Protein AF-0000000069424492 (afdb_homodimer)

pLDDT: mean 93.79, std 6.78, range [37.78, 98.81]

Secondary structure (DSSP, 8-state):
-HHHHHHHHHHHHHHHH-TTS-EEEEESS--HHHHHHHHTBTTEEEEE--GGGS-HHHHH-TT-THHHHHHHHHHHHHSEEEEE-TTEEE-----HHHHHHHHHHSEEEEEEEEEEETGGGS-THHHHHS---HHHHHHSEEEEEEEEEEE--HHHIIIIIHHHHHHHH-HHHHS-TT--SPPPSSP-TTS--S---HHHHHHHHHHHHHTTT-GGGTEEE--SEEEGGG--S-----B--/-HHHHHHHHHHHHHHHH-TTS-EEEEESS--HHHHHHHHTBTTEEEEE--GGGS-HHHHH-TT-THHHHHHHHHHHHHSEEEEE-TTEEE-----HHHHHHHHHHSEEEEEEEEEEETGGGS-THHHHHS---HHHHHHSEEEEEEEEEEE--HHHIIIIIHHHHHHHH-HHHHS-TT--SPPPSSP-TTS--S---HHHHHHHHHHHHHTTT-GGGTEEE--SEEEGGG--S-----B--

Nearest PDB structures (foldseek):
  4frl-assembly1_A  TM=5.513E-01  e=4.206E-03  Homo sapiens
  3sxg-assembly1_A  TM=5.557E-01  e=1.176E-02  Homo sapiens
  3sx3-assembly1_A  TM=5.767E-01  e=2.544E-02  Homo sapiens
  3sx7-assembly1_A  TM=5.854E-01  e=6.673E-02  Homo sapiens
  2rj1-assembly1_A  TM=5.595E-01  e=5.160E-02  Homo sapiens

Organism: NCBI:txid2607531

Sequence (482 aa):
MKNFRDVEKLIDSVQYFLPDKKIVVFHIDLDDKEVNELQSACNVETRIFWKWMFPSHVYNASDMSWKPVVIQMALAEFGLVMWIDPTARLVSSHFEPLLTDAEQSGFVVLSTRKQYSTFSVTHPNMYSYIPTDMTKLMESSHLNMRVLIIHNTHEIQENLFKWLILCSLEKECLAPTGSRQQCEFPMKKDTYANCHYYEESAFNILLKNYFSFRLESFNHEDSFTMNSADWKGQINIRRCQMKNFRDVEKLIDSVQYFLPDKKIVVFHIDLDDKEVNELQSACNVETRIFWKWMFPSHVYNASDMSWKPVVIQMALAEFGLVMWIDPTARLVSSHFEPLLTDAEQSGFVVLSTRKQYSTFSVTHPNMYSYIPTDMTKLMESSHLNMRVLIIHNTHEIQENLFKWLILCSLEKECLAPTGSRQQCEFPMKKDTYANCHYYEESAFNILLKNYFSFRLESFNHEDSFTMNSADWKGQINIRRCQ

Radius of gyration: 24.94 Å; Cα contacts (8 Å, |Δi|>4): 877; chains: 2; bounding box: 50×68×57 Å

Solvent-accessible surface area (backbone atoms only — not comparable to full-atom values): 25827 Å² total; per-residue (Å²): 115,82,65,56,56,34,40,49,46,26,51,25,28,40,50,67,46,43,64,86,52,77,42,75,45,74,36,77,77,73,49,70,67,56,48,49,57,50,44,36,25,56,57,30,45,73,37,65,47,67,56,72,74,45,61,68,66,25,74,70,40,93,54,47,32,37,51,55,53,52,50,48,55,48,28,56,76,60,36,61,43,73,49,65,45,52,61,32,24,54,73,51,59,82,48,63,67,54,53,53,46,8,66,72,67,32,40,29,33,30,22,48,76,41,90,34,11,42,42,12,32,36,50,70,62,28,43,81,72,54,75,74,62,65,72,60,35,27,72,33,57,24,58,5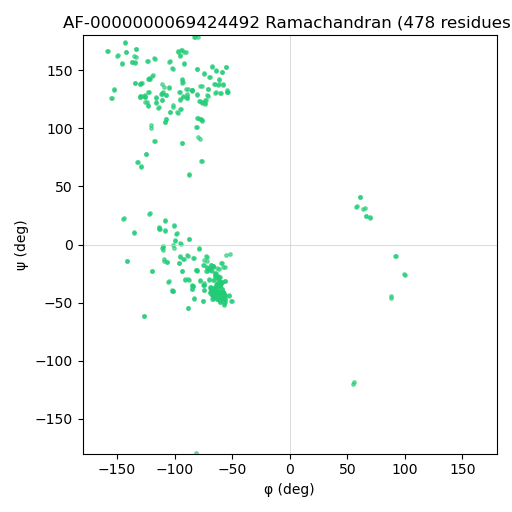0,71,46,32,40,31,40,28,64,40,71,66,44,40,71,65,38,48,49,56,49,38,47,29,32,72,31,54,57,37,36,58,33,88,88,63,37,71,68,62,46,78,83,70,38,28,83,37,71,22,74,12,28,50,27,48,54,35,52,50,47,52,42,50,33,58,72,50,73,64,42,57,77,72,34,49,39,76,55,78,42,54,44,54,40,87,75,58,84,76,80,82,66,69,60,65,46,133,113,81,65,57,57,34,41,48,45,24,52,26,28,39,50,67,45,42,62,87,52,77,41,75,46,75,36,76,76,72,49,70,69,57,47,50,57,51,42,35,26,54,57,32,45,73,38,66,47,67,55,73,74,45,63,67,65,26,72,71,42,94,53,46,33,38,50,57,52,52,51,48,54,48,27,54,75,60,37,61,42,73,49,65,45,52,59,32,24,54,71,52,59,80,49,64,68,54,53,52,48,8,66,72,66,31,40,30,32,31,22,48,78,42,89,32,11,42,43,13,32,36,51,71,61,30,45,80,72,54,74,75,63,62,71,60,35,27,71,33,57,22,57,52,70,49,32,41,30,39,28,63,40,71,65,45,39,70,64,37,47,48,56,49,36,48,30,32,73,30,54,56,36,36,58,32,86,88,63,37,69,68,63,47,79,82,70,37,27,83,38,72,23,72,12,28,49,28,48,53,35,52,50,47,53,42,50,34,60,72,50,71,65,42,59,78,73,34,49,39,76,54,76,41,55,43,55,39,87,76,57,84,75,82,80,67,70,60,66,46,134

Structure (mmCIF, N/CA/C/O backbone):
data_AF-0000000069424492-model_v1
#
loop_
_entity.id
_entity.type
_entity.pdbx_description
1 polymer 'Uncharacterized protein LOC115210870'
#
loop_
_atom_site.group_PDB
_atom_site.id
_atom_site.type_symbol
_atom_site.label_atom_id
_atom_site.label_alt_id
_atom_site.label_comp_id
_atom_site.label_asym_id
_atom_site.label_entity_id
_atom_site.label_seq_id
_atom_site.pdbx_PDB_ins_code
_atom_site.Cartn_x
_atom_site.Cartn_y
_atom_site.Cartn_z
_atom_site.occupancy
_atom_site.B_iso_or_equiv
_atom_site.auth_seq_id
_atom_site.auth_comp_id
_atom_site.auth_asym_id
_atom_site.auth_atom_id
_atom_site.pdbx_PDB_model_num
ATOM 1 N N . MET A 1 1 ? 5.543 3.193 23.125 1 37.78 1 MET A N 1
ATOM 2 C CA . MET A 1 1 ? 4.504 3.156 24.156 1 37.78 1 MET A CA 1
ATOM 3 C C . MET A 1 1 ? 3.711 4.461 24.172 1 37.78 1 MET A C 1
ATOM 5 O O . MET A 1 1 ? 2.482 4.441 24.266 1 37.78 1 MET A O 1
ATOM 9 N N . LYS A 1 2 ? 4.512 5.82 24.172 1 50.75 2 LYS A N 1
ATOM 10 C CA . LYS A 1 2 ? 3.975 7.176 24.25 1 50.75 2 LYS A CA 1
ATOM 11 C C . LYS A 1 2 ? 2.994 7.445 23.109 1 50.75 2 LYS A C 1
ATOM 13 O O . LYS A 1 2 ? 1.912 7.992 23.344 1 50.75 2 LYS A O 1
ATOM 18 N N . ASN A 1 3 ? 3.119 6.559 22.016 1 76.19 3 ASN A N 1
ATOM 19 C CA . ASN A 1 3 ? 2.338 6.844 20.828 1 76.19 3 ASN A CA 1
ATOM 20 C C . ASN A 1 3 ? 0.997 6.113 20.844 1 76.19 3 ASN A C 1
ATOM 22 O O . ASN A 1 3 ? -0.017 6.656 20.406 1 76.19 3 ASN A O 1
ATOM 26 N N . PHE A 1 4 ? 0.88 5.094 21.844 1 85.38 4 PHE A N 1
ATOM 27 C CA . PHE A 1 4 ? -0.366 4.336 21.844 1 85.38 4 PHE A CA 1
ATOM 28 C C . PHE A 1 4 ? -1.438 5.074 22.641 1 85.38 4 PHE A C 1
ATOM 30 O O . PHE A 1 4 ? -2.598 5.125 22.234 1 85.38 4 PHE A O 1
ATOM 37 N N . ARG A 1 5 ? -1.013 5.766 23.719 1 87.19 5 ARG A N 1
ATOM 38 C CA . ARG A 1 5 ? -1.946 6.52 24.547 1 87.19 5 ARG A CA 1
ATOM 39 C C . ARG A 1 5 ? -2.516 7.711 23.797 1 87.19 5 ARG A C 1
ATOM 41 O O . ARG A 1 5 ? -3.689 8.055 23.953 1 87.19 5 ARG A O 1
ATOM 48 N N . ASP A 1 6 ? -1.671 8.344 23.094 1 90.31 6 ASP A N 1
ATOM 49 C CA . ASP A 1 6 ? -2.127 9.461 22.266 1 90.31 6 ASP A CA 1
ATOM 50 C C . ASP A 1 6 ? -3.182 9.008 21.266 1 90.31 6 ASP A C 1
ATOM 52 O O . ASP A 1 6 ? -4.16 9.711 21.016 1 90.31 6 ASP A O 1
ATOM 56 N N . VAL A 1 7 ? -2.969 7.84 20.75 1 93.31 7 VAL A N 1
ATOM 57 C CA . VAL A 1 7 ? -3.922 7.273 19.797 1 93.31 7 VAL A CA 1
ATOM 58 C C . VAL A 1 7 ? -5.254 7.008 20.5 1 93.31 7 VAL A C 1
ATOM 60 O O . VAL A 1 7 ? -6.32 7.301 19.953 1 93.31 7 VAL A O 1
ATOM 63 N N . GLU A 1 8 ? -5.172 6.535 21.703 1 93.5 8 GLU A N 1
ATOM 64 C CA . GLU A 1 8 ? -6.387 6.273 22.469 1 93.5 8 GLU A CA 1
ATOM 65 C C . GLU A 1 8 ? -7.148 7.562 22.766 1 93.5 8 GLU A C 1
ATOM 67 O O . GLU A 1 8 ? -8.375 7.605 22.656 1 93.5 8 GLU A O 1
ATOM 72 N N . LYS A 1 9 ? -6.414 8.539 23.141 1 94.69 9 LYS A N 1
ATOM 73 C CA . LYS A 1 9 ? -7.035 9.836 23.391 1 94.69 9 LYS A CA 1
ATOM 74 C C . LYS A 1 9 ? -7.723 10.367 22.141 1 94.69 9 LYS A C 1
ATOM 76 O O . LYS A 1 9 ? -8.82 10.93 22.219 1 94.69 9 LYS A O 1
ATOM 81 N N . LEU A 1 10 ? -7.043 10.211 21.062 1 96.25 10 LEU A N 1
ATOM 82 C CA . LEU A 1 10 ? -7.609 10.672 19.812 1 96.25 10 LEU A CA 1
ATOM 83 C C . LEU A 1 10 ? -8.867 9.891 19.453 1 96.25 10 LEU A C 1
ATOM 85 O O . LEU A 1 10 ? -9.891 10.469 19.094 1 96.25 10 LEU A O 1
ATOM 89 N N . ILE A 1 11 ? -8.812 8.555 19.594 1 97 11 ILE A N 1
ATOM 90 C CA . ILE A 1 11 ? -9.969 7.715 19.312 1 97 11 ILE A CA 1
ATOM 91 C C . ILE A 1 11 ? -11.141 8.156 20.188 1 97 11 ILE A C 1
ATOM 93 O O . ILE A 1 11 ? -12.266 8.32 19.688 1 97 11 ILE A O 1
ATOM 97 N N . ASP A 1 12 ? -10.875 8.391 21.438 1 97.12 12 ASP A N 1
ATOM 98 C CA . ASP A 1 12 ? -11.883 8.852 22.375 1 97.12 12 ASP A CA 1
ATOM 99 C C . ASP A 1 12 ? -12.547 10.133 21.891 1 97.12 12 ASP A C 1
ATOM 101 O O . ASP A 1 12 ?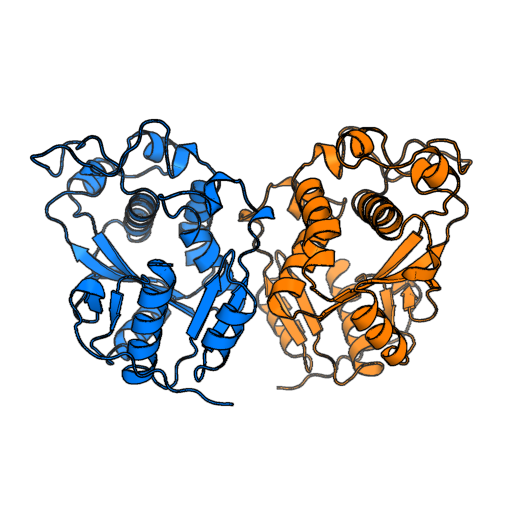 -13.773 10.25 21.891 1 97.12 12 ASP A O 1
ATOM 105 N N . SER A 1 13 ? -11.75 11.062 21.484 1 97.56 13 SER A N 1
ATOM 106 C CA . SER A 1 13 ? -12.273 12.352 21.062 1 97.56 13 SER A CA 1
ATOM 107 C C . SER A 1 13 ? -13.055 12.227 19.75 1 97.56 13 SER A C 1
ATOM 109 O O . SER A 1 13 ? -14.078 12.891 19.578 1 97.56 13 SER A O 1
ATOM 111 N N . VAL A 1 14 ? -12.625 11.391 18.828 1 97.75 14 VAL A N 1
ATOM 112 C CA . VAL A 1 14 ? -13.32 11.203 17.562 1 97.75 14 VAL A CA 1
ATOM 113 C C . VAL A 1 14 ? -14.672 10.531 17.797 1 97.75 14 VAL A C 1
ATOM 115 O O . VAL A 1 14 ? -15.688 10.93 17.219 1 97.75 14 VAL A O 1
ATOM 118 N N . GLN A 1 15 ? -14.672 9.531 18.641 1 97.31 15 GLN A N 1
ATOM 119 C CA . GLN A 1 15 ? -15.93 8.859 18.953 1 97.31 15 GLN A CA 1
ATOM 120 C C . GLN A 1 15 ? -16.938 9.836 19.562 1 97.31 15 GLN A C 1
ATOM 122 O O . GLN A 1 15 ? -18.141 9.719 19.344 1 97.31 15 GLN A O 1
ATOM 127 N N . TYR A 1 16 ? -16.453 10.742 20.281 1 96.62 16 TYR A N 1
ATOM 128 C CA . TYR A 1 16 ? -17.312 11.711 20.938 1 96.62 16 TYR A CA 1
ATOM 129 C C . TYR A 1 16 ? -17.844 12.742 19.953 1 96.62 16 TYR A C 1
ATOM 131 O O . TYR A 1 16 ? -19.047 12.969 19.859 1 96.62 16 TYR A O 1
ATOM 139 N N . PHE A 1 17 ? -17.031 13.305 19.172 1 97.19 17 PHE A N 1
ATOM 140 C CA . PHE A 1 17 ? -17.391 14.453 18.344 1 97.19 17 PHE A CA 1
ATOM 141 C C . PHE A 1 17 ? -17.906 13.992 16.984 1 97.19 17 PHE A C 1
ATOM 143 O O . PHE A 1 17 ? -18.688 14.695 16.328 1 97.19 17 PHE A O 1
ATOM 150 N N . LEU A 1 18 ? -17.391 12.828 16.516 1 96.88 18 LEU A N 1
ATOM 151 C CA . LEU A 1 18 ? -17.781 12.266 15.234 1 96.88 18 LEU A CA 1
ATOM 152 C C . LEU A 1 18 ? -18.188 10.797 15.391 1 96.88 18 LEU A C 1
ATOM 154 O O . LEU A 1 18 ? -17.562 9.922 14.789 1 96.88 18 LEU A O 1
ATOM 158 N N . PRO A 1 19 ? -19.25 10.5 16.062 1 95.31 19 PRO A N 1
ATOM 159 C CA . PRO A 1 19 ? -19.578 9.133 16.469 1 95.31 19 PRO A CA 1
ATOM 160 C C . PRO A 1 19 ? -19.891 8.219 15.289 1 95.31 19 PRO A C 1
ATOM 162 O O . PRO A 1 19 ? -19.781 6.996 15.406 1 95.31 19 PRO A O 1
ATOM 165 N N . ASP A 1 20 ? -20.203 8.742 14.164 1 93.69 20 ASP A N 1
ATOM 166 C CA . ASP A 1 20 ? -20.625 7.902 13.047 1 93.69 20 ASP A CA 1
ATOM 167 C C . ASP A 1 20 ? -19.469 7.668 12.07 1 93.69 20 ASP A C 1
ATOM 169 O O . ASP A 1 20 ? -19.641 6.984 11.055 1 93.69 20 ASP A O 1
ATOM 173 N N . LYS A 1 21 ? -18.359 8.172 12.422 1 96 21 LYS A N 1
ATOM 174 C CA . LYS A 1 21 ? -17.234 8.047 11.484 1 96 21 LYS A CA 1
ATOM 175 C C . LYS A 1 21 ? -16.391 6.812 11.797 1 96 21 LYS A C 1
ATOM 177 O O . LYS A 1 21 ? -16.203 6.469 12.961 1 96 21 LYS A O 1
ATOM 182 N N . LYS A 1 22 ? -15.992 6.23 10.773 1 96.12 22 LYS A N 1
ATOM 183 C CA . LYS A 1 22 ? -15.055 5.117 10.898 1 96.12 22 LYS A CA 1
ATOM 184 C C . LYS A 1 22 ? -13.641 5.613 11.188 1 96.12 22 LYS A C 1
ATOM 186 O O . LYS A 1 22 ? -13.188 6.578 10.57 1 96.12 22 LYS A O 1
ATOM 191 N N . ILE A 1 23 ? -12.969 4.977 12.094 1 97.19 23 ILE A N 1
ATOM 192 C CA . ILE A 1 23 ? -11.578 5.281 12.43 1 97.19 23 ILE A CA 1
ATOM 193 C C . ILE A 1 23 ? -10.68 4.137 11.969 1 97.19 23 ILE A C 1
ATOM 195 O O . ILE A 1 23 ? -10.93 2.973 12.281 1 97.19 23 ILE A O 1
ATOM 199 N N . VAL A 1 24 ? -9.711 4.477 11.18 1 95.44 24 VAL A N 1
ATOM 200 C CA . VAL A 1 24 ? -8.742 3.484 10.742 1 95.44 24 VAL A CA 1
ATOM 201 C C . VAL A 1 24 ? -7.355 3.848 11.273 1 95.44 24 VAL A C 1
ATOM 203 O O . VAL A 1 24 ? -6.844 4.938 11 1 95.44 24 VAL A O 1
ATOM 206 N N . VAL A 1 25 ? -6.77 2.965 12.023 1 94.44 25 VAL A N 1
ATOM 207 C CA . VAL A 1 25 ? -5.438 3.164 12.586 1 94.44 25 VAL A CA 1
ATOM 208 C C . VAL A 1 25 ? -4.414 2.346 11.805 1 94.44 25 VAL A C 1
ATOM 210 O O . VAL A 1 25 ? -4.484 1.115 11.781 1 94.44 25 VAL A O 1
ATOM 213 N N . PHE A 1 26 ? -3.555 3.051 11.164 1 91.5 26 PHE A N 1
ATOM 214 C CA . PHE A 1 26 ? -2.424 2.383 10.539 1 91.5 26 PHE A CA 1
ATOM 215 C C . PHE A 1 26 ? -1.283 2.191 11.531 1 91.5 26 PHE A C 1
ATOM 217 O O . PHE A 1 26 ? -0.915 3.125 12.242 1 91.5 26 PHE A O 1
ATOM 224 N N . HIS A 1 27 ? -0.75 0.978 11.547 1 88.62 27 HIS A N 1
ATOM 225 C CA . HIS A 1 27 ? 0.319 0.718 12.5 1 88.62 27 HIS A CA 1
ATOM 226 C C . HIS A 1 27 ? 1.451 -0.079 11.867 1 88.62 27 HIS A C 1
ATOM 228 O O . HIS A 1 27 ? 1.241 -0.771 10.867 1 88.62 27 HIS A O 1
ATOM 234 N N . ILE A 1 28 ? 2.596 0.044 12.461 1 81.81 28 ILE A N 1
ATOM 235 C CA . ILE A 1 28 ? 3.779 -0.625 11.93 1 81.81 28 ILE A CA 1
ATOM 236 C C . ILE A 1 28 ? 4.07 -1.882 12.75 1 81.81 28 ILE A C 1
ATOM 238 O O . ILE A 1 28 ? 4.395 -2.932 12.188 1 81.81 28 ILE A O 1
ATOM 242 N N . ASP A 1 29 ? 3.914 -1.817 14.094 1 79.38 29 ASP A N 1
ATOM 243 C CA . ASP A 1 29 ? 4.48 -2.906 14.883 1 79.38 29 ASP A CA 1
ATOM 244 C C . ASP A 1 29 ? 3.594 -3.23 16.078 1 79.38 29 ASP A C 1
ATOM 246 O O . ASP A 1 29 ? 4.086 -3.684 17.125 1 79.38 29 ASP A O 1
ATOM 250 N N . LEU A 1 30 ? 2.385 -2.898 15.992 1 86.38 30 LEU A N 1
ATOM 251 C CA . LEU A 1 30 ? 1.516 -3.283 17.109 1 86.38 30 LEU A CA 1
ATOM 252 C C . LEU A 1 30 ? 1.385 -4.801 17.188 1 86.38 30 LEU A C 1
ATOM 254 O O . LEU A 1 30 ? 1.315 -5.48 16.156 1 86.38 30 LEU A O 1
ATOM 258 N N . ASP A 1 31 ? 1.437 -5.25 18.391 1 87.06 31 ASP A N 1
ATOM 259 C CA . ASP A 1 31 ? 1.226 -6.684 18.562 1 87.06 31 ASP A CA 1
ATOM 260 C C . ASP A 1 31 ? -0.263 -7.023 18.578 1 87.06 31 ASP A C 1
ATOM 262 O O . ASP A 1 31 ? -1.109 -6.129 18.531 1 87.06 31 ASP A O 1
ATOM 266 N N . ASP A 1 32 ? -0.561 -8.297 18.703 1 85.31 32 ASP A N 1
ATOM 267 C CA . ASP A 1 32 ? -1.939 -8.773 18.609 1 85.31 32 ASP A CA 1
ATOM 268 C C . ASP A 1 32 ? -2.791 -8.203 19.734 1 85.31 32 ASP A C 1
ATOM 270 O O . ASP A 1 32 ? -3.969 -7.902 19.547 1 85.31 32 ASP A O 1
ATOM 274 N N . LYS A 1 33 ? -2.199 -8.133 20.844 1 91.31 33 LYS A N 1
ATOM 275 C CA . LYS A 1 33 ? -2.941 -7.613 22 1 91.31 33 LYS A CA 1
ATOM 276 C C . LYS A 1 33 ? -3.352 -6.16 21.766 1 91.31 33 LYS A C 1
ATOM 278 O O . LYS A 1 33 ? -4.5 -5.789 22 1 91.31 33 LYS A O 1
ATOM 283 N N . GLU A 1 34 ? -2.412 -5.359 21.312 1 90.94 34 GLU A N 1
ATOM 284 C CA . GLU A 1 34 ? -2.668 -3.951 21.031 1 90.94 34 GLU A CA 1
ATOM 285 C C . GLU A 1 34 ? -3.68 -3.789 19.906 1 90.94 34 GLU A C 1
ATOM 287 O O . GLU A 1 34 ? -4.574 -2.943 19.984 1 90.94 34 GLU A O 1
ATOM 292 N N . VAL A 1 35 ? -3.555 -4.523 18.906 1 90.62 35 VAL A N 1
ATOM 293 C CA . VAL A 1 35 ? -4.469 -4.5 17.766 1 90.62 35 VAL A CA 1
ATOM 294 C C . VAL A 1 35 ? -5.879 -4.848 18.219 1 90.62 35 VAL A C 1
ATOM 296 O O . VAL A 1 35 ? -6.84 -4.156 17.875 1 90.62 35 VAL A O 1
ATOM 299 N N . ASN A 1 36 ? -5.992 -5.902 19 1 91.44 36 ASN A N 1
ATOM 300 C CA . ASN A 1 36 ? -7.297 -6.32 19.516 1 91.44 36 ASN A CA 1
ATOM 301 C C . ASN A 1 36 ? -7.926 -5.246 20.391 1 91.44 36 ASN A C 1
ATOM 303 O O . ASN A 1 36 ? -9.141 -5.039 20.344 1 91.44 36 ASN A O 1
ATOM 307 N N . GLU A 1 37 ? -7.094 -4.633 21.172 1 93.19 37 GLU A N 1
ATOM 308 C CA . GLU A 1 37 ? -7.59 -3.543 22.016 1 93.19 37 GLU A CA 1
ATOM 309 C C . GLU A 1 37 ? -8.172 -2.416 21.156 1 93.19 37 GLU A C 1
ATOM 311 O O . GLU A 1 37 ? -9.258 -1.91 21.453 1 93.19 37 GLU A O 1
ATOM 316 N N . LEU A 1 38 ? -7.496 -2.02 20.141 1 93.75 38 LEU A N 1
ATOM 317 C CA . LEU A 1 38 ? -7.977 -0.962 19.25 1 93.75 38 LEU A CA 1
ATOM 318 C C . LEU A 1 38 ? -9.25 -1.392 18.547 1 93.75 38 LEU A C 1
ATOM 320 O O . LEU A 1 38 ? -10.219 -0.628 18.469 1 93.75 38 LEU A O 1
ATOM 324 N N . GLN A 1 39 ? -9.281 -2.588 18.078 1 92.88 39 GLN A N 1
ATOM 325 C CA . GLN A 1 39 ? -10.383 -3.074 17.25 1 92.88 39 GLN A CA 1
ATOM 326 C C . GLN A 1 39 ? -11.617 -3.359 18.109 1 92.88 39 GLN A C 1
ATOM 328 O O . GLN A 1 39 ? -12.719 -3.531 17.578 1 92.88 39 GLN A O 1
ATOM 333 N N . SER A 1 40 ? -11.438 -3.48 19.391 1 95.44 40 SER A N 1
ATOM 334 C CA . SER A 1 40 ? -12.578 -3.631 20.281 1 95.44 40 SER A CA 1
ATOM 335 C C . SER A 1 40 ? -13.383 -2.336 20.375 1 95.44 40 SER A C 1
ATOM 337 O O . SER A 1 40 ? -14.523 -2.34 20.844 1 95.44 40 SER A O 1
ATOM 339 N N . ALA A 1 41 ? -12.75 -1.22 20.062 1 95.88 41 ALA A N 1
ATOM 340 C CA . ALA A 1 41 ? -13.438 0.068 20.062 1 95.88 41 ALA A CA 1
ATOM 341 C C . ALA A 1 41 ? -14.453 0.147 18.922 1 95.88 41 ALA A C 1
ATOM 343 O O . ALA A 1 41 ? -14.203 -0.368 17.828 1 95.88 41 ALA A O 1
ATOM 344 N N . CYS A 1 42 ? -15.57 0.803 19.172 1 96.56 42 CYS A N 1
ATOM 345 C CA . CYS A 1 42 ? -16.609 0.945 18.156 1 96.56 42 CYS A CA 1
ATOM 346 C C . CYS A 1 42 ? -16.062 1.676 16.938 1 96.56 42 CYS A C 1
ATOM 348 O O . CYS A 1 42 ? -15.414 2.713 17.062 1 96.56 42 CYS A O 1
ATOM 350 N N . ASN A 1 43 ? -16.281 1.132 15.781 1 95.12 43 ASN A N 1
ATOM 351 C CA . ASN A 1 43 ? -16.016 1.743 14.477 1 95.12 43 ASN A CA 1
ATOM 352 C C . ASN A 1 43 ? -14.531 1.937 14.25 1 95.12 43 ASN A C 1
ATOM 354 O O . ASN A 1 43 ? -14.117 2.875 13.562 1 95.12 43 ASN A O 1
ATOM 358 N N . VAL A 1 44 ? -13.695 1.144 14.914 1 96.25 44 VAL A N 1
ATOM 359 C CA . VAL A 1 44 ? -12.25 1.251 14.742 1 96.25 44 VAL A CA 1
ATOM 360 C C . VAL A 1 44 ? -11.719 0.008 14.031 1 96.25 44 VAL A C 1
ATOM 362 O O . VAL A 1 44 ? -12.047 -1.119 14.414 1 96.25 44 VAL A O 1
ATOM 365 N N . GLU A 1 45 ? -10.992 0.235 13.039 1 92.69 45 GLU A N 1
ATOM 366 C CA . GLU A 1 45 ? -10.266 -0.817 12.336 1 92.69 45 GLU A CA 1
ATOM 367 C C . GLU A 1 45 ? -8.766 -0.521 12.305 1 92.69 45 GLU A C 1
ATOM 369 O O . GLU A 1 45 ? -8.352 0.624 12.492 1 92.69 45 GLU A O 1
ATOM 374 N N . THR A 1 46 ? -7.996 -1.51 12.125 1 91.19 46 THR A N 1
ATOM 375 C CA . THR A 1 46 ? -6.555 -1.328 12.008 1 91.19 46 THR A CA 1
ATOM 376 C C . THR A 1 46 ? -6.059 -1.821 10.656 1 91.19 46 THR A C 1
ATOM 378 O O . THR A 1 46 ? -6.672 -2.697 10.039 1 91.19 46 THR A O 1
ATOM 381 N N . ARG A 1 47 ? -5.094 -1.153 10.164 1 89 47 ARG A N 1
ATOM 382 C CA . ARG A 1 47 ? -4.32 -1.573 9 1 89 47 ARG A CA 1
ATOM 383 C C . ARG A 1 47 ? -2.842 -1.712 9.344 1 89 47 ARG A C 1
ATOM 385 O O . ARG A 1 47 ? -2.289 -0.888 10.078 1 89 47 ARG A O 1
ATOM 392 N N . ILE A 1 48 ? -2.225 -2.67 8.789 1 83.56 48 ILE A N 1
ATOM 393 C CA . ILE A 1 48 ? -0.78 -2.791 8.961 1 83.56 48 ILE A CA 1
ATOM 394 C C . ILE A 1 48 ? -0.066 -2.008 7.859 1 83.56 48 ILE A C 1
ATOM 396 O O . ILE A 1 48 ? -0.426 -2.107 6.684 1 83.56 48 ILE A O 1
ATOM 400 N N . PHE A 1 49 ? 0.8 -1.192 8.203 1 86.62 49 PHE A N 1
ATOM 401 C CA . PHE A 1 49 ? 1.751 -0.586 7.277 1 86.62 49 PHE A CA 1
ATOM 402 C C . PHE A 1 49 ? 2.893 -1.547 6.969 1 86.62 49 PHE A C 1
ATOM 404 O O . PHE A 1 49 ? 3.744 -1.805 7.824 1 86.62 49 PHE A O 1
ATOM 411 N N . TRP A 1 50 ? 2.91 -2.043 5.82 1 84 50 TRP A N 1
ATOM 412 C CA . TRP A 1 50 ? 3.916 -3.043 5.473 1 84 50 TRP A CA 1
ATOM 413 C C . TRP A 1 50 ? 5.25 -2.381 5.145 1 84 50 TRP A C 1
ATOM 415 O O . TRP A 1 50 ? 5.555 -2.129 3.977 1 84 50 TRP A O 1
ATOM 425 N N . LYS A 1 51 ? 6.004 -2.27 6.078 1 86.62 51 LYS A N 1
ATOM 426 C CA . LYS A 1 51 ? 7.207 -1.442 6.023 1 86.62 51 LYS A CA 1
ATOM 427 C C . LYS A 1 51 ? 8.203 -1.982 5.004 1 86.62 51 LYS A C 1
ATOM 429 O O . LYS A 1 51 ? 8.961 -1.219 4.406 1 86.62 51 LYS A O 1
ATOM 434 N N . TRP A 1 52 ? 8.188 -3.215 4.695 1 84.75 52 TRP A N 1
ATOM 435 C CA . TRP A 1 52 ? 9.18 -3.814 3.809 1 84.75 52 TRP A CA 1
ATOM 436 C C . TRP A 1 52 ? 8.961 -3.379 2.365 1 84.75 52 TRP A C 1
ATOM 438 O O . TRP A 1 52 ? 9.836 -3.559 1.513 1 84.75 52 TRP A O 1
ATOM 448 N N . MET A 1 53 ? 7.836 -2.83 2.15 1 88 53 MET A N 1
ATOM 449 C CA . MET A 1 53 ? 7.535 -2.367 0.797 1 88 53 MET A CA 1
ATOM 450 C C . MET A 1 53 ? 8.227 -1.037 0.511 1 88 53 MET A C 1
ATOM 452 O O . MET A 1 53 ? 8.266 -0.588 -0.636 1 88 53 MET A O 1
ATOM 456 N N . PHE A 1 54 ? 8.891 -0.518 1.577 1 90.44 54 PHE A N 1
ATOM 457 C CA . PHE A 1 54 ? 9.43 0.83 1.438 1 90.44 54 PHE A CA 1
ATOM 458 C C . PHE A 1 54 ? 10.859 0.896 1.964 1 90.44 54 PHE A C 1
ATOM 460 O O . PHE A 1 54 ? 11.273 0.046 2.754 1 90.44 54 PHE A O 1
ATOM 467 N N . PRO A 1 55 ? 11.609 1.927 1.437 1 88.88 55 PRO A N 1
ATOM 468 C CA . PRO A 1 55 ? 12.945 2.104 1.995 1 88.88 55 PRO A CA 1
ATOM 469 C C . PRO A 1 55 ? 12.938 2.268 3.514 1 88.88 55 PRO A C 1
ATOM 471 O O . PRO A 1 55 ? 11.977 2.801 4.074 1 88.88 55 PRO A O 1
ATOM 474 N N . SER A 1 56 ? 14.031 1.879 4.094 1 87.38 56 SER A N 1
ATOM 475 C CA . SER A 1 56 ? 14.102 1.805 5.551 1 87.38 56 SER A CA 1
ATOM 476 C C . SER A 1 56 ? 13.875 3.172 6.184 1 87.38 56 SER A C 1
ATOM 478 O O . SER A 1 56 ? 13.297 3.271 7.27 1 87.38 56 SER A O 1
ATOM 480 N N . HIS A 1 57 ? 14.281 4.227 5.52 1 90.69 57 HIS A N 1
ATOM 481 C CA . HIS A 1 57 ? 14.164 5.547 6.121 1 90.69 57 HIS A CA 1
ATOM 482 C C . HIS A 1 57 ? 12.703 5.965 6.254 1 90.69 57 HIS A C 1
ATOM 484 O O . HIS A 1 57 ? 12.375 6.852 7.043 1 90.69 57 HIS A O 1
ATOM 490 N N . VAL A 1 58 ? 11.836 5.328 5.539 1 91.06 58 VAL A N 1
ATOM 491 C CA . VAL A 1 58 ? 10.43 5.711 5.512 1 91.06 58 VAL A CA 1
ATOM 492 C C . VAL A 1 58 ? 9.75 5.281 6.809 1 91.06 58 VAL A C 1
ATOM 494 O O . VAL A 1 58 ? 8.891 5.996 7.336 1 91.06 58 VAL A O 1
ATOM 497 N N . TYR A 1 59 ? 10.164 4.148 7.352 1 85.5 59 TYR A N 1
ATOM 498 C CA . TYR A 1 59 ? 9.414 3.676 8.516 1 85.5 59 TYR A CA 1
ATOM 499 C C . TYR A 1 59 ? 10.25 3.791 9.781 1 85.5 59 TYR A C 1
ATOM 501 O O . TYR A 1 59 ? 9.789 3.436 10.867 1 85.5 59 TYR A O 1
ATOM 509 N N . ASN A 1 60 ? 11.477 4.164 9.797 1 74.62 60 ASN A N 1
ATOM 510 C CA . ASN A 1 60 ? 12.305 4.309 10.984 1 74.62 60 ASN A CA 1
ATOM 511 C C . ASN A 1 60 ? 12.414 5.766 11.422 1 74.62 60 ASN A C 1
ATOM 513 O O . ASN A 1 60 ? 12.836 6.055 12.547 1 74.62 60 ASN A O 1
ATOM 517 N N . ALA A 1 61 ? 11.875 6.648 10.75 1 65.56 61 ALA A N 1
ATOM 518 C CA . ALA A 1 61 ? 12.453 7.977 10.922 1 65.56 61 ALA A CA 1
ATOM 519 C C . ALA A 1 61 ? 11.508 8.891 11.695 1 65.56 61 ALA A C 1
ATOM 521 O O . ALA A 1 61 ? 10.289 8.711 11.648 1 65.56 61 ALA A O 1
ATOM 522 N N . SER A 1 62 ? 12.047 9.562 12.578 1 75.5 62 SER A N 1
ATOM 523 C CA . SER A 1 62 ? 11.531 10.703 13.328 1 75.5 62 SER A CA 1
ATOM 524 C C . SER A 1 62 ? 10.992 11.773 12.391 1 75.5 62 SER A C 1
ATOM 526 O O . SER A 1 62 ? 10.18 12.609 12.797 1 75.5 62 SER A O 1
ATOM 528 N N . ASP A 1 63 ? 11.203 11.617 11.156 1 84.19 63 ASP A N 1
ATOM 529 C CA . ASP A 1 63 ? 10.867 12.664 10.195 1 84.19 63 ASP A CA 1
ATOM 530 C C . ASP A 1 63 ? 9.492 12.422 9.578 1 84.19 63 ASP A C 1
ATOM 532 O O . ASP A 1 63 ? 9.078 13.141 8.664 1 84.19 63 ASP A O 1
ATOM 536 N N . MET A 1 64 ? 8.82 11.445 9.938 1 88.5 64 MET A N 1
ATOM 537 C CA . MET A 1 64 ? 7.453 11.156 9.523 1 88.5 64 MET A CA 1
ATOM 538 C C . MET A 1 64 ? 7.379 10.898 8.023 1 88.5 64 MET A C 1
ATOM 540 O O . MET A 1 64 ? 6.375 11.219 7.379 1 88.5 64 MET A O 1
ATOM 544 N N . SER A 1 65 ? 8.453 10.344 7.422 1 91.62 65 SER A N 1
ATOM 545 C CA . SER A 1 65 ? 8.469 10.031 5.996 1 91.62 65 SER A CA 1
ATOM 546 C C . SER A 1 65 ? 7.359 9.062 5.625 1 91.62 65 SER A C 1
ATOM 548 O O . SER A 1 65 ? 6.973 8.969 4.457 1 91.62 65 SER A O 1
ATOM 550 N N . TRP A 1 66 ? 6.809 8.43 6.629 1 92 66 TRP A N 1
ATOM 551 C CA . TRP A 1 66 ? 5.766 7.438 6.41 1 92 66 TRP A CA 1
ATOM 552 C C . TRP A 1 66 ? 4.41 8.102 6.203 1 92 66 TRP A C 1
ATOM 554 O O . TRP A 1 66 ? 3.498 7.5 5.633 1 92 66 TRP A O 1
ATOM 564 N N . LYS A 1 67 ? 4.246 9.273 6.641 1 93.5 67 LYS A N 1
ATOM 565 C CA . LYS A 1 67 ? 2.943 9.93 6.715 1 93.5 67 LYS A CA 1
ATOM 566 C C . LYS A 1 67 ? 2.309 10.055 5.332 1 93.5 67 LYS A C 1
ATOM 568 O O . LYS A 1 67 ? 1.164 9.641 5.129 1 93.5 67 LYS A O 1
ATOM 573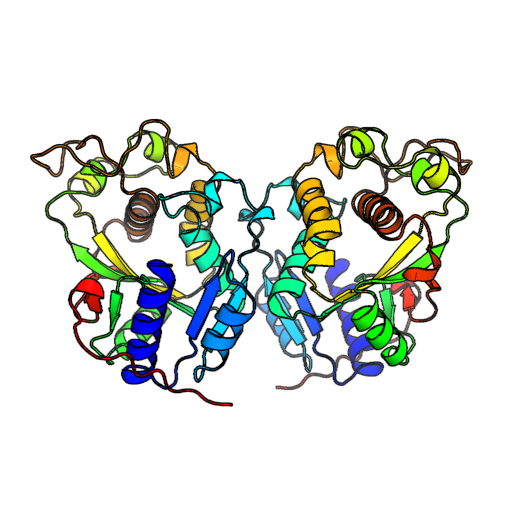 N N . PRO A 1 68 ? 3.014 10.555 4.289 1 95.12 68 PRO A N 1
ATOM 574 C CA . PRO A 1 68 ? 2.389 10.609 2.967 1 95.12 68 PRO A CA 1
ATOM 575 C C . PRO A 1 68 ? 1.993 9.234 2.438 1 95.12 68 PRO A C 1
ATOM 577 O O . PRO A 1 68 ? 0.956 9.102 1.783 1 95.12 68 PRO A O 1
ATOM 580 N N . VAL A 1 69 ? 2.799 8.281 2.74 1 92.75 69 VAL A N 1
ATOM 581 C CA . VAL A 1 69 ? 2.559 6.926 2.258 1 92.75 69 VAL A CA 1
ATOM 582 C C . VAL A 1 69 ? 1.298 6.363 2.908 1 92.75 69 VAL A C 1
ATOM 584 O O . VAL A 1 69 ? 0.434 5.809 2.225 1 92.75 69 VAL A O 1
ATOM 587 N N . VAL A 1 70 ? 1.162 6.574 4.156 1 92.62 70 VAL A N 1
ATOM 588 C CA . VAL A 1 70 ? 0.005 6.09 4.902 1 92.62 70 VAL A CA 1
ATOM 589 C C . VAL A 1 70 ? -1.257 6.801 4.418 1 92.62 70 VAL A C 1
ATOM 591 O O . VAL A 1 70 ? -2.297 6.168 4.223 1 92.62 70 VAL A O 1
ATOM 594 N N . ILE A 1 71 ? -1.162 8.086 4.246 1 95.38 71 ILE A N 1
ATOM 595 C CA . ILE A 1 71 ? -2.314 8.852 3.773 1 95.38 71 ILE A CA 1
ATOM 596 C C . ILE A 1 71 ? -2.727 8.352 2.387 1 95.38 71 ILE A C 1
ATOM 598 O O . ILE A 1 71 ? -3.916 8.188 2.109 1 95.38 71 ILE A O 1
ATOM 602 N N . GLN A 1 72 ? -1.769 8.109 1.55 1 93.62 72 GLN A N 1
ATOM 603 C CA . GLN A 1 72 ? -2.076 7.605 0.216 1 93.62 72 GLN A CA 1
ATOM 604 C C . GLN A 1 72 ? -2.76 6.242 0.286 1 93.62 72 GLN A C 1
ATOM 606 O O . GLN A 1 72 ? -3.684 5.965 -0.483 1 93.62 72 GLN A O 1
ATOM 611 N N . MET A 1 73 ? -2.227 5.363 1.158 1 88.94 73 MET A N 1
ATOM 612 C CA . MET A 1 73 ? -2.871 4.066 1.336 1 88.94 73 MET A CA 1
ATOM 613 C C . MET A 1 73 ? -4.332 4.234 1.735 1 88.94 73 MET A C 1
ATOM 615 O O . MET A 1 73 ? -5.211 3.557 1.196 1 88.94 73 MET A O 1
ATOM 619 N N . ALA A 1 74 ? -4.613 5.129 2.623 1 92.25 74 ALA A N 1
ATOM 620 C CA . ALA A 1 74 ? -5.984 5.398 3.057 1 92.25 74 ALA A CA 1
ATOM 621 C C . ALA A 1 74 ? -6.82 5.965 1.911 1 92.25 74 ALA A C 1
ATOM 623 O O . ALA A 1 74 ? -7.965 5.559 1.713 1 92.25 74 ALA A O 1
ATOM 624 N N . LEU A 1 75 ? -6.246 6.867 1.144 1 92 75 LEU A N 1
ATOM 625 C CA . LEU A 1 75 ? -6.953 7.477 0.024 1 92 75 LEU A CA 1
ATOM 626 C C . LEU A 1 75 ? -7.34 6.43 -1.012 1 92 75 LEU A C 1
ATOM 628 O O . LEU A 1 75 ? -8.445 6.473 -1.56 1 92 75 LEU A O 1
ATOM 632 N N . ALA A 1 76 ? -6.457 5.574 -1.238 1 84.75 76 ALA A N 1
ATOM 633 C CA . ALA A 1 76 ? -6.703 4.523 -2.223 1 84.75 76 ALA A CA 1
ATOM 634 C C . ALA A 1 76 ? -7.859 3.625 -1.791 1 84.75 76 ALA A C 1
ATOM 636 O O . ALA A 1 76 ? -8.609 3.121 -2.631 1 84.75 76 ALA A O 1
ATOM 637 N N . GLU A 1 77 ? -7.973 3.443 -0.555 1 83.62 77 GLU A N 1
ATOM 638 C CA . GLU A 1 77 ? -8.992 2.539 -0.038 1 83.62 77 GLU A CA 1
ATOM 639 C C . GLU A 1 77 ? -10.336 3.244 0.104 1 83.62 77 GLU A C 1
ATOM 641 O O . GLU A 1 77 ? -11.383 2.67 -0.208 1 83.62 77 GLU A O 1
ATOM 646 N N . PHE A 1 78 ? -10.32 4.555 0.482 1 88 78 PHE A N 1
ATOM 647 C CA . PHE A 1 78 ? -11.57 5.141 0.954 1 88 78 PHE A CA 1
ATOM 648 C C . PHE A 1 78 ? -11.992 6.305 0.068 1 88 78 PHE A C 1
ATOM 650 O O . PHE A 1 78 ? -13.148 6.734 0.103 1 88 78 PHE A O 1
ATOM 657 N N . GLY A 1 79 ? -11.125 6.922 -0.642 1 88.62 79 GLY A N 1
ATOM 658 C CA . GLY A 1 79 ? -11.461 7.984 -1.576 1 88.62 79 GLY A CA 1
ATOM 659 C C . GLY A 1 79 ? -11.484 9.359 -0.933 1 88.62 79 GLY A C 1
ATOM 660 O O . GLY A 1 79 ? -11.031 10.336 -1.53 1 88.62 79 GLY A O 1
ATOM 661 N N . LEU A 1 80 ? -12.125 9.469 0.224 1 94.44 80 LEU A N 1
ATOM 662 C CA . LEU A 1 80 ? -12.148 10.672 1.049 1 94.44 80 LEU A CA 1
ATOM 663 C C . LEU A 1 80 ? -11.648 10.375 2.459 1 94.44 80 LEU A C 1
ATOM 665 O O . LEU A 1 80 ? -12.195 9.508 3.146 1 94.44 80 LEU A O 1
ATOM 669 N N . VAL A 1 81 ? -10.57 11.133 2.85 1 97 81 VAL A N 1
ATOM 670 C CA . VAL A 1 81 ? -9.914 10.797 4.109 1 97 81 VAL A CA 1
ATOM 671 C C . VAL A 1 81 ? -9.664 12.07 4.914 1 97 81 VAL A C 1
ATOM 673 O O . VAL A 1 81 ? -9.328 13.109 4.352 1 97 81 VAL A O 1
ATOM 676 N N . MET A 1 82 ? -9.883 11.992 6.164 1 97.69 82 MET A N 1
ATOM 677 C CA . MET A 1 82 ? -9.422 12.992 7.125 1 97.69 82 MET A CA 1
ATOM 678 C C . MET A 1 82 ? -8.266 12.445 7.961 1 97.69 82 MET A C 1
ATOM 680 O O . MET A 1 82 ? -8.461 11.547 8.781 1 97.69 82 MET A O 1
ATOM 684 N N . TRP A 1 83 ? -7.145 12.914 7.707 1 97.81 83 TRP A N 1
ATOM 685 C CA . TRP A 1 83 ? -6 12.594 8.555 1 97.81 83 TRP A CA 1
ATOM 686 C C . TRP A 1 83 ? -5.938 13.523 9.758 1 97.81 83 TRP A C 1
ATOM 688 O O . TRP A 1 83 ? -6.012 14.742 9.617 1 97.81 83 TRP A O 1
ATOM 698 N N . ILE A 1 84 ? -5.75 12.977 10.898 1 96.5 84 ILE A N 1
ATOM 699 C CA . ILE A 1 84 ? -5.598 13.742 12.125 1 96.5 84 ILE A CA 1
ATOM 700 C C . ILE A 1 84 ? -4.301 13.344 12.828 1 96.5 84 ILE A C 1
ATOM 702 O O . ILE A 1 84 ? -4.051 12.156 13.055 1 96.5 84 ILE A O 1
ATOM 706 N N . ASP A 1 85 ? -3.492 14.289 13.141 1 92 85 ASP A N 1
ATOM 707 C CA . ASP A 1 85 ? -2.266 14.039 13.898 1 92 85 ASP A CA 1
ATOM 708 C C . ASP A 1 85 ? -2.564 13.312 15.203 1 92 85 ASP A C 1
ATOM 710 O O . ASP A 1 85 ? -3.455 13.711 15.961 1 92 85 ASP A O 1
ATOM 714 N N . PRO A 1 86 ? -1.81 12.289 15.477 1 89.94 86 PRO A N 1
ATOM 715 C CA . PRO A 1 86 ? -2.086 11.508 16.688 1 89.94 86 PRO A CA 1
ATOM 716 C C . PRO A 1 86 ? -1.911 12.328 17.969 1 89.94 86 PRO A C 1
ATOM 718 O O . PRO A 1 86 ? -2.443 11.961 19.016 1 89.94 86 PRO A O 1
ATOM 721 N N . THR A 1 87 ? -1.171 13.414 17.875 1 90.69 87 THR A N 1
ATOM 722 C CA . THR A 1 87 ? -0.948 14.234 19.062 1 90.69 87 THR A CA 1
ATOM 723 C C . THR A 1 87 ? -2.057 15.266 19.219 1 90.69 87 THR A C 1
ATOM 725 O O . THR A 1 87 ? -2.02 16.094 20.141 1 90.69 87 THR A O 1
ATOM 728 N N . ALA A 1 88 ? -3.025 15.172 18.359 1 94.38 88 ALA A N 1
ATOM 729 C CA . ALA A 1 88 ? -4.152 16.094 18.453 1 94.38 88 ALA A CA 1
ATOM 730 C C . ALA A 1 88 ? -5.383 15.422 19.047 1 94.38 88 ALA A C 1
ATOM 732 O O . ALA A 1 88 ? -5.48 14.195 19.031 1 94.38 88 ALA A O 1
ATOM 733 N N . ARG A 1 89 ? -6.215 16.25 19.562 1 95.88 89 ARG A N 1
ATOM 734 C CA . ARG A 1 89 ? -7.539 15.852 20.047 1 95.88 89 ARG A CA 1
ATOM 735 C C . ARG A 1 89 ? -8.617 16.75 19.469 1 95.88 89 ARG A C 1
ATOM 737 O O . ARG A 1 89 ? -8.438 17.969 19.375 1 95.88 89 ARG A O 1
ATOM 744 N N . LEU A 1 90 ? -9.703 16.156 19.094 1 97.25 90 LEU A N 1
ATOM 745 C CA . LEU A 1 90 ? -10.805 16.969 18.578 1 97.25 90 LEU A CA 1
ATOM 746 C C . LEU A 1 90 ? -11.516 17.703 19.719 1 97.25 90 LEU A C 1
ATOM 748 O O . LEU A 1 90 ? -11.625 17.188 20.828 1 97.25 90 LEU A O 1
ATOM 752 N N . VAL A 1 91 ? -12 18.922 19.344 1 97.12 91 VAL A N 1
ATOM 753 C CA . VAL A 1 91 ? -12.766 19.688 20.328 1 97.12 91 VAL A CA 1
ATOM 754 C C . VAL A 1 91 ? -14.008 20.266 19.656 1 97.12 91 VAL A C 1
ATOM 756 O O . VAL A 1 91 ? -14.656 21.172 20.203 1 97.12 91 VAL A O 1
ATOM 759 N N . SER A 1 92 ? -14.281 19.828 18.484 1 96.31 92 SER A N 1
ATOM 760 C CA . SER A 1 92 ? -15.445 20.312 17.75 1 96.31 92 SER A CA 1
ATOM 761 C C . SER A 1 92 ? -16.047 19.203 16.891 1 96.31 92 SER A C 1
ATOM 763 O O . SER A 1 92 ? -15.359 18.266 16.5 1 96.31 92 SER A O 1
ATOM 765 N N . SER A 1 93 ? -17.344 19.312 16.578 1 96.25 93 SER A N 1
ATOM 766 C CA . SER A 1 93 ? -18.047 18.359 15.711 1 96.25 93 SER A CA 1
ATOM 767 C C . SER A 1 93 ? -18.406 19 14.367 1 96.25 93 SER A C 1
ATOM 769 O O . SER A 1 93 ? -18.953 18.328 13.484 1 96.25 93 SER A O 1
ATOM 771 N N . HIS A 1 94 ? -18.078 20.219 14.203 1 95.19 94 HIS A N 1
ATOM 772 C CA . HIS A 1 94 ? -18.594 20.984 13.07 1 95.19 94 HIS A CA 1
ATOM 773 C C . HIS A 1 94 ? -17.703 20.812 11.844 1 95.19 94 HIS A C 1
ATOM 775 O O . HIS A 1 94 ? -17.281 21.812 11.242 1 95.19 94 HIS A O 1
ATOM 781 N N . PHE A 1 95 ? -17.562 19.609 11.398 1 95.75 95 PHE A N 1
ATOM 782 C CA . PHE A 1 95 ? -16.656 19.297 10.305 1 95.75 95 PHE A CA 1
ATOM 783 C C . PHE A 1 95 ? -17.391 19.281 8.969 1 95.75 95 PHE A C 1
ATOM 785 O O . PHE A 1 95 ? -16.766 19.281 7.91 1 95.75 95 PHE A O 1
ATOM 792 N N . GLU A 1 96 ? -18.688 19.328 8.906 1 94.75 96 GLU A N 1
ATOM 793 C CA . GLU A 1 96 ? -19.469 19.109 7.691 1 94.75 96 GLU A CA 1
ATOM 794 C C . GLU A 1 96 ? -19.109 20.141 6.621 1 94.75 96 GLU A C 1
ATOM 796 O O . GLU A 1 96 ? -18.891 19.781 5.461 1 94.75 96 GLU A O 1
ATOM 801 N N . PRO A 1 97 ? -19.031 21.406 7.039 1 95.81 97 PRO A N 1
ATOM 802 C CA . PRO A 1 97 ? -18.641 22.375 6.016 1 95.81 97 PRO A CA 1
ATOM 803 C C . PRO A 1 97 ? -17.25 22.094 5.445 1 95.81 97 PRO A C 1
ATOM 805 O O . PRO A 1 97 ? -17 22.328 4.258 1 95.81 97 PRO A O 1
ATOM 808 N N . LEU A 1 98 ? -16.312 21.625 6.258 1 96.38 98 LEU A N 1
ATOM 809 C CA . LEU A 1 98 ? -14.953 21.328 5.824 1 96.38 98 LEU A CA 1
ATOM 810 C C . LEU A 1 98 ? -14.938 20.141 4.867 1 96.38 98 LEU A C 1
ATOM 812 O O . LEU A 1 98 ? -14.188 20.125 3.891 1 96.38 98 LEU A O 1
ATOM 816 N N . LEU A 1 99 ? -15.766 19.172 5.156 1 95.62 99 LEU A N 1
ATOM 817 C CA . LEU A 1 99 ? -15.891 18.016 4.285 1 95.62 99 LEU A CA 1
ATOM 818 C C . LEU A 1 99 ? -16.422 18.422 2.914 1 95.62 99 LEU A C 1
ATOM 820 O O . LEU A 1 99 ? -15.922 17.953 1.889 1 95.62 99 LEU A O 1
ATOM 824 N N . THR A 1 100 ? -17.391 19.281 2.91 1 95.62 100 THR A N 1
ATOM 825 C CA . THR A 1 100 ? -17.938 19.781 1.661 1 95.62 100 THR A CA 1
ATOM 826 C C . THR A 1 100 ? -16.891 20.547 0.869 1 95.62 100 THR A C 1
ATOM 828 O O . THR A 1 100 ? -16.781 20.375 -0.345 1 95.62 100 THR A O 1
ATOM 831 N N . ASP A 1 101 ? -16.156 21.359 1.572 1 96.06 101 ASP A N 1
ATOM 832 C CA . ASP A 1 101 ? -15.086 22.109 0.932 1 96.06 101 ASP A CA 1
ATOM 833 C C . ASP A 1 101 ? -14.055 21.172 0.295 1 96.06 101 ASP A C 1
ATOM 835 O O . ASP A 1 101 ? -13.586 21.438 -0.814 1 96.06 101 ASP A O 1
ATOM 839 N N . ALA A 1 102 ? -13.695 20.156 1.032 1 96.44 102 ALA A N 1
ATOM 840 C CA . ALA A 1 102 ? -12.695 19.203 0.541 1 96.44 102 ALA A CA 1
ATOM 841 C C . ALA A 1 102 ? -13.211 18.453 -0.69 1 96.44 102 ALA A C 1
ATOM 843 O O . ALA A 1 102 ? -12.445 18.156 -1.606 1 96.44 102 ALA A O 1
ATOM 844 N N . GLU A 1 103 ? -14.445 18.156 -0.674 1 94.69 103 GLU A N 1
ATOM 845 C CA . GLU A 1 103 ? -15.031 17.5 -1.835 1 94.69 103 GLU A CA 1
ATOM 846 C C . GLU A 1 103 ? -14.977 18.406 -3.068 1 94.69 103 GLU A C 1
ATOM 848 O O . GLU A 1 103 ? -14.805 17.922 -4.188 1 94.69 103 GLU A O 1
ATOM 853 N N . GLN A 1 104 ? -15.102 19.625 -2.848 1 93.81 104 GLN A N 1
ATOM 854 C CA . GLN A 1 104 ? -15.133 20.594 -3.947 1 93.81 104 GLN A CA 1
ATOM 855 C C . GLN A 1 104 ? -13.727 20.969 -4.391 1 93.81 104 GLN A C 1
ATOM 857 O O . GLN A 1 104 ? -13.422 20.953 -5.586 1 93.81 104 GLN A O 1
ATOM 862 N N . SER A 1 105 ? -12.852 21.266 -3.438 1 94.69 105 SER A N 1
ATOM 863 C CA . SER A 1 105 ? -11.531 21.797 -3.762 1 94.69 105 SER A CA 1
ATOM 864 C C . SER A 1 105 ? -10.5 20.672 -3.859 1 94.69 105 SER A C 1
ATOM 866 O O . SER A 1 105 ? -9.414 20.875 -4.402 1 94.69 105 SER A O 1
ATOM 868 N N . GLY A 1 106 ? -10.789 19.562 -3.221 1 96.69 106 GLY A N 1
ATOM 869 C CA . GLY A 1 106 ? -9.891 18.422 -3.232 1 96.69 106 GLY A CA 1
ATOM 870 C C . GLY A 1 106 ? -9.047 18.312 -1.977 1 96.69 106 GLY A C 1
ATOM 871 O O . GLY A 1 106 ? -8.602 17.219 -1.611 1 96.69 106 GLY A O 1
ATOM 872 N N . PHE A 1 107 ? -8.844 19.453 -1.365 1 98.25 107 PHE A N 1
ATOM 873 C CA . PHE A 1 107 ? -7.91 19.453 -0.249 1 98.25 107 PHE A CA 1
ATOM 874 C C . PHE A 1 107 ? -8.219 20.578 0.723 1 98.25 107 PHE A C 1
ATOM 876 O O . PHE A 1 107 ? -8.297 21.75 0.324 1 98.25 107 PHE A O 1
ATOM 883 N N . VAL A 1 108 ? -8.383 20.219 2.002 1 98.19 108 VAL A N 1
ATOM 884 C CA . VAL A 1 108 ? -8.578 21.203 3.074 1 98.19 108 VAL A CA 1
ATOM 885 C C . VAL A 1 108 ? -7.609 20.906 4.219 1 98.19 108 VAL A C 1
ATOM 887 O O . VAL A 1 108 ? -7.375 19.734 4.559 1 98.19 108 VAL A O 1
ATOM 890 N N . VAL A 1 109 ? -7.047 21.953 4.73 1 98.25 109 VAL A N 1
ATOM 891 C CA . VAL A 1 109 ? -6.113 21.828 5.848 1 98.25 109 VAL A CA 1
ATOM 892 C C . VAL A 1 109 ? -6.613 22.672 7.027 1 98.25 109 VAL A C 1
ATOM 894 O O . VAL A 1 109 ? -7.051 23.812 6.848 1 98.25 109 VAL A O 1
ATOM 897 N N . LEU A 1 110 ? -6.629 22.047 8.156 1 97.69 110 LEU A N 1
ATOM 898 C CA . LEU A 1 110 ? -6.703 22.812 9.398 1 97.69 110 LEU A CA 1
ATOM 899 C C . LEU A 1 110 ? -5.312 23.047 9.977 1 97.69 110 LEU A C 1
ATOM 901 O O . LEU A 1 110 ? -4.594 22.094 10.289 1 97.69 110 LEU A O 1
ATOM 905 N N . SER A 1 111 ? -4.953 24.312 10.047 1 97.38 111 SER A N 1
ATOM 906 C CA . SER A 1 111 ? -3.568 24.609 10.398 1 97.38 111 SER A CA 1
ATOM 907 C C . SER A 1 111 ? -3.475 25.828 11.297 1 97.38 111 SER A C 1
ATOM 909 O O . SER A 1 111 ? -4.469 26.531 11.516 1 97.38 111 SER A O 1
ATOM 911 N N . THR A 1 112 ? -2.336 26 11.898 1 96.19 112 THR A N 1
ATOM 912 C CA . THR A 1 112 ? -1.926 27.266 12.516 1 96.19 112 THR A CA 1
ATOM 913 C C . THR A 1 112 ? -0.843 27.953 11.688 1 96.19 112 THR A C 1
ATOM 915 O O . THR A 1 112 ? 0.172 27.328 11.352 1 96.19 112 THR A O 1
ATOM 918 N N . ARG A 1 113 ? -1.078 29.234 11.391 1 96.44 113 ARG A N 1
ATOM 919 C CA . ARG A 1 113 ? -0.091 30 10.641 1 96.44 113 ARG A CA 1
ATOM 920 C C . ARG A 1 113 ? 1.032 30.484 11.555 1 96.44 113 ARG A C 1
ATOM 922 O O . ARG A 1 113 ? 0.774 31.078 12.602 1 96.44 113 ARG A O 1
ATOM 929 N N . LYS A 1 114 ? 2.168 30.188 11.062 1 96.88 114 LYS A N 1
ATOM 930 C CA . LYS A 1 114 ? 3.328 30.594 11.844 1 96.88 114 LYS A CA 1
ATOM 931 C C . LYS A 1 114 ? 3.811 31.984 11.422 1 96.88 114 LYS A C 1
ATOM 933 O O . LYS A 1 114 ? 3.381 32.5 10.391 1 96.88 114 LYS A O 1
ATOM 938 N N . GLN A 1 115 ? 4.652 32.531 12.289 1 96.19 115 GLN A N 1
ATOM 939 C CA . GLN A 1 115 ? 5.207 33.875 11.992 1 96.19 115 GLN A CA 1
ATOM 940 C C . GLN A 1 115 ? 6.379 33.75 11.023 1 96.19 115 GLN A C 1
ATOM 942 O O . GLN A 1 115 ? 6.727 34.75 10.359 1 96.19 115 GLN A O 1
ATOM 947 N N . TYR A 1 116 ? 6.941 32.594 11 1 97.81 116 TYR A N 1
ATOM 948 C CA . TYR A 1 116 ? 8 32.344 10.039 1 97.81 116 TYR A CA 1
ATOM 949 C C . TYR A 1 116 ? 7.445 31.703 8.773 1 97.81 116 TYR A C 1
ATOM 951 O O . TYR A 1 116 ? 6.281 31.312 8.727 1 97.81 116 TYR A O 1
ATOM 959 N N . SER A 1 117 ? 8.266 31.656 7.723 1 98.56 117 SER A N 1
ATOM 960 C CA . SER A 1 117 ? 7.812 31.141 6.434 1 98.56 117 SER A CA 1
ATOM 961 C C . SER A 1 117 ? 8.188 29.688 6.246 1 98.56 117 SER A C 1
ATOM 963 O O . SER A 1 117 ? 8.984 29.141 7.016 1 98.56 117 SER A O 1
ATOM 965 N N . THR A 1 118 ? 7.59 29.094 5.273 1 98.56 118 THR A N 1
ATOM 966 C CA . THR A 1 118 ? 8 27.75 4.895 1 98.56 118 THR A CA 1
ATOM 967 C C . THR A 1 118 ? 9.461 27.719 4.457 1 98.56 118 THR A C 1
ATOM 969 O O . THR A 1 118 ? 10.18 26.75 4.711 1 98.56 118 THR A O 1
ATOM 972 N N . PHE A 1 119 ? 9.898 28.781 3.818 1 98.62 119 PHE A N 1
ATOM 973 C CA . PHE A 1 119 ? 11.297 28.922 3.412 1 98.62 119 PHE A CA 1
ATOM 974 C C . PHE A 1 119 ? 12.219 28.812 4.617 1 98.62 119 PHE A C 1
ATOM 976 O O . PHE A 1 119 ? 13.25 28.141 4.562 1 98.62 119 PHE A O 1
ATOM 983 N N . SER A 1 120 ? 11.867 29.422 5.738 1 98.44 120 SER A N 1
ATOM 984 C CA . SER A 1 120 ? 12.695 29.516 6.934 1 98.44 120 SER A CA 1
ATOM 985 C C . SER A 1 120 ? 12.984 28.125 7.508 1 98.44 120 SER A C 1
ATOM 987 O O . SER A 1 120 ? 14.039 27.906 8.109 1 98.44 120 SER A O 1
ATOM 989 N N . VAL A 1 121 ? 12.031 27.203 7.254 1 98.62 121 VAL A N 1
ATOM 990 C CA . VAL A 1 121 ? 12.148 25.922 7.949 1 98.62 121 VAL A CA 1
ATOM 991 C C . VAL A 1 121 ? 12.234 24.797 6.93 1 98.62 121 VAL A C 1
ATOM 993 O O . VAL A 1 121 ? 11.727 23.688 7.164 1 98.62 121 VAL A O 1
ATOM 996 N N . THR A 1 122 ? 12.719 25.062 5.77 1 98.56 122 THR A N 1
ATOM 997 C CA . THR A 1 122 ? 12.891 24.047 4.73 1 98.56 122 THR A CA 1
ATOM 998 C C . THR A 1 122 ? 14.344 23.984 4.266 1 98.56 122 THR A C 1
ATOM 1000 O O . THR A 1 122 ? 14.906 25 3.832 1 98.56 122 THR A O 1
ATOM 1003 N N . HIS A 1 123 ? 14.906 22.875 4.434 1 98.38 123 HIS A N 1
ATOM 1004 C CA . HIS A 1 123 ? 16.266 22.656 3.953 1 98.38 123 HIS A CA 1
ATOM 1005 C C . HIS A 1 123 ? 16.359 22.906 2.449 1 98.38 123 HIS A C 1
ATOM 1007 O O . HIS A 1 123 ? 15.516 22.438 1.686 1 98.38 123 HIS A O 1
ATOM 1013 N N . PRO A 1 124 ? 17.391 23.547 1.958 1 97.62 124 PRO A N 1
ATOM 1014 C CA . PRO A 1 124 ? 17.484 23.938 0.552 1 97.62 124 PRO A CA 1
ATOM 1015 C C . PRO A 1 124 ? 17.5 22.75 -0.4 1 97.62 124 PRO A C 1
ATOM 1017 O O . PRO A 1 124 ? 17.016 22.844 -1.528 1 97.62 124 PRO A O 1
ATOM 1020 N N . ASN A 1 125 ? 17.984 21.656 0.018 1 97.94 125 ASN A N 1
ATOM 1021 C CA . ASN A 1 125 ? 18.062 20.484 -0.85 1 97.94 125 ASN A CA 1
ATOM 1022 C C . ASN A 1 125 ? 16.672 20.031 -1.32 1 97.94 125 ASN A C 1
ATOM 1024 O O . ASN A 1 125 ? 16.531 19.469 -2.4 1 97.94 125 ASN A O 1
ATOM 1028 N N . MET A 1 126 ? 15.68 20.297 -0.552 1 98.31 126 MET A N 1
ATOM 1029 C CA . MET A 1 126 ? 14.328 19.891 -0.93 1 98.31 126 MET A CA 1
ATOM 1030 C C . MET A 1 126 ? 13.867 20.609 -2.189 1 98.31 126 MET A C 1
ATOM 1032 O O . MET A 1 126 ? 13.156 20.031 -3.018 1 98.31 126 MET A O 1
ATOM 1036 N N . TYR A 1 127 ? 14.391 21.75 -2.424 1 98.19 127 TYR A N 1
ATOM 1037 C CA . TYR A 1 127 ? 13.953 22.562 -3.561 1 98.19 127 TYR A CA 1
ATOM 1038 C C . TYR A 1 127 ? 14.453 21.969 -4.871 1 98.19 127 TYR A C 1
ATOM 1040 O O . TYR A 1 127 ? 13.922 22.266 -5.941 1 98.19 127 TYR A O 1
ATOM 1048 N N . SER A 1 128 ? 15.5 21.188 -4.785 1 97.25 128 SER A N 1
ATOM 1049 C CA . SER A 1 128 ? 16 20.531 -5.988 1 97.25 128 SER A CA 1
ATOM 1050 C C . SER A 1 128 ? 15.047 19.453 -6.48 1 97.25 128 SER A C 1
ATOM 1052 O O . SER A 1 128 ? 15.047 19.094 -7.66 1 97.25 128 SER A O 1
ATOM 1054 N N . TYR A 1 129 ? 14.211 19.031 -5.551 1 97.44 129 TYR A N 1
ATOM 1055 C CA . TYR A 1 129 ? 13.25 17.969 -5.875 1 97.44 129 TYR A CA 1
ATOM 1056 C C . TYR A 1 129 ? 11.867 18.562 -6.102 1 97.44 129 TYR A C 1
ATOM 1058 O O . TYR A 1 129 ? 11.117 18.078 -6.961 1 97.44 129 TYR A O 1
ATOM 1066 N N . ILE A 1 130 ? 11.539 19.547 -5.27 1 98.06 130 ILE A N 1
ATOM 1067 C CA . ILE A 1 130 ? 10.242 20.219 -5.375 1 98.06 130 ILE A CA 1
ATOM 1068 C C . ILE A 1 130 ? 10.453 21.703 -5.688 1 98.06 130 ILE A C 1
ATOM 1070 O O . ILE A 1 130 ? 10.461 22.547 -4.781 1 98.06 130 ILE A O 1
ATOM 1074 N N . PRO A 1 131 ? 10.508 21.953 -6.977 1 96.69 131 PRO A N 1
ATOM 1075 C CA . PRO A 1 131 ? 10.68 23.359 -7.344 1 96.69 131 PRO A CA 1
ATOM 1076 C C . PRO A 1 131 ? 9.492 24.234 -6.926 1 96.69 131 PRO A C 1
ATOM 1078 O O . PRO A 1 131 ? 8.359 23.75 -6.879 1 96.69 131 PRO A O 1
ATOM 1081 N N . THR A 1 132 ? 9.758 25.469 -6.645 1 98.38 132 THR A N 1
ATOM 1082 C CA . THR A 1 132 ? 8.727 26.391 -6.199 1 98.38 132 THR A CA 1
ATOM 1083 C C . THR A 1 132 ? 9.164 27.844 -6.445 1 98.38 132 THR A C 1
ATOM 1085 O O . THR A 1 132 ? 10.297 28.078 -6.883 1 98.38 132 THR A O 1
ATOM 1088 N N . ASP A 1 133 ? 8.227 28.766 -6.344 1 98.31 133 ASP A N 1
ATOM 1089 C CA . ASP A 1 133 ? 8.531 30.203 -6.359 1 98.31 133 ASP A CA 1
ATOM 1090 C C . ASP A 1 133 ? 9.109 30.656 -5.023 1 98.31 133 ASP A C 1
ATOM 1092 O O . ASP A 1 133 ? 8.375 30.922 -4.074 1 98.31 133 ASP A O 1
ATOM 1096 N N . MET A 1 134 ? 10.406 30.906 -5.008 1 97.75 134 MET A N 1
ATOM 1097 C CA . MET A 1 134 ? 11.117 31.188 -3.77 1 97.75 134 MET A CA 1
ATOM 1098 C C . MET A 1 134 ? 10.672 32.5 -3.17 1 97.75 134 MET A C 1
ATOM 1100 O O . MET A 1 134 ? 10.555 32.656 -1.95 1 97.75 134 MET A O 1
ATOM 1104 N N . THR A 1 135 ? 10.43 33.469 -4 1 98.06 135 THR A N 1
ATOM 1105 C CA . THR A 1 135 ? 9.992 34.75 -3.527 1 98.06 135 THR A CA 1
ATOM 1106 C C . THR A 1 135 ? 8.648 34.656 -2.812 1 98.06 135 THR A C 1
ATOM 1108 O O . THR A 1 135 ? 8.484 35.156 -1.702 1 98.06 135 THR A O 1
ATOM 1111 N N . LYS A 1 136 ? 7.766 33.969 -3.373 1 98.5 136 LYS A N 1
ATOM 1112 C CA . LYS A 1 136 ? 6.449 33.781 -2.77 1 98.5 136 LYS A CA 1
ATOM 1113 C C . LYS A 1 136 ? 6.527 32.938 -1.515 1 98.5 136 LYS A C 1
ATOM 1115 O O . LYS A 1 136 ? 5.809 33.156 -0.544 1 98.5 136 LYS A O 1
ATOM 1120 N N . LEU A 1 137 ? 7.391 31.969 -1.559 1 98.69 137 LEU A N 1
ATOM 1121 C CA . LEU A 1 137 ? 7.535 31.078 -0.413 1 98.69 137 LEU A CA 1
ATOM 1122 C C . LEU A 1 137 ? 8.055 31.828 0.803 1 98.69 137 LEU A C 1
ATOM 1124 O O . LEU A 1 137 ? 7.625 31.578 1.931 1 98.69 137 LEU A O 1
ATOM 1128 N N . MET A 1 138 ? 8.945 32.781 0.599 1 98.12 138 MET A N 1
ATOM 1129 C CA . MET A 1 138 ? 9.547 33.594 1.664 1 98.12 138 MET A CA 1
ATOM 1130 C C . MET A 1 138 ? 8.508 34.5 2.293 1 98.12 138 MET A C 1
ATOM 1132 O O . MET A 1 138 ? 8.641 34.906 3.455 1 98.12 138 MET A O 1
ATOM 1136 N N . GLU A 1 139 ? 7.5 34.75 1.561 1 97.25 139 GLU A N 1
ATOM 1137 C CA . GLU A 1 139 ? 6.465 35.688 2.029 1 97.25 139 GLU A CA 1
ATOM 1138 C C . GLU A 1 139 ? 5.305 34.906 2.666 1 97.25 139 GLU A C 1
ATOM 1140 O O . GLU A 1 139 ? 4.484 35.5 3.373 1 97.25 139 GLU A O 1
ATOM 1145 N N . SER A 1 140 ? 5.27 33.656 2.414 1 97.5 140 SER A N 1
ATOM 1146 C CA . SER A 1 140 ? 4.117 32.875 2.838 1 97.5 140 SER A CA 1
ATOM 1147 C C . SER A 1 140 ? 4.379 32.188 4.184 1 97.5 140 SER A C 1
ATOM 1149 O O . SER A 1 140 ? 5.402 31.531 4.363 1 97.5 140 SER A O 1
ATOM 1151 N N . SER A 1 141 ? 3.441 32.312 5.102 1 97.69 141 SER A N 1
ATOM 1152 C CA . SER A 1 141 ? 3.541 31.703 6.418 1 97.69 141 SER A CA 1
ATOM 1153 C C . SER A 1 141 ? 3.621 30.188 6.305 1 97.69 141 SER A C 1
ATOM 1155 O O . SER A 1 141 ? 2.969 29.578 5.449 1 97.69 141 SER A O 1
ATOM 1157 N N . HIS A 1 142 ? 4.441 29.625 7.176 1 98.5 142 HIS A N 1
ATOM 1158 C CA . HIS A 1 142 ? 4.406 28.172 7.316 1 98.5 142 HIS A CA 1
ATOM 1159 C C . HIS A 1 142 ? 3.125 27.703 8 1 98.5 142 HIS A C 1
ATOM 1161 O O . HIS A 1 142 ? 2.684 28.328 8.977 1 98.5 142 HIS A O 1
ATOM 1167 N N . LEU A 1 143 ? 2.531 26.734 7.469 1 98.25 143 LEU A N 1
ATOM 1168 C CA . LEU A 1 143 ? 1.326 26.141 8.047 1 98.25 143 LEU A CA 1
ATOM 1169 C C . LEU A 1 143 ? 1.665 24.906 8.883 1 98.25 143 LEU A C 1
ATOM 1171 O O . LEU A 1 143 ? 2.213 23.938 8.359 1 98.25 143 LEU A O 1
ATOM 1175 N N . ASN A 1 144 ? 1.462 24.984 10.156 1 97 144 ASN A N 1
ATOM 1176 C CA . ASN A 1 144 ? 1.461 23.797 10.992 1 97 144 ASN A CA 1
ATOM 1177 C C . ASN A 1 144 ? 0.154 23.016 10.852 1 97 144 ASN A C 1
ATOM 1179 O O . ASN A 1 144 ? -0.881 23.438 11.375 1 97 144 ASN A O 1
ATOM 1183 N N . MET A 1 145 ? 0.228 21.922 10.211 1 96.31 145 MET A N 1
ATOM 1184 C CA . MET A 1 145 ? -0.981 21.234 9.773 1 96.31 145 MET A CA 1
ATOM 1185 C C . MET A 1 145 ? -1.313 20.062 10.703 1 96.31 145 MET A C 1
ATOM 1187 O O . MET A 1 145 ? -0.529 19.125 10.836 1 96.31 145 MET A O 1
ATOM 1191 N N . ARG A 1 146 ? -2.479 20.141 11.297 1 95.12 146 ARG A N 1
ATOM 1192 C CA . ARG A 1 146 ? -2.867 19.094 12.227 1 95.12 146 ARG A CA 1
ATOM 1193 C C . ARG A 1 146 ? -3.916 18.172 11.617 1 95.12 146 ARG A C 1
ATOM 1195 O O . ARG A 1 146 ? -4 16.984 11.969 1 95.12 146 ARG A O 1
ATOM 1202 N N . VAL A 1 147 ? -4.723 18.719 10.789 1 97.62 147 VAL A N 1
ATOM 1203 C CA . VAL A 1 147 ? -5.781 17.953 10.133 1 97.62 147 VAL A CA 1
ATOM 1204 C C . VAL A 1 147 ? -5.734 18.188 8.625 1 97.62 147 VAL A C 1
ATOM 1206 O O . VAL A 1 147 ? -5.625 19.328 8.172 1 97.62 147 VAL A O 1
ATOM 1209 N N . LEU A 1 148 ? -5.707 17.141 7.898 1 98.44 148 LEU A N 1
ATOM 1210 C CA . LEU A 1 148 ? -5.828 17.172 6.445 1 98.44 148 LEU A CA 1
ATOM 1211 C C . LEU A 1 148 ? -7.094 16.453 5.992 1 98.44 148 LEU A C 1
ATOM 1213 O O . LEU A 1 148 ? -7.363 15.328 6.426 1 98.44 148 LEU A O 1
ATOM 1217 N N . ILE A 1 149 ? -7.902 17.078 5.223 1 98.5 149 ILE A N 1
ATOM 1218 C CA . ILE A 1 149 ? -9.062 16.453 4.59 1 98.5 149 ILE A CA 1
ATOM 1219 C C . ILE A 1 149 ? -8.867 16.422 3.076 1 98.5 149 ILE A C 1
ATOM 1221 O O . ILE A 1 149 ? -8.789 17.469 2.428 1 98.5 149 ILE A O 1
ATOM 1225 N N . ILE A 1 150 ? -8.828 15.203 2.562 1 98.31 150 ILE A N 1
ATOM 1226 C CA . ILE A 1 150 ? -8.344 15.039 1.196 1 98.31 150 ILE A CA 1
ATOM 1227 C C . ILE A 1 150 ? -9.328 14.188 0.396 1 98.31 150 ILE A C 1
ATOM 1229 O O . ILE A 1 150 ? -9.75 13.117 0.848 1 98.31 150 ILE A O 1
ATOM 1233 N N . HIS A 1 151 ? -9.742 14.672 -0.702 1 96.75 151 HIS A N 1
ATOM 1234 C CA . HIS A 1 151 ? -10.516 13.922 -1.685 1 96.75 151 HIS A CA 1
ATOM 1235 C C . HIS A 1 151 ? -9.609 13.336 -2.766 1 96.75 151 HIS A C 1
ATOM 1237 O O . HIS A 1 151 ? -8.867 14.07 -3.424 1 96.75 151 HIS A O 1
ATOM 1243 N N . ASN A 1 152 ? -9.688 12.086 -2.955 1 91.62 152 ASN A N 1
ATOM 1244 C CA . ASN A 1 152 ? -8.797 11.359 -3.861 1 91.62 152 ASN A CA 1
ATOM 1245 C C . ASN A 1 152 ? -9.195 11.57 -5.32 1 91.62 152 ASN A C 1
ATOM 1247 O O . ASN A 1 152 ? -9.633 10.633 -5.988 1 91.62 152 ASN A O 1
ATOM 1251 N N . THR A 1 153 ? -8.961 12.719 -5.82 1 90.88 153 THR A N 1
ATOM 1252 C CA . THR A 1 153 ? -9.234 12.992 -7.227 1 90.88 153 THR A CA 1
ATOM 1253 C C . THR A 1 153 ? -7.977 12.812 -8.07 1 90.88 153 THR A C 1
ATOM 1255 O O . THR A 1 153 ? -6.867 12.766 -7.535 1 90.88 153 THR A O 1
ATOM 1258 N N . HIS A 1 154 ? -8.195 12.68 -9.32 1 87.94 154 HIS A N 1
ATOM 1259 C CA . HIS A 1 154 ? -7.078 12.57 -10.25 1 87.94 154 HIS A CA 1
ATOM 1260 C C . HIS A 1 154 ? -6.16 13.781 -10.148 1 87.94 154 HIS A C 1
ATOM 1262 O O . HIS A 1 154 ? -4.934 13.648 -10.195 1 87.94 154 HIS A O 1
ATOM 1268 N N . GLU A 1 155 ? -6.742 14.938 -10.031 1 93 155 GLU A N 1
ATOM 1269 C CA . GLU A 1 155 ? -5.977 16.172 -9.938 1 93 155 GLU A CA 1
ATOM 1270 C C . GLU A 1 155 ? -5.09 16.188 -8.695 1 93 155 GLU A C 1
ATOM 1272 O O . GLU A 1 155 ? -3.92 16.578 -8.766 1 93 155 GLU A O 1
ATOM 1277 N N . ILE A 1 156 ? -5.648 15.75 -7.59 1 94.81 156 ILE A N 1
ATOM 1278 C CA . ILE A 1 156 ? -4.902 15.711 -6.336 1 94.81 156 ILE A CA 1
ATOM 1279 C C . ILE A 1 156 ? -3.773 14.688 -6.438 1 94.81 156 ILE A C 1
ATOM 1281 O O . ILE A 1 156 ? -2.652 14.945 -5.996 1 94.81 156 ILE A O 1
ATOM 1285 N N . GLN A 1 157 ? -4.008 13.602 -7.051 1 92.06 157 GLN A N 1
ATOM 1286 C CA . GLN A 1 157 ? -3.01 12.547 -7.211 1 92.06 157 GLN A CA 1
ATOM 1287 C C . GLN A 1 157 ? -1.862 13.008 -8.102 1 92.06 157 GLN A C 1
ATOM 1289 O O . GLN A 1 157 ? -0.692 12.875 -7.738 1 92.06 157 GLN A O 1
ATOM 1294 N N . GLU A 1 158 ? -2.168 13.633 -9.195 1 90.5 158 GLU A N 1
ATOM 1295 C CA . GLU A 1 158 ? -1.173 13.969 -10.211 1 90.5 158 GLU A CA 1
ATOM 1296 C C . GLU A 1 158 ? -0.355 15.188 -9.797 1 90.5 158 GLU A C 1
ATOM 1298 O O . GLU A 1 158 ? 0.833 15.281 -10.109 1 90.5 158 GLU A O 1
ATOM 1303 N N . ASN A 1 159 ? -1.03 16.031 -9.062 1 94.81 159 ASN A N 1
ATOM 1304 C CA . ASN A 1 159 ? -0.365 17.297 -8.844 1 94.81 159 ASN A CA 1
ATOM 1305 C C . ASN A 1 159 ? 0.179 17.422 -7.426 1 94.81 159 ASN A C 1
ATOM 1307 O O . ASN A 1 159 ? 1.01 18.281 -7.145 1 94.81 159 ASN A O 1
ATOM 1311 N N . LEU A 1 160 ? -0.246 16.578 -6.52 1 96.5 160 LEU A N 1
ATOM 1312 C CA . LEU A 1 160 ? 0.189 16.719 -5.133 1 96.5 160 LEU A CA 1
ATOM 1313 C C . LEU A 1 160 ? 0.792 15.406 -4.625 1 96.5 160 LEU A C 1
ATOM 1315 O O . LEU A 1 160 ? 1.99 15.344 -4.344 1 96.5 160 LEU A O 1
ATOM 1319 N N . PHE A 1 161 ? 0.042 14.359 -4.594 1 95.69 161 PHE A N 1
ATOM 1320 C CA . PHE A 1 161 ? 0.463 13.164 -3.881 1 95.69 161 PHE A CA 1
ATOM 1321 C C . PHE A 1 161 ? 1.551 12.422 -4.656 1 95.69 161 PHE A C 1
ATOM 1323 O O . PHE A 1 161 ? 2.439 11.812 -4.059 1 95.69 161 PHE A O 1
ATOM 1330 N N . LYS A 1 162 ? 1.455 12.461 -5.949 1 93.75 162 LYS A N 1
ATOM 1331 C CA . LYS A 1 162 ? 2.557 11.906 -6.727 1 93.75 162 LYS A CA 1
ATOM 1332 C C . LYS A 1 162 ? 3.898 12.461 -6.258 1 93.75 162 LYS A C 1
ATOM 1334 O O . LYS A 1 162 ? 4.812 11.703 -5.934 1 93.75 162 LYS A O 1
ATOM 1339 N N . TRP A 1 163 ? 3.971 13.719 -6.125 1 96.25 163 TRP A N 1
ATOM 1340 C CA . TRP A 1 163 ? 5.211 14.398 -5.77 1 96.25 163 TRP A CA 1
ATOM 1341 C C . TRP A 1 163 ? 5.539 14.195 -4.293 1 96.25 163 TRP A C 1
ATOM 1343 O O . TRP A 1 163 ? 6.703 14.047 -3.926 1 96.25 163 TRP A O 1
ATOM 1353 N N . LEU A 1 164 ? 4.551 14.227 -3.484 1 97 164 LEU A N 1
ATOM 1354 C CA . LEU A 1 164 ? 4.746 14 -2.057 1 97 164 LEU A CA 1
ATOM 1355 C C . LEU A 1 164 ? 5.316 12.609 -1.799 1 97 164 LEU A C 1
ATOM 1357 O O . LEU A 1 164 ? 6.238 12.453 -0.997 1 97 164 LEU A O 1
ATOM 1361 N N . ILE A 1 165 ? 4.762 11.617 -2.477 1 95.5 165 ILE A N 1
ATOM 1362 C CA . ILE A 1 165 ? 5.184 10.227 -2.309 1 95.5 165 ILE A CA 1
ATOM 1363 C C . ILE A 1 165 ? 6.609 10.062 -2.828 1 95.5 165 ILE A C 1
ATOM 1365 O O . ILE A 1 165 ? 7.457 9.461 -2.156 1 95.5 165 ILE A O 1
ATOM 1369 N N . LEU A 1 166 ? 6.859 10.586 -3.984 1 94.75 166 LEU A N 1
ATOM 1370 C CA . LEU A 1 166 ? 8.203 10.492 -4.551 1 94.75 166 LEU A CA 1
ATOM 1371 C C . LEU A 1 166 ? 9.227 11.117 -3.615 1 94.75 166 LEU A C 1
ATOM 1373 O O . LEU A 1 166 ? 10.312 10.555 -3.41 1 94.75 166 LEU A O 1
ATOM 1377 N N . CYS A 1 167 ? 8.867 12.234 -3.051 1 96.69 167 CYS A N 1
ATOM 1378 C CA . CYS A 1 167 ? 9.766 12.875 -2.098 1 96.69 167 CYS A CA 1
ATOM 1379 C C . CYS A 1 167 ? 9.938 12.023 -0.845 1 96.69 167 CYS A C 1
ATOM 1381 O O . CYS A 1 167 ? 11.039 11.914 -0.308 1 96.69 167 CYS A O 1
ATOM 1383 N N . SER A 1 168 ? 8.898 11.453 -0.361 1 95.25 168 SER A N 1
ATOM 1384 C CA . SER A 1 168 ? 8.93 10.617 0.834 1 95.25 168 SER A CA 1
ATOM 1385 C C . SER A 1 168 ? 9.82 9.398 0.631 1 95.25 168 SER A C 1
ATOM 1387 O O . SER A 1 168 ? 10.477 8.93 1.57 1 95.25 168 SER A O 1
ATOM 1389 N N . LEU A 1 169 ? 9.852 8.922 -0.538 1 93.81 169 LEU A N 1
ATOM 1390 C CA . LEU A 1 169 ? 10.609 7.707 -0.842 1 93.81 169 LEU A CA 1
ATOM 1391 C C . LEU A 1 169 ? 12.078 8.039 -1.09 1 93.81 169 LEU A C 1
ATOM 1393 O O . LEU A 1 169 ? 12.914 7.133 -1.16 1 93.81 169 LEU A O 1
ATOM 1397 N N . GLU A 1 170 ? 12.391 9.312 -1.241 1 94.31 170 GLU A N 1
ATOM 1398 C CA . GLU A 1 170 ? 13.758 9.797 -1.45 1 94.31 170 GLU A CA 1
ATOM 1399 C C . GLU A 1 170 ? 14.281 10.516 -0.212 1 94.31 170 GLU A C 1
ATOM 1401 O O . GLU A 1 170 ? 13.961 11.688 0.017 1 94.31 170 GLU A O 1
ATOM 1406 N N . LYS A 1 171 ? 15.156 9.82 0.468 1 94.5 171 LYS A N 1
ATOM 1407 C CA . LYS A 1 171 ? 15.656 10.344 1.734 1 94.5 171 LYS A CA 1
ATOM 1408 C C . LYS A 1 171 ? 16.203 11.766 1.564 1 94.5 171 LYS A C 1
ATOM 1410 O O . LYS A 1 171 ? 15.891 12.648 2.363 1 94.5 171 LYS A O 1
ATOM 1415 N N . GLU A 1 172 ? 16.953 12.008 0.528 1 96.75 172 GLU A N 1
ATOM 1416 C CA . GLU A 1 172 ? 17.594 13.297 0.331 1 96.75 172 GLU A CA 1
ATOM 1417 C C . GLU A 1 172 ? 16.594 14.375 -0.057 1 96.75 172 GLU A C 1
ATOM 1419 O O . GLU A 1 172 ? 16.922 15.562 -0.06 1 96.75 172 GLU A O 1
ATOM 1424 N N . CYS A 1 173 ? 15.422 13.984 -0.35 1 97.31 173 CYS A N 1
ATOM 1425 C CA . CYS A 1 173 ? 14.359 14.953 -0.584 1 97.31 173 CYS A CA 1
ATOM 1426 C C . CYS A 1 173 ? 13.656 15.32 0.719 1 97.31 173 CYS A C 1
ATOM 1428 O O . CYS A 1 173 ? 13.617 16.484 1.102 1 97.31 173 CYS A O 1
ATOM 1430 N N . LEU A 1 174 ? 13.18 14.312 1.428 1 97.19 174 LEU A N 1
ATOM 1431 C CA . LEU A 1 174 ? 12.305 14.602 2.555 1 97.19 174 LEU A CA 1
ATOM 1432 C C . LEU A 1 174 ? 13.117 14.906 3.811 1 97.19 174 LEU A C 1
ATOM 1434 O O . LEU A 1 174 ? 12.711 15.734 4.629 1 97.19 174 LEU A O 1
ATOM 1438 N N . ALA A 1 175 ? 14.18 14.172 3.953 1 96 175 ALA A N 1
ATOM 1439 C CA . ALA A 1 175 ? 15.055 14.344 5.109 1 96 175 ALA A CA 1
ATOM 1440 C C . ALA A 1 175 ? 16.516 14.445 4.68 1 96 175 ALA A C 1
ATOM 1442 O O . ALA A 1 175 ? 17.328 13.594 5.039 1 96 175 ALA A O 1
ATOM 1443 N N . PRO A 1 176 ? 16.812 15.523 4.098 1 96.94 176 PRO A N 1
ATOM 1444 C CA . PRO A 1 176 ? 18.172 15.656 3.574 1 96.94 176 PRO A CA 1
ATOM 1445 C C . PRO A 1 176 ? 19.234 15.508 4.656 1 96.94 176 PRO A C 1
ATOM 1447 O O . PRO A 1 176 ? 19 15.875 5.809 1 96.94 176 PRO A O 1
ATOM 1450 N N . THR A 1 177 ? 20.359 14.984 4.215 1 95.81 177 THR A N 1
ATOM 1451 C CA . THR A 1 177 ? 21.484 14.828 5.125 1 95.81 177 THR A CA 1
ATOM 1452 C C . THR A 1 177 ? 21.828 16.156 5.797 1 95.81 177 THR A C 1
ATOM 1454 O O . THR A 1 177 ? 21.922 17.188 5.129 1 95.81 177 THR A O 1
ATOM 1457 N N . GLY A 1 178 ? 21.969 16.141 7.062 1 94.69 178 GLY A N 1
ATOM 1458 C CA . GLY A 1 178 ? 22.328 17.328 7.82 1 94.69 178 GLY A CA 1
ATOM 1459 C C . GLY A 1 178 ? 21.125 18.109 8.336 1 94.69 178 GLY A C 1
ATOM 1460 O O . GLY A 1 178 ? 21.281 19.047 9.109 1 94.69 178 GLY A O 1
ATOM 1461 N N . SER A 1 179 ? 19.969 17.766 7.887 1 95.31 179 SER A N 1
ATOM 1462 C CA . SER A 1 179 ? 18.766 18.453 8.359 1 95.31 179 SER A CA 1
ATOM 1463 C C . SER A 1 179 ? 18.5 18.141 9.828 1 95.31 179 SER A C 1
ATOM 1465 O O . SER A 1 179 ? 18.844 17.062 10.312 1 95.31 179 SER A O 1
ATOM 1467 N N . ARG A 1 180 ? 17.812 19.109 10.461 1 95.56 180 ARG A N 1
ATOM 1468 C CA . ARG A 1 180 ? 17.438 18.953 11.859 1 95.56 180 ARG A CA 1
ATOM 1469 C C . ARG A 1 180 ? 16.141 19.703 12.156 1 95.56 180 ARG A C 1
ATOM 1471 O O . ARG A 1 180 ? 15.781 20.656 11.438 1 95.56 180 ARG A O 1
ATOM 1478 N N . GLN A 1 181 ? 15.516 19.391 13.203 1 94.12 181 GLN A N 1
ATOM 1479 C CA . GLN A 1 181 ? 14.242 20 13.555 1 94.12 181 GLN A CA 1
ATOM 1480 C C . GLN A 1 181 ? 14.453 21.281 14.359 1 94.12 181 GLN A C 1
ATOM 1482 O O . GLN A 1 181 ? 13.641 22.203 14.281 1 94.12 181 GLN A O 1
ATOM 1487 N N . GLN A 1 182 ? 15.484 21.312 15.07 1 96.19 182 GLN A N 1
ATOM 1488 C CA . GLN A 1 182 ? 15.742 22.469 15.93 1 96.19 182 GLN A CA 1
ATOM 1489 C C . GLN A 1 182 ? 16.188 23.672 15.117 1 96.19 182 GLN A C 1
ATOM 1491 O O . GLN A 1 182 ? 17.203 23.625 14.422 1 96.19 182 GLN A O 1
ATOM 1496 N N . CYS A 1 183 ? 15.453 24.734 15.227 1 97.62 183 CYS A N 1
ATOM 1497 C CA . CYS A 1 183 ? 15.711 25.938 14.438 1 97.62 183 CYS A CA 1
ATOM 1498 C C . CYS A 1 183 ? 16.625 26.891 15.195 1 97.62 183 CYS A C 1
ATOM 1500 O O . CYS A 1 183 ? 16.703 26.844 16.422 1 97.62 183 CYS A O 1
ATOM 1502 N N . GLU A 1 184 ? 17.266 27.688 14.414 1 97.19 184 GLU A N 1
ATOM 1503 C CA . GLU A 1 184 ? 18.047 28.781 14.969 1 97.19 184 GLU A CA 1
ATOM 1504 C C . GLU A 1 184 ? 17.188 30.047 15.102 1 97.19 184 GLU A C 1
ATOM 1506 O O . GLU A 1 184 ? 16.5 30.438 14.156 1 97.19 184 GLU A O 1
ATOM 1511 N N . PHE A 1 185 ? 17.266 30.672 16.203 1 94.12 185 PHE A N 1
ATOM 1512 C CA . PHE A 1 185 ? 16.484 31.875 16.5 1 94.12 185 PHE A CA 1
ATOM 1513 C C . PHE A 1 185 ? 17.359 33.125 16.359 1 94.12 185 PHE A C 1
ATOM 1515 O O . PHE A 1 185 ? 18.562 33.062 16.547 1 94.12 185 PHE A O 1
ATOM 1522 N N . PRO A 1 186 ? 16.859 34.188 16.062 1 95.06 186 PRO A N 1
ATOM 1523 C CA . PRO A 1 186 ? 15.438 34.375 15.758 1 95.06 186 PRO A CA 1
ATOM 1524 C C . PRO A 1 186 ? 15.062 33.969 14.344 1 95.06 186 PRO A C 1
ATOM 1526 O O . PRO A 1 186 ? 15.891 34.031 13.43 1 95.06 186 PRO A O 1
ATOM 1529 N N . MET A 1 187 ? 13.828 33.562 14.203 1 94.19 187 MET A N 1
ATOM 1530 C CA . MET A 1 187 ? 13.359 33.125 12.891 1 94.19 187 MET A CA 1
ATOM 1531 C C . MET A 1 187 ? 12.711 34.281 12.133 1 94.19 187 MET A C 1
ATOM 1533 O O . MET A 1 187 ? 11.859 35 12.68 1 94.19 187 MET A O 1
ATOM 1537 N N . LYS A 1 188 ? 13.203 34.438 10.953 1 92.75 188 LYS A N 1
ATOM 1538 C CA . LYS A 1 188 ? 12.625 35.406 10.031 1 92.75 188 LYS A CA 1
ATOM 1539 C C . LYS A 1 188 ? 12.07 34.75 8.789 1 92.75 188 LYS A C 1
ATOM 1541 O O . LYS A 1 188 ? 12.469 33.625 8.438 1 92.75 188 LYS A O 1
ATOM 1546 N N . LYS A 1 189 ? 11.195 35.438 8.117 1 94.44 189 LYS A N 1
ATOM 1547 C CA . LYS A 1 189 ? 10.508 34.844 6.973 1 94.44 189 LYS A CA 1
ATOM 1548 C C . LYS A 1 189 ? 11.469 34.656 5.805 1 94.44 189 LYS A C 1
ATOM 1550 O O . LYS A 1 189 ? 11.352 33.656 5.066 1 94.44 189 LYS A O 1
ATOM 1555 N N . ASP A 1 190 ? 12.453 35.469 5.676 1 95.88 190 ASP A N 1
ATOM 1556 C CA . ASP A 1 190 ? 13.266 35.469 4.465 1 95.88 190 ASP A CA 1
ATOM 1557 C C . ASP A 1 190 ? 14.656 34.875 4.746 1 95.88 190 ASP A C 1
ATOM 1559 O O . ASP A 1 190 ? 15.586 35.094 3.973 1 95.88 190 ASP A O 1
ATOM 1563 N N . THR A 1 191 ? 14.758 34.281 5.906 1 96.62 191 THR A N 1
ATOM 1564 C CA . THR A 1 191 ? 16.047 33.688 6.293 1 96.62 191 THR A CA 1
ATOM 1565 C C . THR A 1 191 ? 15.875 32.219 6.684 1 96.62 191 THR A C 1
ATOM 1567 O O . THR A 1 191 ? 15.023 31.906 7.512 1 96.62 191 THR A O 1
ATOM 1570 N N . TYR A 1 192 ? 16.703 31.438 6.059 1 97.88 192 TYR A N 1
ATOM 1571 C CA . TYR A 1 192 ? 16.719 30.031 6.438 1 97.88 192 TYR A CA 1
ATOM 1572 C C . TYR A 1 192 ? 17.188 29.844 7.875 1 97.88 192 TYR A C 1
ATOM 1574 O O . TYR A 1 192 ? 18.25 30.375 8.258 1 97.88 192 TYR A O 1
ATOM 1582 N N . ALA A 1 193 ? 16.531 29.141 8.648 1 98.38 193 ALA A N 1
ATOM 1583 C CA . ALA A 1 193 ? 16.781 29.031 10.086 1 98.38 193 ALA A CA 1
ATOM 1584 C C . ALA A 1 193 ? 17.609 27.781 10.406 1 98.38 193 ALA A C 1
ATOM 1586 O O . ALA A 1 193 ? 17.672 27.344 11.562 1 98.38 193 ALA A O 1
ATOM 1587 N N . ASN A 1 194 ? 18.125 27.125 9.422 1 98.12 194 ASN A N 1
ATOM 1588 C CA . ASN A 1 194 ? 18.953 25.938 9.57 1 98.12 194 ASN A CA 1
ATOM 1589 C C . ASN A 1 194 ? 18.203 24.797 10.25 1 98.12 194 ASN A C 1
ATOM 1591 O O . ASN A 1 194 ? 18.719 24.156 11.156 1 98.12 194 ASN A O 1
ATOM 1595 N N . CYS A 1 195 ? 17 24.656 9.883 1 98.25 195 CYS A N 1
ATOM 1596 C CA . CYS A 1 195 ? 16.156 23.562 10.32 1 98.25 195 CYS A CA 1
ATOM 1597 C C . CYS A 1 195 ? 15.234 23.094 9.203 1 98.25 195 CYS A C 1
ATOM 1599 O O . CYS A 1 195 ? 15.234 23.672 8.109 1 98.25 195 CYS A O 1
ATOM 1601 N N . HIS A 1 196 ? 14.555 22.047 9.469 1 97.88 196 HIS A N 1
ATOM 1602 C CA . HIS A 1 196 ? 13.742 21.406 8.438 1 97.88 196 HIS A CA 1
ATOM 1603 C C . HIS A 1 196 ? 12.562 20.656 9.047 1 97.88 196 HIS A C 1
ATOM 1605 O O . HIS A 1 196 ? 12.727 19.906 10.016 1 97.88 196 HIS A O 1
ATOM 1611 N N . TYR A 1 197 ? 11.453 20.875 8.461 1 96.94 197 TYR A N 1
ATOM 1612 C CA . TYR A 1 197 ? 10.258 20.281 9.039 1 96.94 197 TYR A CA 1
ATOM 1613 C C . TYR A 1 197 ? 9.742 19.141 8.188 1 96.94 197 TYR A C 1
ATOM 1615 O O . TYR A 1 197 ? 8.555 18.812 8.227 1 96.94 197 TYR A O 1
ATOM 1623 N N . TYR A 1 198 ? 10.609 18.609 7.367 1 96.56 198 TYR A N 1
ATOM 1624 C CA . TYR A 1 198 ? 10.453 17.328 6.707 1 96.56 198 TYR A CA 1
ATOM 1625 C C . TYR A 1 198 ? 9.156 17.266 5.902 1 96.56 198 TYR A C 1
ATOM 1627 O O . TYR A 1 198 ? 8.953 18.078 4.988 1 96.56 198 TYR A O 1
ATOM 1635 N N . GLU A 1 199 ? 8.227 16.328 6.25 1 96.69 199 GLU A N 1
ATOM 1636 C CA . GLU A 1 199 ? 7.027 16.141 5.438 1 96.69 199 GLU A CA 1
ATOM 1637 C C . GLU A 1 199 ? 6.125 17.375 5.5 1 96.69 199 GLU A C 1
ATOM 1639 O O . GLU A 1 199 ? 5.43 17.688 4.531 1 96.69 199 GLU A O 1
ATOM 1644 N N . GLU A 1 200 ? 6.152 18.047 6.59 1 97.12 200 GLU A N 1
ATOM 1645 C CA . GLU A 1 200 ? 5.332 19.25 6.695 1 97.12 200 GLU A CA 1
ATOM 1646 C C . GLU A 1 200 ? 5.809 20.328 5.73 1 97.12 200 GLU A C 1
ATOM 1648 O O . GLU A 1 200 ? 4.996 21.047 5.148 1 97.12 200 GLU A O 1
ATOM 1653 N N . SER A 1 201 ? 7.117 20.438 5.582 1 98.31 201 SER A N 1
ATOM 1654 C CA . SER A 1 201 ? 7.664 21.359 4.582 1 98.31 201 SER A CA 1
ATOM 1655 C C . SER A 1 201 ? 7.219 20.969 3.176 1 98.31 201 SER A C 1
ATOM 1657 O O . SER A 1 201 ? 6.801 21.828 2.391 1 98.31 201 SER A O 1
ATOM 1659 N N . ALA A 1 202 ? 7.281 19.703 2.91 1 98.56 202 ALA A N 1
ATOM 1660 C CA . ALA A 1 202 ? 6.879 19.219 1.592 1 98.56 202 ALA A CA 1
ATOM 1661 C C . ALA A 1 202 ? 5.402 19.516 1.329 1 98.56 202 ALA A C 1
ATOM 1663 O O . ALA A 1 202 ? 5.043 20.031 0.263 1 98.56 202 ALA A O 1
ATOM 1664 N N . PHE A 1 203 ? 4.543 19.266 2.314 1 98.62 203 PHE A N 1
ATOM 1665 C CA . PHE A 1 203 ? 3.123 19.562 2.189 1 98.62 203 PHE A CA 1
ATOM 1666 C C . PHE A 1 203 ? 2.908 21.047 1.914 1 98.62 203 PHE A C 1
ATOM 1668 O O . PHE A 1 203 ? 2.148 21.422 1.015 1 98.62 203 PHE A O 1
ATOM 1675 N N . ASN A 1 204 ? 3.588 21.844 2.688 1 98.81 204 ASN A N 1
ATOM 1676 C CA . ASN A 1 204 ? 3.455 23.281 2.518 1 98.81 204 ASN A CA 1
ATOM 1677 C C . ASN A 1 204 ? 3.807 23.719 1.096 1 98.81 204 ASN A C 1
ATOM 1679 O O . ASN A 1 204 ? 3.029 24.406 0.444 1 98.81 204 ASN A O 1
ATOM 1683 N N . ILE A 1 205 ? 4.941 23.312 0.629 1 98.81 205 ILE A N 1
ATOM 1684 C CA . ILE A 1 205 ? 5.422 23.734 -0.677 1 98.81 205 ILE A CA 1
ATOM 1685 C C . ILE A 1 205 ? 4.465 23.266 -1.766 1 98.81 205 ILE A C 1
ATOM 1687 O O . ILE A 1 205 ? 4.039 24.047 -2.613 1 98.81 205 ILE A O 1
ATOM 1691 N N . LEU A 1 206 ? 4.07 22.062 -1.742 1 98.69 206 LEU A N 1
ATOM 1692 C CA . LEU A 1 206 ? 3.262 21.484 -2.807 1 98.69 206 LEU A CA 1
ATOM 1693 C C . LEU A 1 206 ? 1.857 22.078 -2.812 1 98.69 206 LEU A C 1
ATOM 1695 O O . LEU A 1 206 ? 1.302 22.359 -3.879 1 98.69 206 LEU A O 1
ATOM 1699 N N . LEU A 1 207 ? 1.278 22.266 -1.631 1 98.69 207 LEU A N 1
ATOM 1700 C CA . LEU A 1 207 ? -0.049 22.859 -1.558 1 98.69 207 LEU A CA 1
ATOM 1701 C C . LEU A 1 207 ? -0.016 24.312 -2.031 1 98.69 207 LEU A C 1
ATOM 1703 O O . LEU A 1 207 ? -0.895 24.75 -2.781 1 98.69 207 LEU A O 1
ATOM 1707 N N . LYS A 1 208 ? 0.979 25.016 -1.584 1 98.75 208 LYS A N 1
ATOM 1708 C CA . LYS A 1 208 ? 1.106 26.406 -2.018 1 98.75 208 LYS A CA 1
ATOM 1709 C C . LYS A 1 208 ? 1.302 26.5 -3.529 1 98.75 208 LYS A C 1
ATOM 1711 O O . LYS A 1 208 ? 0.681 27.328 -4.191 1 98.75 208 LYS A O 1
ATOM 1716 N N . ASN A 1 209 ? 2.184 25.594 -4.078 1 98.44 209 ASN A N 1
ATOM 1717 C CA . ASN A 1 209 ? 2.34 25.531 -5.527 1 98.44 209 ASN A CA 1
ATOM 1718 C C . ASN A 1 209 ? 1.007 25.25 -6.219 1 98.44 209 ASN A C 1
ATOM 1720 O O . ASN A 1 209 ? 0.634 25.969 -7.156 1 98.44 209 ASN A O 1
ATOM 1724 N N . TYR A 1 210 ? 0.317 24.281 -5.777 1 97.88 210 TYR A N 1
ATOM 1725 C CA . TYR A 1 210 ? -0.893 23.781 -6.43 1 97.88 210 TYR A CA 1
ATOM 1726 C C . TYR A 1 210 ? -1.987 24.844 -6.414 1 97.88 210 TYR A C 1
ATOM 1728 O O . TYR A 1 210 ? -2.719 25.016 -7.395 1 97.88 210 TYR A O 1
ATOM 1736 N N . PHE A 1 211 ? -2.096 25.594 -5.312 1 97.75 211 PHE A N 1
ATOM 1737 C CA . PHE A 1 211 ? -3.156 26.578 -5.164 1 97.75 211 PHE A CA 1
ATOM 1738 C C . PHE A 1 211 ? -2.637 27.984 -5.453 1 97.75 211 PHE A C 1
ATOM 1740 O O . PHE A 1 211 ? -3.219 28.969 -5.004 1 97.75 211 PHE A O 1
ATOM 1747 N N . SER A 1 212 ? -1.502 28.078 -6.09 1 97.81 212 SER A N 1
ATOM 1748 C CA . SER A 1 212 ? -0.917 29.328 -6.562 1 97.81 212 SER A CA 1
ATOM 1749 C C . SER A 1 212 ? -0.71 30.312 -5.414 1 97.81 212 SER A C 1
ATOM 1751 O O . SER A 1 212 ? -0.985 31.5 -5.555 1 97.81 212 SER A O 1
ATOM 1753 N N . PHE A 1 213 ? -0.425 29.828 -4.246 1 98.19 213 PHE A N 1
ATOM 1754 C CA . PHE A 1 213 ? -0.07 30.562 -3.037 1 98.19 213 PHE A CA 1
ATOM 1755 C C . PHE A 1 213 ? -1.276 31.328 -2.488 1 98.19 213 PHE A C 1
ATOM 1757 O O . PHE A 1 213 ? -1.122 32.281 -1.737 1 98.19 213 PHE A O 1
ATOM 1764 N N . ARG A 1 214 ? -2.479 30.875 -2.832 1 97.5 214 ARG A N 1
ATOM 1765 C CA . ARG A 1 214 ? -3.703 31.359 -2.209 1 97.5 214 ARG A CA 1
ATOM 1766 C C . ARG A 1 214 ? -4.113 30.469 -1.038 1 97.5 214 ARG A C 1
ATOM 1768 O O . ARG A 1 214 ? -4.926 29.562 -1.201 1 97.5 214 ARG A O 1
ATOM 1775 N N . LEU A 1 215 ? -3.592 30.781 0.076 1 97 215 LEU A N 1
ATOM 1776 C CA . LEU A 1 215 ? -3.752 29.938 1.254 1 97 215 LEU A CA 1
ATOM 1777 C C . LEU A 1 215 ? -5.227 29.766 1.604 1 97 215 LEU A C 1
ATOM 1779 O O . LEU A 1 215 ? -5.637 28.703 2.08 1 97 215 LEU A O 1
ATOM 1783 N N . GLU A 1 216 ? -6.039 30.766 1.336 1 95.38 216 GLU A N 1
ATOM 1784 C CA . GLU A 1 216 ? -7.453 30.75 1.693 1 95.38 216 GLU A CA 1
ATOM 1785 C C . GLU A 1 216 ? -8.211 29.688 0.89 1 95.38 216 GLU A C 1
ATOM 1787 O O . GLU A 1 216 ? -9.312 29.297 1.263 1 95.38 216 GLU A O 1
ATOM 1792 N N . SER A 1 217 ? -7.625 29.266 -0.187 1 96.31 217 SER A N 1
ATOM 1793 C CA . SER A 1 217 ? -8.273 28.297 -1.065 1 96.31 217 SER A CA 1
ATOM 179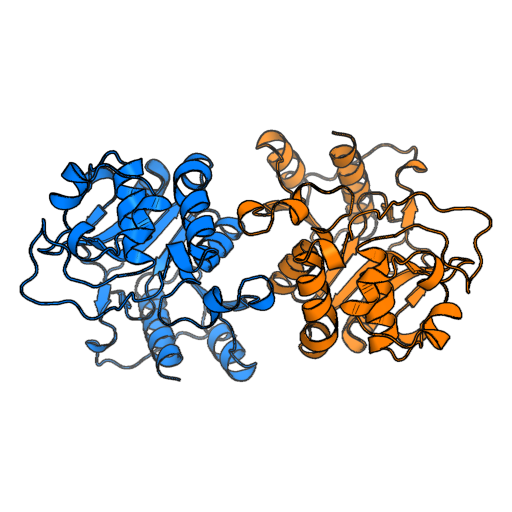4 C C . SER A 1 217 ? -8.305 26.922 -0.435 1 96.31 217 SER A C 1
ATOM 1796 O O . SER A 1 217 ? -9.109 26.062 -0.83 1 96.31 217 SER A O 1
ATOM 1798 N N . PHE A 1 218 ? -7.395 26.672 0.593 1 97.62 218 PHE A N 1
ATOM 1799 C CA . PHE A 1 218 ? -7.344 25.312 1.11 1 97.62 218 PHE A CA 1
ATOM 1800 C C . PHE A 1 218 ? -7.156 25.312 2.621 1 97.62 218 PHE A C 1
ATOM 1802 O O . PHE A 1 218 ? -7.328 24.281 3.275 1 97.62 218 PHE A O 1
ATOM 1809 N N . ASN A 1 219 ? -6.797 26.375 3.178 1 97.44 219 ASN A N 1
ATOM 1810 C CA . ASN A 1 219 ? -6.418 26.422 4.586 1 97.44 219 ASN A CA 1
ATOM 1811 C C . ASN A 1 219 ? -7.508 27.062 5.438 1 97.44 219 ASN A C 1
ATOM 1813 O O . ASN A 1 219 ? -8.078 28.094 5.059 1 97.44 219 ASN A O 1
ATOM 1817 N N . HIS A 1 220 ? -7.805 26.484 6.531 1 96.25 220 HIS A N 1
ATOM 1818 C CA . HIS A 1 220 ? -8.633 27.031 7.605 1 96.25 220 HIS A CA 1
ATOM 1819 C C . HIS A 1 220 ? -7.875 27.062 8.93 1 96.25 220 HIS A C 1
ATOM 1821 O O . HIS A 1 220 ? -7.113 26.141 9.234 1 96.25 220 HIS A O 1
ATOM 1827 N N . GLU A 1 221 ? -8.094 28.062 9.648 1 95.44 221 GLU A N 1
ATOM 1828 C CA . GLU A 1 221 ? -7.516 28.109 10.992 1 95.44 221 GLU A CA 1
ATOM 1829 C C . GLU A 1 221 ? -8.047 26.969 11.859 1 95.44 221 GLU A C 1
ATOM 1831 O O . GLU A 1 221 ? -9.234 26.656 11.82 1 95.44 221 GLU A O 1
ATOM 1836 N N . ASP A 1 222 ? -7.152 26.406 12.57 1 95.94 222 ASP A N 1
ATOM 1837 C CA . ASP A 1 222 ? -7.527 25.234 13.359 1 95.94 222 ASP A CA 1
ATOM 1838 C C . ASP A 1 222 ? -8.195 25.656 14.672 1 95.94 222 ASP A C 1
ATOM 1840 O O . ASP A 1 222 ? -7.516 26.047 15.617 1 95.94 222 ASP A O 1
ATOM 1844 N N . SER A 1 223 ? -9.461 25.594 14.734 1 95.62 223 SER A N 1
ATOM 1845 C CA . SER A 1 223 ? -10.242 25.734 15.961 1 95.62 223 SER A CA 1
ATOM 1846 C C . SER A 1 223 ? -10.938 24.438 16.328 1 95.62 223 SER A C 1
ATOM 1848 O O . SER A 1 223 ? -11.812 24.406 17.203 1 95.62 223 SER A O 1
ATOM 1850 N N . PHE A 1 224 ? -10.516 23.375 15.734 1 96.81 224 PHE A N 1
ATOM 1851 C CA . PHE A 1 224 ? -11.219 22.094 15.852 1 96.81 224 PHE A CA 1
ATOM 1852 C C . PHE A 1 224 ? -10.414 21.125 16.703 1 96.81 224 PHE A C 1
ATOM 1854 O O . PHE A 1 224 ? -10.93 20.062 17.094 1 96.81 224 PHE A O 1
ATOM 1861 N N . THR A 1 225 ? -9.172 21.422 16.953 1 97.12 225 THR A N 1
ATOM 1862 C CA . THR A 1 225 ? -8.336 20.484 17.688 1 97.12 225 THR A CA 1
ATOM 1863 C C . THR A 1 225 ? -7.547 21.203 18.781 1 97.12 225 THR A C 1
ATOM 1865 O O . THR A 1 225 ? -7.461 22.438 18.781 1 97.12 225 THR A O 1
ATOM 1868 N N . MET A 1 226 ? -7.074 20.469 19.703 1 96 226 MET A N 1
ATOM 1869 C CA . MET A 1 226 ? -6.109 20.891 20.719 1 96 226 MET A CA 1
ATOM 1870 C C . MET A 1 226 ? -4.984 19.859 20.859 1 96 226 MET A C 1
ATOM 1872 O O . MET A 1 226 ? -5.082 18.75 20.328 1 96 226 MET A O 1
ATOM 1876 N N . ASN A 1 227 ? -3.934 20.281 21.578 1 94.5 227 ASN A N 1
ATOM 1877 C CA . ASN A 1 227 ? -2.875 19.312 21.875 1 94.5 227 ASN A CA 1
ATOM 1878 C C . ASN A 1 227 ? -3.332 18.281 22.906 1 94.5 227 ASN A C 1
ATOM 1880 O O . ASN A 1 227 ? -3.83 18.641 23.969 1 94.5 227 ASN A O 1
ATOM 1884 N N . SER A 1 228 ? -3.098 17.047 22.453 1 93.62 228 SER A N 1
ATOM 1885 C CA . SER A 1 228 ? -3.488 15.969 23.359 1 93.62 228 SER A CA 1
ATOM 1886 C C . SER A 1 228 ? -2.816 16.109 24.719 1 93.62 228 SER A C 1
ATOM 1888 O O . SER A 1 228 ? -3.402 15.766 25.734 1 93.62 228 SER A O 1
ATOM 1890 N N . ALA A 1 229 ? -1.622 16.656 24.703 1 91.75 229 ALA A N 1
ATOM 1891 C CA . ALA A 1 229 ? -0.853 16.812 25.938 1 91.75 229 ALA A CA 1
ATOM 1892 C C . ALA A 1 229 ? -1.546 17.766 26.906 1 91.75 229 ALA A C 1
ATOM 1894 O O . ALA A 1 229 ? -1.366 17.688 28.125 1 91.75 229 ALA A O 1
ATOM 1895 N N . ASP A 1 230 ? -2.354 18.641 26.391 1 93.56 230 ASP A N 1
ATOM 1896 C CA . ASP A 1 230 ? -3.014 19.672 27.188 1 93.56 230 ASP A CA 1
ATOM 1897 C C . ASP A 1 230 ? -4.344 19.156 27.734 1 93.56 230 ASP A C 1
ATOM 1899 O O . ASP A 1 230 ? -4.977 19.828 28.562 1 93.56 230 ASP A O 1
ATOM 1903 N N . TRP A 1 231 ? -4.777 18.047 27.297 1 92.31 231 TRP A N 1
ATOM 1904 C CA . TRP A 1 231 ? -6.039 17.469 27.734 1 92.31 231 TRP A CA 1
ATOM 1905 C C . TRP A 1 231 ? -5.836 16.594 28.969 1 92.31 231 TRP A C 1
ATOM 1907 O O . TRP A 1 231 ? -5.02 15.664 28.953 1 92.31 231 TRP A O 1
ATOM 1917 N N . LYS A 1 232 ? -6.562 16.812 30.062 1 90.75 232 LYS A N 1
ATOM 1918 C CA . LYS A 1 232 ? -6.352 16.141 31.344 1 90.75 232 LYS A CA 1
ATOM 1919 C C . LYS A 1 232 ? -7.539 15.242 31.688 1 90.75 232 LYS A C 1
ATOM 1921 O O . LYS A 1 232 ? -7.676 14.805 32.844 1 90.75 232 LYS A O 1
ATOM 1926 N N . GLY A 1 233 ? -8.352 14.992 30.828 1 91.56 233 GLY A N 1
ATOM 1927 C CA . GLY A 1 233 ? -9.516 14.172 31.125 1 91.56 233 GLY A CA 1
ATOM 1928 C C . GLY A 1 233 ? -9.211 12.688 31.109 1 91.56 233 GLY A C 1
ATOM 1929 O O . GLY A 1 233 ? -8.055 12.281 30.984 1 91.56 233 GLY A O 1
ATOM 1930 N N . GLN A 1 234 ? -10.25 11.875 31.359 1 93.5 234 GLN A N 1
ATOM 1931 C CA . GLN A 1 234 ? -10.148 10.422 31.328 1 93.5 234 GLN A CA 1
ATOM 1932 C C . GLN A 1 234 ? -10.539 9.867 29.969 1 93.5 234 GLN A C 1
ATOM 1934 O O . GLN A 1 234 ? -11.484 10.344 29.344 1 93.5 234 GLN A O 1
ATOM 1939 N N . ILE A 1 235 ? -9.797 8.922 29.562 1 93.69 235 ILE A N 1
ATOM 1940 C CA . ILE A 1 235 ? -10.078 8.273 28.281 1 93.69 235 ILE A CA 1
ATOM 1941 C C . ILE A 1 235 ? -11.273 7.336 28.438 1 93.69 235 ILE A C 1
ATOM 1943 O O . ILE A 1 235 ? -11.266 6.449 29.297 1 93.69 235 ILE A O 1
ATOM 1947 N N . ASN A 1 236 ? -12.305 7.512 27.688 1 94.5 236 ASN A N 1
ATOM 1948 C CA . ASN A 1 236 ? -13.516 6.691 27.672 1 94.5 236 ASN A CA 1
ATOM 1949 C C . ASN A 1 236 ? -13.812 6.164 26.266 1 94.5 236 ASN A C 1
ATOM 1951 O O . ASN A 1 236 ? -14.781 6.586 25.641 1 94.5 236 ASN A O 1
ATOM 1955 N N . ILE A 1 237 ? -13.148 5.188 25.859 1 96 237 ILE A N 1
ATOM 1956 C CA . ILE A 1 237 ? -13.344 4.602 24.547 1 96 237 ILE A CA 1
ATOM 1957 C C . ILE A 1 237 ? -14.57 3.701 24.547 1 96 237 ILE A C 1
ATOM 1959 O O . ILE A 1 237 ? -14.703 2.826 25.406 1 96 237 ILE A O 1
ATOM 1963 N N . ARG A 1 238 ? -15.531 3.971 23.641 1 96.12 238 ARG A N 1
ATOM 1964 C CA . ARG A 1 238 ? -16.688 3.104 23.469 1 96.12 238 ARG A CA 1
ATOM 1965 C C . ARG A 1 238 ? -16.297 1.812 22.75 1 96.12 238 ARG A C 1
ATOM 1967 O O . ARG A 1 238 ? -15.68 1.848 21.688 1 96.12 238 ARG A O 1
ATOM 1974 N N . ARG A 1 239 ? -16.594 0.718 23.391 1 95.12 239 ARG A N 1
ATOM 1975 C CA . ARG A 1 239 ? -16.25 -0.582 22.812 1 95.12 239 ARG A CA 1
ATOM 1976 C C . ARG A 1 239 ? -17.5 -1.336 22.375 1 95.12 239 ARG A C 1
ATOM 1978 O O . ARG A 1 239 ? -18.547 -1.259 23.031 1 95.12 239 ARG A O 1
ATOM 1985 N N . CYS A 1 240 ? -17.453 -1.858 21.109 1 86.56 240 CYS A N 1
ATOM 1986 C CA . CYS A 1 240 ? -18.609 -2.59 20.562 1 86.56 240 CYS A CA 1
ATOM 1987 C C . CYS A 1 240 ? -18.219 -4.02 20.203 1 86.56 240 CYS A C 1
ATOM 1989 O O . CYS A 1 240 ? -17.078 -4.277 19.812 1 86.56 240 CYS A O 1
ATOM 1991 N N . GLN A 1 241 ? -18.438 -5.152 20.922 1 65.44 241 GLN A N 1
ATOM 1992 C CA . GLN A 1 241 ? -18.188 -6.57 20.656 1 65.44 241 GLN A CA 1
ATOM 1993 C C . GLN A 1 241 ? -18.844 -7.008 19.344 1 65.44 241 GLN A C 1
ATOM 1995 O O . GLN A 1 241 ? -19.859 -6.457 18.938 1 65.44 241 GLN A O 1
ATOM 2000 N N . MET B 1 1 ? -5.914 -3.824 -23.266 1 39.31 1 MET B N 1
ATOM 2001 C CA . MET B 1 1 ? -7.262 -4.211 -23.672 1 39.31 1 MET B CA 1
ATOM 2002 C C . MET B 1 1 ? -7.488 -5.703 -23.438 1 39.31 1 MET B C 1
ATOM 2004 O O . MET B 1 1 ? -8.547 -6.109 -22.953 1 39.31 1 MET B O 1
ATOM 2008 N N . LYS B 1 2 ? -6.43 -6.676 -23.953 1 50.69 2 LYS B N 1
ATOM 2009 C CA . LYS B 1 2 ? -6.465 -8.133 -23.859 1 50.69 2 LYS B CA 1
ATOM 2010 C C . LYS B 1 2 ? -6.617 -8.594 -22.422 1 50.69 2 LYS B C 1
ATOM 2012 O O . LYS B 1 2 ? -7.426 -9.477 -22.125 1 50.69 2 LYS B O 1
ATOM 2017 N N . ASN B 1 3 ? -6.258 -7.621 -21.484 1 74.94 3 ASN B N 1
ATOM 2018 C CA . ASN B 1 3 ? -6.219 -8.023 -20.078 1 74.94 3 ASN B CA 1
ATOM 2019 C C . ASN B 1 3 ? -7.551 -7.758 -19.391 1 74.94 3 ASN B C 1
ATOM 2021 O O . ASN B 1 3 ? -7.988 -8.555 -18.547 1 74.94 3 ASN B O 1
ATOM 2025 N N . PHE B 1 4 ? -8.469 -6.934 -20.109 1 85.38 4 PHE B N 1
ATOM 2026 C CA . PHE B 1 4 ? -9.727 -6.613 -19.453 1 85.38 4 PHE B CA 1
ATOM 2027 C C . PHE B 1 4 ? -10.75 -7.727 -19.672 1 85.38 4 PHE B C 1
ATOM 2029 O O . PHE 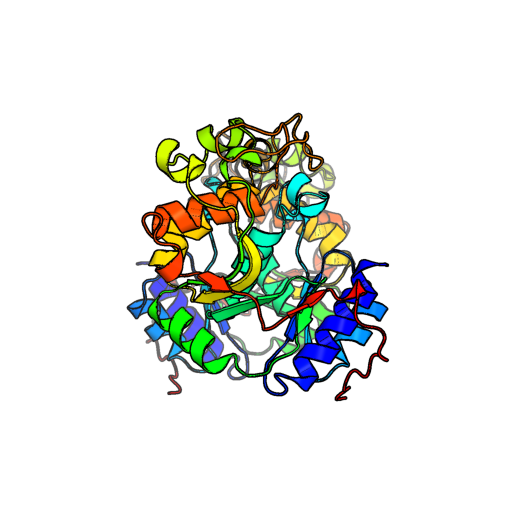B 1 4 ? -11.477 -8.102 -18.734 1 85.38 4 PHE B O 1
ATOM 2036 N N . ARG B 1 5 ? -10.711 -8.344 -20.875 1 87.19 5 ARG B N 1
ATOM 2037 C CA . ARG B 1 5 ? -11.633 -9.43 -21.188 1 87.19 5 ARG B CA 1
ATOM 2038 C C . ARG B 1 5 ? -11.336 -10.672 -20.344 1 87.19 5 ARG B C 1
ATOM 2040 O O . ARG B 1 5 ? -12.25 -11.383 -19.938 1 87.19 5 ARG B O 1
ATOM 2047 N N . ASP B 1 6 ? -10.109 -10.93 -20.219 1 90.44 6 ASP B N 1
ATOM 2048 C CA . ASP B 1 6 ? -9.711 -12.055 -19.359 1 90.44 6 ASP B CA 1
ATOM 2049 C C . ASP B 1 6 ? -10.211 -11.859 -17.938 1 90.44 6 ASP B C 1
ATOM 2051 O O . ASP B 1 6 ? -10.656 -12.812 -17.297 1 90.44 6 ASP B O 1
ATOM 2055 N N . VAL B 1 7 ? -10.156 -10.656 -17.5 1 93.31 7 VAL B N 1
ATOM 2056 C CA . VAL B 1 7 ? -10.641 -10.336 -16.172 1 93.31 7 VAL B CA 1
ATOM 2057 C C . VAL B 1 7 ? -12.141 -10.57 -16.094 1 93.31 7 VAL B C 1
ATOM 2059 O O . VAL B 1 7 ? -12.641 -11.133 -15.109 1 93.31 7 VAL B O 1
ATOM 2062 N N . GLU B 1 8 ? -12.828 -10.203 -17.125 1 93.56 8 GLU B N 1
ATOM 2063 C CA . GLU B 1 8 ? -14.273 -10.414 -17.156 1 93.56 8 GLU B CA 1
ATOM 2064 C C . GLU B 1 8 ? -14.617 -11.898 -17.141 1 93.56 8 GLU B C 1
ATOM 2066 O O . GLU B 1 8 ? -15.539 -12.32 -16.438 1 93.56 8 GLU B O 1
ATOM 2071 N N . LYS B 1 9 ? -13.898 -12.617 -17.906 1 94.88 9 LYS B N 1
ATOM 2072 C CA . LYS B 1 9 ? -14.109 -14.062 -17.922 1 94.88 9 LYS B CA 1
ATOM 2073 C C . LYS B 1 9 ? -13.867 -14.672 -16.547 1 94.88 9 LYS B C 1
ATOM 2075 O O . LYS B 1 9 ? -14.617 -15.555 -16.109 1 94.88 9 LYS B O 1
ATOM 2080 N N . LEU B 1 10 ? -12.844 -14.211 -15.945 1 96.31 10 LEU B N 1
ATOM 2081 C CA . LEU B 1 10 ? -12.531 -14.711 -14.617 1 96.31 10 LEU B CA 1
ATOM 2082 C C . LEU B 1 10 ? -13.625 -14.328 -13.625 1 96.31 10 LEU B C 1
ATOM 2084 O O . LEU B 1 10 ? -14.086 -15.172 -12.844 1 96.31 10 LEU B O 1
ATOM 2088 N N . ILE B 1 11 ? -14.07 -13.07 -13.648 1 97 11 ILE B N 1
ATOM 2089 C CA . ILE B 1 11 ? -15.141 -12.617 -12.766 1 97 11 ILE B CA 1
ATOM 2090 C C . ILE B 1 11 ? -16.375 -13.484 -12.969 1 97 11 ILE B C 1
ATOM 2092 O O . ILE B 1 11 ? -16.984 -13.953 -12 1 97 11 ILE B O 1
ATOM 2096 N N . ASP B 1 12 ? -16.703 -13.734 -14.211 1 97.19 12 ASP B N 1
ATOM 2097 C CA . ASP B 1 12 ? -17.844 -14.578 -14.562 1 97.19 12 ASP B CA 1
ATOM 2098 C C . ASP B 1 12 ? -17.719 -15.961 -13.922 1 97.19 12 ASP B C 1
ATOM 2100 O O . ASP B 1 12 ? -18.688 -16.453 -13.32 1 97.19 12 ASP B O 1
ATOM 2104 N N . SER B 1 13 ? -16.594 -16.531 -14.039 1 97.62 13 SER B N 1
ATOM 2105 C CA . SER B 1 13 ? -16.391 -17.891 -13.516 1 97.62 13 SER B CA 1
ATOM 2106 C C . SER B 1 13 ? -16.406 -17.891 -11.992 1 97.62 13 SER B C 1
ATOM 2108 O O . SER B 1 13 ? -16.938 -18.828 -11.383 1 97.62 13 SER B O 1
ATOM 2110 N N . VAL B 1 14 ? -15.875 -16.891 -11.328 1 97.75 14 VAL B N 1
ATOM 2111 C CA . VAL B 1 14 ? -15.867 -16.828 -9.867 1 97.75 14 VAL B CA 1
ATOM 2112 C C . VAL B 1 14 ? -17.281 -16.625 -9.352 1 97.75 14 VAL B C 1
ATOM 2114 O O . VAL B 1 14 ? -17.703 -17.281 -8.391 1 97.75 14 VAL B O 1
ATOM 2117 N N . GLN B 1 15 ? -18.031 -15.766 -10 1 97.38 15 GLN B N 1
ATOM 2118 C CA . GLN B 1 15 ? -19.406 -15.562 -9.602 1 97.38 15 GLN B CA 1
ATOM 2119 C C . GLN B 1 15 ? -20.219 -16.859 -9.711 1 97.38 15 GLN B C 1
ATOM 2121 O O . GLN B 1 15 ? -21.109 -17.109 -8.906 1 97.38 15 GLN B O 1
ATOM 2126 N N . TYR B 1 16 ? -19.891 -17.625 -10.648 1 96.69 16 TYR B N 1
ATOM 2127 C CA . TYR B 1 16 ? -20.609 -18.875 -10.867 1 96.69 16 TYR B CA 1
ATOM 2128 C C . TYR B 1 16 ? -20.219 -19.922 -9.836 1 96.69 16 TYR B C 1
ATOM 2130 O O . TYR B 1 16 ? -21.078 -20.5 -9.18 1 96.69 16 TYR B O 1
ATOM 2138 N N . PHE B 1 17 ? -18.984 -20.125 -9.602 1 97.25 17 PHE B N 1
ATOM 2139 C CA . PHE B 1 17 ? -18.516 -21.25 -8.805 1 97.25 17 PHE B CA 1
ATOM 2140 C C . PHE B 1 17 ? -18.406 -20.859 -7.336 1 97.25 17 PHE B C 1
ATOM 2142 O O . PHE B 1 17 ? -18.484 -21.703 -6.449 1 97.25 17 PHE B O 1
ATOM 2149 N N . LEU B 1 18 ? -18.125 -19.547 -7.09 1 96.94 18 LEU B N 1
ATOM 2150 C CA . LEU B 1 18 ? -18 -19.031 -5.734 1 96.94 18 LEU B CA 1
ATOM 2151 C C . LEU B 1 18 ? -18.859 -17.781 -5.551 1 96.94 18 LEU B C 1
ATOM 2153 O O . LEU B 1 18 ? -18.344 -16.703 -5.262 1 96.94 18 LEU B O 1
ATOM 2157 N N . PRO B 1 19 ? -20.156 -17.906 -5.582 1 95.38 19 PRO B N 1
ATOM 2158 C CA . PRO B 1 19 ? -21.062 -16.766 -5.664 1 95.38 19 PRO B CA 1
ATOM 2159 C C . PRO B 1 19 ? -21.031 -15.891 -4.414 1 95.38 19 PRO B C 1
ATOM 2161 O O . PRO B 1 19 ? -21.391 -14.711 -4.473 1 95.38 19 PRO B O 1
ATOM 2164 N N . ASP B 1 20 ? -20.562 -16.375 -3.324 1 93.75 20 ASP B N 1
ATOM 2165 C CA . ASP B 1 20 ? -20.625 -15.609 -2.08 1 93.75 20 ASP B CA 1
ATOM 2166 C C . ASP B 1 20 ? -19.281 -14.93 -1.789 1 93.75 20 ASP B C 1
ATOM 2168 O O . ASP B 1 20 ? -19.141 -14.242 -0.773 1 93.75 20 ASP B O 1
ATOM 2172 N N . LYS B 1 21 ? -18.391 -15.078 -2.689 1 96.12 21 LYS B N 1
ATOM 2173 C CA . LYS B 1 21 ? -17.062 -14.516 -2.428 1 96.12 21 LYS B CA 1
ATOM 2174 C C . LYS B 1 21 ? -16.938 -13.109 -3.012 1 96.12 21 LYS B C 1
ATOM 2176 O O . LYS B 1 21 ? -17.469 -12.828 -4.086 1 96.12 21 LYS B O 1
ATOM 2181 N N . LYS B 1 22 ? -16.281 -12.344 -2.295 1 96.25 22 LYS B N 1
ATOM 2182 C CA . LYS B 1 22 ? -15.945 -11.008 -2.777 1 96.25 22 LYS B CA 1
ATOM 2183 C C . LYS B 1 22 ? -14.789 -11.055 -3.768 1 96.25 22 LYS B C 1
ATOM 2185 O O . LYS B 1 22 ? -13.805 -11.758 -3.545 1 96.25 22 LYS B O 1
ATOM 2190 N N . ILE B 1 23 ? -14.891 -10.32 -4.84 1 97.19 23 ILE B N 1
ATOM 2191 C CA . ILE B 1 23 ? -13.844 -10.195 -5.844 1 97.19 23 ILE B CA 1
ATOM 2192 C C . ILE B 1 23 ? -13.25 -8.789 -5.801 1 97.19 23 ILE B C 1
ATOM 2194 O O . ILE B 1 23 ? -13.984 -7.797 -5.859 1 97.19 23 ILE B O 1
ATOM 2198 N N . VAL B 1 24 ? -11.977 -8.727 -5.629 1 95.44 24 VAL B N 1
ATOM 2199 C CA . VAL B 1 24 ? -11.297 -7.441 -5.648 1 95.44 24 VAL B CA 1
ATOM 2200 C C . VAL B 1 24 ? -10.32 -7.391 -6.824 1 95.44 24 VAL B C 1
ATOM 2202 O O . VAL B 1 24 ? -9.422 -8.234 -6.934 1 95.44 24 VAL B O 1
ATOM 2205 N N . VAL B 1 25 ? -10.484 -6.43 -7.691 1 94.5 25 VAL B N 1
ATOM 2206 C CA . VAL B 1 25 ? -9.625 -6.246 -8.859 1 94.5 25 VAL B CA 1
ATOM 2207 C C . VAL B 1 25 ? -8.672 -5.078 -8.617 1 94.5 25 VAL B C 1
ATOM 2209 O O . VAL B 1 25 ? -9.109 -3.934 -8.469 1 94.5 25 VAL B O 1
ATOM 2212 N N . PHE B 1 26 ? -7.434 -5.43 -8.547 1 91.56 26 PHE B N 1
ATOM 2213 C CA . PHE B 1 26 ? -6.422 -4.383 -8.508 1 91.56 26 PHE B CA 1
ATOM 2214 C C . PHE B 1 26 ? -6.055 -3.932 -9.922 1 91.56 26 PHE B C 1
ATOM 2216 O O . PHE B 1 26 ? -5.816 -4.762 -10.797 1 91.56 26 PHE B O 1
ATOM 2223 N N . HIS B 1 27 ? -6.023 -2.604 -10.102 1 88.81 27 HIS B N 1
ATOM 2224 C CA . HIS B 1 27 ? -5.715 -2.107 -11.438 1 88.81 27 HIS B CA 1
ATOM 2225 C C . HIS B 1 27 ? -4.738 -0.937 -11.383 1 88.81 27 HIS B C 1
ATOM 2227 O O . HIS B 1 27 ? -4.629 -0.266 -10.352 1 88.81 27 HIS B O 1
ATOM 2233 N N . ILE B 1 28 ? -4.062 -0.744 -12.477 1 82.31 28 ILE B N 1
ATOM 2234 C CA . ILE B 1 28 ? -3.059 0.311 -12.547 1 82.31 28 ILE B CA 1
ATOM 2235 C C . ILE B 1 28 ? -3.629 1.52 -13.281 1 82.31 28 ILE B C 1
ATOM 2237 O O . ILE B 1 28 ? -3.434 2.662 -12.859 1 82.31 28 ILE B O 1
ATOM 2241 N N . ASP B 1 29 ? -4.398 1.302 -14.367 1 79.69 29 ASP B N 1
ATOM 2242 C CA . ASP B 1 29 ? -4.684 2.443 -15.234 1 79.69 29 ASP B CA 1
ATOM 2243 C C . ASP B 1 29 ? -6.094 2.359 -15.812 1 79.69 29 ASP B C 1
ATOM 2245 O O . ASP B 1 29 ? -6.355 2.865 -16.906 1 79.69 29 ASP B O 1
ATOM 2249 N N . LEU B 1 30 ? -6.93 1.639 -15.172 1 86.69 30 LEU B N 1
ATOM 2250 C CA . LEU B 1 30 ? -8.305 1.627 -15.672 1 86.69 30 LEU B CA 1
ATOM 2251 C C . LEU B 1 30 ? -8.938 3.01 -15.547 1 86.69 30 LEU B C 1
ATOM 2253 O O . LEU B 1 30 ? -8.703 3.721 -14.57 1 86.69 30 LEU B O 1
ATOM 2257 N N . ASP B 1 31 ? -9.633 3.328 -16.578 1 87.44 31 ASP B N 1
ATOM 2258 C CA . ASP B 1 31 ? -10.344 4.602 -16.5 1 87.44 31 ASP B CA 1
ATOM 2259 C C . ASP B 1 31 ? -11.664 4.445 -15.758 1 87.44 31 ASP B C 1
ATOM 2261 O O . ASP B 1 31 ? -12.039 3.338 -15.367 1 87.44 31 ASP B O 1
ATOM 2265 N N . ASP B 1 32 ? -12.375 5.531 -15.602 1 85.75 32 ASP B N 1
ATOM 2266 C CA . ASP B 1 32 ? -13.594 5.547 -14.797 1 85.75 32 ASP B CA 1
ATOM 2267 C C . ASP B 1 32 ? -14.664 4.641 -15.406 1 85.75 32 ASP B C 1
ATOM 2269 O O . ASP B 1 32 ? -15.422 3.996 -14.68 1 85.75 32 ASP B O 1
ATOM 2273 N N . LYS B 1 33 ? -14.711 4.668 -16.672 1 91.56 33 LYS B N 1
ATOM 2274 C CA . LYS B 1 33 ? -15.711 3.832 -17.328 1 91.56 33 LYS B CA 1
ATOM 2275 C C . LYS B 1 33 ? -15.461 2.354 -17.047 1 91.56 33 LYS B C 1
ATOM 2277 O O . LYS B 1 33 ? -16.391 1.616 -16.719 1 91.56 33 LYS B O 1
ATOM 2282 N N . GLU B 1 34 ? -14.227 1.944 -17.188 1 91.12 34 GLU B N 1
ATOM 2283 C CA . GLU B 1 34 ? -13.844 0.559 -16.938 1 91.12 34 GLU B CA 1
ATOM 2284 C C . GLU B 1 34 ? -14.047 0.191 -15.469 1 91.12 34 GLU B C 1
ATOM 2286 O O . GLU B 1 34 ? -14.539 -0.898 -15.164 1 91.12 34 GLU B O 1
ATOM 2291 N N . VAL B 1 35 ? -13.688 1.014 -14.609 1 90.94 35 VAL B N 1
ATOM 2292 C CA . VAL B 1 35 ? -13.852 0.807 -13.18 1 90.94 35 VAL B CA 1
ATOM 2293 C C . VAL B 1 35 ? -15.336 0.643 -12.852 1 90.94 35 VAL B C 1
ATOM 2295 O O . VAL B 1 35 ? -15.719 -0.285 -12.133 1 90.94 35 VAL B O 1
ATOM 2298 N N . ASN B 1 36 ? -16.156 1.526 -13.375 1 91.69 36 ASN B N 1
ATOM 2299 C CA . ASN B 1 36 ? -17.594 1.461 -13.125 1 91.69 36 ASN B CA 1
ATOM 2300 C C . ASN B 1 36 ? -18.188 0.166 -13.664 1 91.69 36 ASN B C 1
ATOM 2302 O O . ASN B 1 36 ? -19.094 -0.413 -13.039 1 91.69 36 ASN B O 1
ATOM 2306 N N . GLU B 1 37 ? -17.719 -0.218 -14.797 1 93.19 37 GLU B N 1
ATOM 2307 C CA . GLU B 1 37 ? -18.172 -1.479 -15.359 1 93.19 37 GLU B CA 1
ATOM 2308 C C . GLU B 1 37 ? -17.875 -2.65 -14.43 1 93.19 37 GLU B C 1
ATOM 2310 O O . GLU B 1 37 ? -18.734 -3.5 -14.188 1 93.19 37 GLU B O 1
ATOM 2315 N N . LEU B 1 38 ? -16.688 -2.713 -13.93 1 93.81 38 LEU B N 1
ATOM 2316 C CA . LEU B 1 38 ? -16.297 -3.781 -13.008 1 93.81 38 LEU B CA 1
ATOM 2317 C C . LEU B 1 38 ? -17.109 -3.717 -11.727 1 93.81 38 LEU B C 1
ATOM 2319 O O . LEU B 1 38 ? -17.625 -4.738 -11.25 1 93.81 38 LEU B O 1
ATOM 2323 N N . GLN B 1 39 ? -17.281 -2.559 -11.211 1 92.81 39 GLN B N 1
ATOM 2324 C CA . GLN B 1 39 ? -17.938 -2.377 -9.914 1 92.81 39 GLN B CA 1
ATOM 2325 C C . GLN B 1 39 ? -19.438 -2.576 -10.023 1 92.81 39 GLN B C 1
ATOM 2327 O O . GLN B 1 39 ? -20.125 -2.711 -9.008 1 92.81 39 GLN B O 1
ATOM 2332 N N . SER B 1 40 ? -19.969 -2.523 -11.188 1 95.44 40 SER B N 1
ATOM 2333 C CA . SER B 1 40 ? -21.391 -2.828 -11.391 1 95.44 40 SER B CA 1
ATOM 2334 C C . SER B 1 40 ? -21.672 -4.312 -11.188 1 95.44 40 SER B C 1
ATOM 2336 O O . SER B 1 40 ? -22.828 -4.715 -11.023 1 95.44 40 SER B O 1
ATOM 2338 N N . ALA B 1 41 ? -20.641 -5.133 -11.305 1 96 41 ALA B N 1
ATOM 2339 C CA . ALA B 1 41 ? -20.781 -6.566 -11.07 1 96 41 ALA B CA 1
ATOM 2340 C C . ALA B 1 41 ? -21.016 -6.859 -9.594 1 96 41 ALA B C 1
ATOM 2342 O O . ALA B 1 41 ? -20.438 -6.199 -8.727 1 96 41 ALA B O 1
ATOM 2343 N N . CYS B 1 42 ? -21.844 -7.863 -9.312 1 96.56 42 CYS B N 1
ATOM 2344 C CA . CYS B 1 42 ? -22.141 -8.234 -7.934 1 96.56 42 CYS B CA 1
ATOM 2345 C C . CYS B 1 42 ? -20.859 -8.641 -7.199 1 96.56 42 CYS B C 1
ATOM 2347 O O . CYS B 1 42 ? -20.062 -9.43 -7.719 1 96.56 42 CYS B O 1
ATOM 2349 N N . ASN B 1 43 ? -20.641 -8.094 -6.051 1 95.19 43 ASN B N 1
ATOM 2350 C CA . ASN B 1 43 ? -19.578 -8.461 -5.109 1 95.19 43 ASN B CA 1
ATOM 2351 C C . ASN B 1 43 ? -18.203 -8.148 -5.668 1 95.19 43 ASN B C 1
ATOM 2353 O O . ASN B 1 43 ? -17.219 -8.836 -5.348 1 95.19 43 ASN B O 1
ATOM 2357 N N . VAL B 1 44 ? -18.109 -7.203 -6.598 1 96.38 44 VAL B N 1
ATOM 2358 C CA . VAL B 1 44 ? -16.828 -6.828 -7.176 1 96.38 44 VAL B CA 1
ATOM 2359 C C . VAL B 1 44 ? -16.453 -5.422 -6.723 1 96.38 44 VAL B C 1
ATOM 2361 O O . VAL B 1 44 ? -17.266 -4.496 -6.797 1 96.38 44 VAL B O 1
ATOM 2364 N N . GLU B 1 45 ? -15.297 -5.309 -6.25 1 92.69 45 GLU B N 1
ATOM 2365 C CA . GLU B 1 45 ? -14.703 -4.02 -5.922 1 92.69 45 GLU B CA 1
ATOM 2366 C C . GLU B 1 45 ? -13.375 -3.82 -6.656 1 92.69 45 GLU B C 1
ATOM 2368 O O . GLU B 1 45 ? -12.766 -4.785 -7.109 1 92.69 45 GLU B O 1
ATOM 2373 N N . THR B 1 46 ? -13 -2.625 -6.805 1 91.25 46 THR B N 1
ATOM 2374 C CA . THR B 1 46 ? -11.711 -2.324 -7.426 1 91.25 46 THR B CA 1
ATOM 2375 C C . THR B 1 46 ? -10.805 -1.578 -6.453 1 91.25 46 THR B C 1
ATOM 2377 O O . THR B 1 46 ? -11.281 -0.899 -5.543 1 91.25 46 THR B O 1
ATOM 2380 N N . ARG B 1 47 ? -9.555 -1.855 -6.578 1 88.88 47 ARG B N 1
ATOM 2381 C CA . ARG B 1 47 ? -8.492 -1.108 -5.918 1 88.88 47 ARG B CA 1
ATOM 2382 C C . ARG B 1 47 ? -7.504 -0.546 -6.934 1 88.88 47 ARG B C 1
ATOM 2384 O O . ARG B 1 47 ? -7.156 -1.219 -7.906 1 88.88 47 ARG B O 1
ATOM 2391 N N . ILE B 1 48 ? -7.016 0.605 -6.684 1 83.88 48 ILE B N 1
ATOM 2392 C CA . ILE B 1 48 ? -5.961 1.153 -7.531 1 83.88 48 ILE B CA 1
ATOM 2393 C C . ILE B 1 48 ? -4.598 0.73 -6.992 1 83.88 48 ILE B C 1
ATOM 2395 O O . ILE B 1 48 ? -4.355 0.784 -5.785 1 83.88 48 ILE B O 1
ATOM 2399 N N . PHE B 1 49 ? -3.799 0.217 -7.805 1 87.06 49 PHE B N 1
ATOM 2400 C CA . PHE B 1 49 ? -2.383 0.021 -7.516 1 87.06 49 PHE B CA 1
ATOM 2401 C C . PHE B 1 49 ? -1.606 1.317 -7.715 1 87.06 49 PHE B C 1
ATOM 2403 O O . PHE B 1 49 ? -1.4 1.755 -8.852 1 87.06 49 PHE B O 1
ATOM 2410 N N . TRP B 1 50 ? -1.187 1.891 -6.66 1 84.38 50 TRP B N 1
ATOM 2411 C CA . TRP B 1 50 ? -0.521 3.188 -6.738 1 84.38 50 TRP B CA 1
ATOM 2412 C C . TRP B 1 50 ? 0.924 3.029 -7.203 1 84.38 50 TRP B C 1
ATOM 2414 O O . TRP B 1 50 ? 1.844 2.99 -6.379 1 84.38 50 TRP B O 1
ATOM 2424 N N . LYS B 1 51 ? 1.072 3.09 -8.398 1 86.19 51 LYS B N 1
ATOM 2425 C CA . LYS B 1 51 ? 2.332 2.711 -9.031 1 86.19 51 LYS B CA 1
ATOM 2426 C C . LYS B 1 51 ? 3.465 3.639 -8.602 1 86.19 51 LYS B C 1
ATOM 2428 O O . LYS B 1 51 ? 4.621 3.215 -8.508 1 86.19 51 LYS B O 1
ATOM 2433 N N . TRP B 1 52 ? 3.213 4.836 -8.219 1 83.81 52 TRP B N 1
ATOM 2434 C CA . TRP B 1 52 ? 4.266 5.797 -7.914 1 83.81 52 TRP B CA 1
ATOM 2435 C C . TRP B 1 52 ? 4.93 5.469 -6.578 1 83.81 52 TRP B C 1
ATOM 2437 O O . TRP B 1 52 ? 5.992 6.004 -6.258 1 83.81 52 TRP B O 1
ATOM 2447 N N . MET B 1 53 ? 4.305 4.629 -5.883 1 87.75 53 MET B N 1
ATOM 2448 C CA . MET B 1 53 ? 4.879 4.242 -4.598 1 87.75 53 MET B CA 1
ATOM 2449 C C . MET B 1 53 ? 6 3.227 -4.785 1 87.75 53 MET B C 1
ATOM 2451 O O . MET B 1 53 ? 6.734 2.924 -3.844 1 87.75 53 MET B O 1
ATOM 2455 N N . PHE B 1 54 ? 6.199 2.832 -6.074 1 90.5 54 PHE B N 1
ATOM 2456 C CA . PHE B 1 54 ? 7.141 1.745 -6.32 1 90.5 54 PHE B CA 1
ATOM 2457 C C . PHE B 1 54 ? 8.062 2.086 -7.484 1 90.5 54 PHE B C 1
ATOM 2459 O O . PHE B 1 54 ? 7.746 2.949 -8.305 1 90.5 54 PHE B O 1
ATOM 2466 N N . PRO B 1 55 ? 9.258 1.386 -7.48 1 88.88 55 PRO B N 1
ATOM 2467 C CA . PRO B 1 55 ? 10.133 1.589 -8.641 1 88.88 55 PRO B CA 1
ATOM 2468 C C . PRO B 1 55 ? 9.438 1.291 -9.961 1 88.88 55 PRO B C 1
ATOM 2470 O O . PRO B 1 55 ? 8.555 0.43 -10.023 1 88.88 55 PRO B O 1
ATOM 2473 N N . SER B 1 56 ? 9.922 1.957 -10.969 1 87.44 56 SER B N 1
ATOM 2474 C CA . SER B 1 56 ? 9.234 1.916 -12.258 1 87.44 56 SER B CA 1
ATOM 2475 C C . SER B 1 56 ? 9.172 0.493 -12.805 1 87.44 56 SER B C 1
ATOM 2477 O O . SER B 1 56 ? 8.203 0.117 -13.461 1 87.44 56 SER B O 1
ATOM 2479 N N . HIS B 1 57 ? 10.172 -0.311 -12.516 1 90.94 57 HIS B N 1
ATOM 2480 C CA . HIS B 1 57 ? 10.203 -1.652 -13.086 1 90.94 57 HIS B CA 1
ATOM 2481 C C . HIS B 1 57 ? 9.086 -2.518 -12.508 1 90.94 57 HIS B C 1
ATOM 2483 O O . HIS B 1 57 ? 8.711 -3.531 -13.109 1 90.94 57 HIS B O 1
ATOM 2489 N N . VAL B 1 58 ? 8.516 -2.135 -11.414 1 91.38 58 VAL B N 1
ATOM 2490 C CA . VAL B 1 58 ? 7.512 -2.939 -10.727 1 91.38 58 VAL B CA 1
ATOM 2491 C C . VAL B 1 58 ? 6.188 -2.865 -11.484 1 91.38 58 VAL B C 1
ATOM 2493 O O . VAL B 1 58 ? 5.457 -3.855 -11.562 1 91.38 58 VAL B O 1
ATOM 2496 N N . TYR B 1 59 ? 5.898 -1.708 -12.07 1 85.62 59 TYR B N 1
ATOM 2497 C CA . TYR B 1 59 ? 4.57 -1.595 -12.664 1 85.62 59 TYR B CA 1
ATOM 2498 C C . TYR B 1 59 ? 4.656 -1.539 -14.188 1 85.62 59 TYR B C 1
ATOM 2500 O O . TYR B 1 59 ? 3.637 -1.424 -14.867 1 85.62 59 TYR B O 1
ATOM 2508 N N . ASN B 1 60 ? 5.762 -1.525 -14.836 1 75.06 60 ASN B N 1
ATOM 2509 C CA . ASN B 1 60 ? 5.898 -1.49 -16.281 1 75.06 60 ASN B CA 1
ATOM 2510 C C . ASN B 1 60 ? 6.238 -2.865 -16.844 1 75.06 60 ASN B C 1
ATOM 2512 O O . ASN B 1 60 ? 6.219 -3.064 -18.062 1 75.06 60 ASN B O 1
ATOM 2516 N N . ALA B 1 61 ? 6.367 -3.826 -16.062 1 65.94 61 ALA B N 1
ATOM 2517 C CA . ALA B 1 61 ? 7.184 -4.906 -16.609 1 65.94 61 ALA B CA 1
ATOM 2518 C C . ALA B 1 61 ? 6.34 -6.148 -16.891 1 65.94 61 ALA B C 1
ATOM 2520 O O . ALA B 1 61 ? 5.32 -6.371 -16.234 1 65.94 61 ALA B O 1
ATOM 2521 N N . SER B 1 62 ? 6.59 -6.723 -17.953 1 76.62 62 SER B N 1
ATOM 2522 C CA . SER B 1 62 ? 6.164 -8.031 -18.438 1 76.62 62 SER B CA 1
ATOM 2523 C C . SER B 1 62 ? 6.543 -9.133 -17.453 1 76.62 62 SER B C 1
ATOM 2525 O O . SER B 1 62 ? 5.965 -10.219 -17.469 1 76.62 62 SER B O 1
ATOM 2527 N N . ASP B 1 63 ? 7.285 -8.82 -16.5 1 84.69 63 ASP B N 1
ATOM 2528 C CA . ASP B 1 63 ? 7.832 -9.82 -15.594 1 84.69 63 ASP B CA 1
ATOM 2529 C C . ASP B 1 63 ? 6.941 -9.977 -14.359 1 84.69 63 ASP B C 1
ATOM 2531 O O . ASP B 1 63 ? 7.289 -10.711 -13.43 1 84.69 63 ASP B O 1
ATOM 2535 N N . MET B 1 64 ? 5.914 -9.297 -14.25 1 88.81 64 MET B N 1
ATOM 2536 C CA . MET B 1 64 ? 4.914 -9.43 -13.195 1 88.81 64 MET B CA 1
ATOM 2537 C C . MET B 1 64 ? 5.504 -9.062 -11.836 1 88.81 64 MET B C 1
ATOM 2539 O O . MET B 1 64 ? 5.105 -9.617 -10.812 1 88.81 64 MET B O 1
ATOM 2543 N N . SER B 1 65 ? 6.48 -8.125 -11.805 1 91.88 65 SER B N 1
ATOM 2544 C CA . SER B 1 65 ? 7.098 -7.695 -10.555 1 91.88 65 SER B CA 1
ATOM 2545 C C . SER B 1 65 ? 6.066 -7.102 -9.602 1 91.88 65 SER B C 1
ATOM 2547 O O . SER B 1 65 ? 6.301 -7.023 -8.391 1 91.88 65 SER B O 1
ATOM 2549 N N . TRP B 1 66 ? 4.926 -6.781 -10.148 1 92.19 66 TRP B N 1
ATOM 2550 C CA . TRP B 1 66 ? 3.871 -6.156 -9.359 1 92.19 66 TRP B CA 1
ATOM 2551 C C . TRP B 1 66 ? 3.09 -7.199 -8.57 1 92.19 66 TRP B C 1
ATOM 2553 O O . TRP B 1 66 ? 2.441 -6.871 -7.57 1 92.19 66 TRP B O 1
ATOM 2563 N N . LYS B 1 67 ? 3.119 -8.391 -8.969 1 93.69 67 LYS B N 1
ATOM 2564 C CA . LYS B 1 67 ? 2.234 -9.43 -8.445 1 93.69 67 LYS B CA 1
ATOM 2565 C C . LYS B 1 67 ? 2.441 -9.625 -6.945 1 93.69 67 LYS B C 1
ATOM 2567 O O . LYS B 1 67 ? 1.483 -9.57 -6.172 1 93.69 67 LYS B O 1
ATOM 2572 N N . PRO B 1 68 ? 3.684 -9.781 -6.434 1 95.19 68 PRO B N 1
ATOM 2573 C CA . PRO B 1 68 ? 3.846 -9.914 -4.984 1 95.19 68 PRO B CA 1
ATOM 2574 C C . PRO B 1 68 ? 3.35 -8.695 -4.215 1 95.19 68 PRO B C 1
ATOM 2576 O O . PRO B 1 68 ? 2.785 -8.836 -3.127 1 95.19 68 PRO B O 1
ATOM 2579 N N . VAL B 1 69 ? 3.555 -7.57 -4.805 1 93 69 VAL B N 1
ATOM 2580 C CA . VAL B 1 69 ? 3.166 -6.324 -4.156 1 93 69 VAL B CA 1
ATO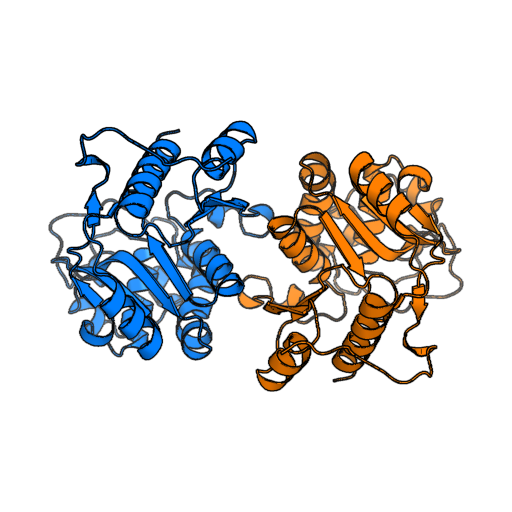M 2581 C C . VAL B 1 69 ? 1.645 -6.246 -4.051 1 93 69 VAL B C 1
ATOM 2583 O O . VAL B 1 69 ? 1.104 -5.941 -2.986 1 93 69 VAL B O 1
ATOM 2586 N N . VAL B 1 70 ? 0.986 -6.598 -5.078 1 92.75 70 VAL B N 1
ATOM 2587 C CA . VAL B 1 70 ? -0.473 -6.57 -5.113 1 92.75 70 VAL B CA 1
ATOM 2588 C C . VAL B 1 70 ? -1.034 -7.598 -4.133 1 92.75 70 VAL B C 1
ATOM 2590 O O . VAL B 1 70 ? -1.979 -7.309 -3.395 1 92.75 70 VAL B O 1
ATOM 2593 N N . ILE B 1 71 ? -0.461 -8.773 -4.137 1 95.44 71 ILE B N 1
ATOM 2594 C CA . ILE B 1 71 ? -0.926 -9.812 -3.225 1 95.44 71 ILE B CA 1
ATOM 2595 C C . ILE B 1 71 ? -0.734 -9.352 -1.78 1 95.44 71 ILE B C 1
ATOM 2597 O O . ILE B 1 71 ? -1.616 -9.547 -0.94 1 95.44 71 ILE B O 1
ATOM 2601 N N . GLN B 1 72 ? 0.372 -8.742 -1.505 1 93.56 72 GLN B N 1
ATOM 2602 C CA . GLN B 1 72 ? 0.621 -8.258 -0.152 1 93.56 72 GLN B CA 1
ATOM 2603 C C . GLN B 1 72 ? -0.393 -7.184 0.24 1 93.56 72 GLN B C 1
ATOM 2605 O O . GLN B 1 72 ? -0.852 -7.145 1.384 1 93.56 72 GLN B O 1
ATOM 2610 N N . MET B 1 73 ? -0.662 -6.254 -0.705 1 89.12 73 MET B N 1
ATOM 2611 C CA . MET B 1 73 ? -1.68 -5.246 -0.43 1 89.12 73 MET B CA 1
ATOM 2612 C C . MET B 1 73 ? -3.012 -5.898 -0.074 1 89.12 73 MET B C 1
ATOM 2614 O O . MET B 1 73 ? -3.674 -5.484 0.879 1 89.12 73 MET B O 1
ATOM 2618 N N . ALA B 1 74 ? -3.398 -6.91 -0.779 1 92.38 74 ALA B N 1
ATOM 2619 C CA . ALA B 1 74 ? -4.637 -7.641 -0.501 1 92.38 74 ALA B CA 1
ATOM 2620 C C . ALA B 1 74 ? -4.57 -8.336 0.854 1 92.38 74 ALA B C 1
ATOM 2622 O O . ALA B 1 74 ? -5.531 -8.297 1.627 1 92.38 74 ALA B O 1
ATOM 2623 N N . LEU B 1 75 ? -3.441 -8.938 1.159 1 91.88 75 LEU B N 1
ATOM 2624 C CA . LEU B 1 75 ? -3.268 -9.633 2.428 1 91.88 75 LEU B CA 1
ATOM 2625 C C . LEU B 1 75 ? -3.406 -8.672 3.604 1 91.88 75 LEU B C 1
ATOM 2627 O O . LEU B 1 75 ? -4.02 -9.008 4.617 1 91.88 75 LEU B O 1
ATOM 2631 N N . ALA B 1 76 ? -2.852 -7.566 3.439 1 84.94 76 ALA B N 1
ATOM 2632 C CA . ALA B 1 76 ? -2.902 -6.566 4.5 1 84.94 76 ALA B CA 1
ATOM 2633 C C . ALA B 1 76 ? -4.336 -6.121 4.77 1 84.94 76 ALA B C 1
ATOM 2635 O O . ALA B 1 76 ? -4.695 -5.805 5.906 1 84.94 76 ALA B O 1
ATOM 2636 N N . GLU B 1 77 ? -5.086 -6.094 3.762 1 83.81 77 GLU B N 1
ATOM 2637 C CA . GLU B 1 77 ? -6.457 -5.613 3.887 1 83.81 77 GLU B CA 1
ATOM 2638 C C . GLU B 1 77 ? -7.391 -6.719 4.371 1 83.81 77 GLU B C 1
ATOM 2640 O O . GLU B 1 77 ? -8.266 -6.48 5.203 1 83.81 77 GLU B O 1
ATOM 2645 N N . PHE B 1 78 ? -7.156 -7.988 3.939 1 88 78 PHE B N 1
ATOM 2646 C CA . PHE B 1 78 ? -8.211 -8.977 4.094 1 88 78 PHE B CA 1
ATOM 2647 C C . PHE B 1 78 ? -7.75 -10.133 4.98 1 88 78 PHE B C 1
ATOM 2649 O O . PHE B 1 78 ? -8.57 -10.898 5.484 1 88 78 PHE B O 1
ATOM 2656 N N . GLY B 1 79 ? -6.496 -10.375 5.113 1 88.5 79 GLY B N 1
ATOM 2657 C CA . GLY B 1 79 ? -5.969 -11.398 6.004 1 88.5 79 GLY B CA 1
ATOM 2658 C C . GLY B 1 79 ? -5.871 -12.766 5.352 1 88.5 79 GLY B C 1
ATOM 2659 O O . GLY B 1 79 ? -4.906 -13.5 5.578 1 88.5 79 GLY B O 1
ATOM 2660 N N . LEU B 1 80 ? -6.906 -13.164 4.633 1 94.38 80 LEU B N 1
ATOM 2661 C CA . LEU B 1 80 ? -6.949 -14.383 3.838 1 94.38 80 LEU B CA 1
ATOM 2662 C C . LEU B 1 80 ? -7.336 -14.078 2.395 1 94.38 80 LEU B C 1
ATOM 2664 O O . LEU B 1 80 ? -8.391 -13.5 2.139 1 94.38 80 LEU B O 1
ATOM 2668 N N . VAL B 1 81 ? -6.422 -14.492 1.463 1 96.94 81 VAL B N 1
ATOM 2669 C CA . VAL B 1 81 ? -6.617 -14.086 0.075 1 96.94 81 VAL B CA 1
ATOM 2670 C C . VAL B 1 81 ? -6.402 -15.289 -0.848 1 96.94 81 VAL B C 1
ATOM 2672 O O . VAL B 1 81 ? -5.523 -16.109 -0.607 1 96.94 81 VAL B O 1
ATOM 2675 N N . MET B 1 82 ? -7.223 -15.391 -1.813 1 97.69 82 MET B N 1
ATOM 2676 C CA . MET B 1 82 ? -7.004 -16.281 -2.951 1 97.69 82 MET B CA 1
ATOM 2677 C C . MET B 1 82 ? -6.656 -15.484 -4.203 1 97.69 82 MET B C 1
ATOM 2679 O O . MET B 1 82 ? -7.496 -14.766 -4.742 1 97.69 82 MET B O 1
ATOM 2683 N N . TRP B 1 83 ? -5.473 -15.555 -4.586 1 97.81 83 TRP B N 1
ATOM 2684 C CA . TRP B 1 83 ? -5.066 -14.969 -5.859 1 97.81 83 TRP B CA 1
ATOM 2685 C C . TRP B 1 83 ? -5.312 -15.938 -7.008 1 97.81 83 TRP B C 1
ATOM 2687 O O . TRP B 1 83 ? -4.91 -17.109 -6.941 1 97.81 83 TRP B O 1
ATOM 2697 N N . ILE B 1 84 ? -5.902 -15.469 -8.039 1 96.56 84 ILE B N 1
ATOM 2698 C CA . ILE B 1 84 ? -6.141 -16.266 -9.242 1 96.56 84 ILE B CA 1
ATOM 2699 C C . ILE B 1 84 ? -5.566 -15.539 -10.461 1 96.56 84 ILE B C 1
ATOM 2701 O O . ILE B 1 84 ? -5.848 -14.359 -10.68 1 96.56 84 ILE B O 1
ATOM 2705 N N . ASP B 1 85 ? -4.758 -16.203 -11.211 1 92.06 85 ASP B N 1
ATOM 2706 C CA . ASP B 1 85 ? -4.219 -15.656 -12.445 1 92.06 85 ASP B CA 1
ATOM 2707 C C . ASP B 1 85 ? -5.336 -15.18 -13.375 1 92.06 85 ASP B C 1
ATOM 2709 O O . ASP B 1 85 ? -6.293 -15.914 -13.625 1 92.06 85 ASP B O 1
ATOM 2713 N N . PRO B 1 86 ? -5.191 -13.992 -13.867 1 90 86 PRO B N 1
ATOM 2714 C CA . PRO B 1 86 ? -6.258 -13.453 -14.711 1 90 86 PRO B CA 1
ATOM 2715 C C . PRO B 1 86 ? -6.488 -14.289 -15.977 1 90 86 PRO B C 1
ATOM 2717 O O . PRO B 1 86 ? -7.555 -14.203 -16.594 1 90 86 PRO B O 1
ATOM 2720 N N . THR B 1 87 ? -5.496 -15.07 -16.359 1 90.81 87 THR B N 1
ATOM 2721 C CA . THR B 1 87 ? -5.645 -15.875 -17.562 1 90.81 87 THR B CA 1
ATOM 2722 C C . THR B 1 87 ? -6.293 -17.219 -17.25 1 90.81 87 THR B C 1
ATOM 2724 O O . THR B 1 87 ? -6.461 -18.062 -18.141 1 90.81 87 THR B O 1
ATOM 2727 N N . ALA B 1 88 ? -6.68 -17.359 -16.016 1 94.38 88 ALA B N 1
ATOM 2728 C CA . ALA B 1 88 ? -7.336 -18.594 -15.617 1 94.38 88 ALA B CA 1
ATOM 2729 C C . ALA B 1 88 ? -8.836 -18.406 -15.453 1 94.38 88 ALA B C 1
ATOM 2731 O O . ALA B 1 88 ? -9.305 -17.266 -15.297 1 94.38 88 ALA B O 1
ATOM 2732 N N . ARG B 1 89 ? -9.516 -19.484 -15.562 1 95.94 89 ARG B N 1
ATOM 2733 C CA . ARG B 1 89 ? -10.945 -19.578 -15.281 1 95.94 89 ARG B CA 1
ATOM 2734 C C . ARG B 1 89 ? -11.234 -20.719 -14.312 1 95.94 89 ARG B C 1
ATOM 2736 O O . ARG B 1 89 ? -10.664 -21.797 -14.43 1 95.94 89 ARG B O 1
ATOM 2743 N N . LEU B 1 90 ? -12.125 -20.469 -13.398 1 97.31 90 LEU B N 1
ATOM 2744 C CA . LEU B 1 90 ? -12.5 -21.531 -12.477 1 97.31 90 LEU B CA 1
ATOM 2745 C C . LEU B 1 90 ? -13.391 -22.562 -13.164 1 97.31 90 LEU B C 1
ATOM 2747 O O . LEU B 1 90 ? -14.203 -22.219 -14.031 1 97.31 90 LEU B O 1
ATOM 2751 N N . VAL B 1 91 ? -13.227 -23.828 -12.711 1 97.19 91 VAL B N 1
ATOM 2752 C CA . VAL B 1 91 ? -14.07 -24.891 -13.234 1 97.19 91 VAL B CA 1
ATOM 2753 C C . VAL B 1 91 ? -14.57 -25.766 -12.086 1 97.19 91 VAL B C 1
ATOM 2755 O O . VAL B 1 91 ? -15.078 -26.875 -12.32 1 97.19 91 VAL B O 1
ATOM 2758 N N . SER B 1 92 ? -14.344 -25.328 -10.906 1 96.31 92 SER B N 1
ATOM 2759 C CA . SER B 1 92 ? -14.781 -26.094 -9.734 1 96.31 92 SER B CA 1
ATOM 2760 C C . SER B 1 92 ? -15.203 -25.156 -8.602 1 96.31 92 SER B C 1
ATOM 2762 O O . SER B 1 92 ? -14.742 -24.016 -8.523 1 96.31 92 SER B O 1
ATOM 2764 N N . SER B 1 93 ? -16.062 -25.656 -7.695 1 96.31 93 SER B N 1
ATOM 2765 C CA . SER B 1 93 ? -16.516 -24.906 -6.523 1 96.31 93 SER B CA 1
ATOM 2766 C C . SER B 1 93 ? -15.93 -25.484 -5.242 1 96.31 93 SER B C 1
ATOM 2768 O O . SER B 1 93 ? -16.141 -24.953 -4.152 1 96.31 93 SER B O 1
ATOM 2770 N N . HIS B 1 94 ? -15.188 -26.531 -5.359 1 95.19 94 HIS B N 1
ATOM 2771 C CA . HIS B 1 94 ? -14.797 -27.297 -4.184 1 95.19 94 HIS B CA 1
ATOM 2772 C C . HIS B 1 94 ? -13.523 -26.75 -3.555 1 95.19 94 HIS B C 1
ATOM 2774 O O . HIS B 1 94 ? -12.57 -27.5 -3.328 1 95.19 94 HIS B O 1
ATOM 2780 N N . PHE B 1 95 ? -13.586 -25.516 -3.139 1 95.75 95 PHE B N 1
ATOM 2781 C CA . PHE B 1 95 ? -12.406 -24.828 -2.621 1 95.75 95 PHE B CA 1
ATOM 2782 C C . PHE B 1 95 ? -12.352 -24.922 -1.101 1 95.75 95 PHE B C 1
ATOM 2784 O O . PHE B 1 95 ? -11.32 -24.625 -0.494 1 95.75 95 PHE B O 1
ATOM 2791 N N . GLU B 1 96 ? -13.375 -25.375 -0.403 1 94.75 96 GLU B N 1
ATOM 2792 C CA . GLU B 1 96 ? -13.469 -25.297 1.052 1 94.75 96 GLU B CA 1
ATOM 2793 C C . GLU B 1 96 ? -12.32 -26.062 1.718 1 94.75 96 GLU B C 1
ATOM 2795 O O . GLU B 1 96 ? -11.68 -25.547 2.639 1 94.75 96 GLU B O 1
ATOM 2800 N N . PRO B 1 97 ? -12.055 -27.281 1.217 1 95.81 97 PRO B N 1
ATOM 2801 C CA . PRO B 1 97 ? -10.922 -27.969 1.83 1 95.81 97 PRO B CA 1
ATOM 2802 C C . PRO B 1 97 ? -9.602 -27.219 1.655 1 95.81 97 PRO B C 1
ATOM 2804 O O . PRO B 1 97 ? -8.742 -27.25 2.541 1 95.81 97 PRO B O 1
ATOM 2807 N N . LEU B 1 98 ? -9.406 -26.547 0.521 1 96.38 98 LEU B N 1
ATOM 2808 C CA . LEU B 1 98 ? -8.188 -25.797 0.247 1 96.38 98 LEU B CA 1
ATOM 2809 C C . LEU B 1 98 ? -8.086 -24.578 1.16 1 96.38 98 LEU B C 1
ATOM 2811 O O . LEU B 1 98 ? -6.996 -24.25 1.633 1 96.38 98 LEU B O 1
ATOM 2815 N N . LEU B 1 99 ? -9.203 -23.969 1.401 1 95.69 99 LEU B N 1
ATOM 2816 C CA . LEU B 1 99 ? -9.25 -22.828 2.307 1 95.69 99 LEU B CA 1
ATOM 2817 C C . LEU B 1 99 ? -8.867 -23.234 3.725 1 95.69 99 LEU B C 1
ATOM 2819 O O . LEU B 1 99 ? -8.102 -22.547 4.395 1 95.69 99 LEU B O 1
ATOM 2823 N N . THR B 1 100 ? -9.367 -24.344 4.137 1 95.69 100 THR B N 1
ATOM 2824 C CA . THR B 1 100 ? -9.039 -24.875 5.453 1 95.69 100 THR B CA 1
ATOM 2825 C C . THR B 1 100 ? -7.555 -25.203 5.555 1 95.69 100 THR B C 1
ATOM 2827 O O . THR B 1 100 ? -6.914 -24.891 6.559 1 95.69 100 THR B O 1
ATOM 2830 N N . ASP B 1 101 ? -7.051 -25.812 4.523 1 96.12 101 ASP B N 1
ATOM 2831 C CA . ASP B 1 101 ? -5.629 -26.125 4.48 1 96.12 101 ASP B CA 1
ATOM 2832 C C . ASP B 1 101 ? -4.781 -24.859 4.594 1 96.12 101 ASP B C 1
ATOM 2834 O O . ASP B 1 101 ? -3.77 -24.844 5.301 1 96.12 101 ASP B O 1
ATOM 2838 N N . ALA B 1 102 ? -5.18 -23.844 3.857 1 96.5 102 ALA B N 1
ATOM 2839 C CA . ALA B 1 102 ? -4.438 -22.578 3.865 1 96.5 102 ALA B CA 1
ATOM 2840 C C . ALA B 1 102 ? -4.48 -21.922 5.242 1 96.5 102 ALA B C 1
ATOM 2842 O O . ALA B 1 102 ? -3.502 -21.312 5.68 1 96.5 102 ALA B O 1
ATOM 2843 N N . GLU B 1 103 ? -5.582 -22.031 5.863 1 94.69 103 GLU B N 1
ATOM 2844 C CA . GLU B 1 103 ? -5.695 -21.5 7.215 1 94.69 103 GLU B CA 1
ATOM 2845 C C . GLU B 1 103 ? -4.754 -22.203 8.18 1 94.69 103 GLU B C 1
ATOM 2847 O O . GLU B 1 103 ? -4.215 -21.594 9.102 1 94.69 103 GLU B O 1
ATOM 2852 N N . GLN B 1 104 ? -4.578 -23.422 7.965 1 93.81 104 GLN B N 1
ATOM 2853 C CA . GLN B 1 104 ? -3.758 -24.234 8.859 1 93.81 104 GLN B CA 1
ATOM 2854 C C . GLN B 1 104 ? -2.277 -24.109 8.516 1 93.81 104 GLN B C 1
ATOM 2856 O O . GLN B 1 104 ? -1.444 -23.891 9.398 1 93.81 104 GLN B O 1
ATOM 2861 N N . SER B 1 105 ? -1.941 -24.203 7.23 1 94.75 105 SER B N 1
ATOM 2862 C CA . SER B 1 105 ? -0.544 -24.266 6.812 1 94.75 105 SER B CA 1
ATOM 2863 C C . SER B 1 105 ? -0.018 -22.875 6.477 1 94.75 105 SER B C 1
ATOM 2865 O O . SER B 1 105 ? 1.194 -22.656 6.391 1 94.75 105 SER B O 1
ATOM 2867 N N . GLY B 1 106 ? -0.925 -21.969 6.16 1 96.62 106 GLY B N 1
ATOM 2868 C CA . GLY B 1 106 ? -0.558 -20.609 5.816 1 96.62 106 GLY B CA 1
ATOM 2869 C C . GLY B 1 106 ? -0.526 -20.359 4.32 1 96.62 106 GLY B C 1
ATOM 2870 O O . GLY B 1 106 ? -0.688 -19.219 3.869 1 96.62 106 GLY B O 1
ATOM 2871 N N . PHE B 1 107 ? -0.31 -21.422 3.594 1 98.25 107 PHE B N 1
ATOM 2872 C CA . PHE B 1 107 ? -0.1 -21.234 2.164 1 98.25 107 PHE B CA 1
ATOM 2873 C C . PHE B 1 107 ? -0.468 -22.484 1.384 1 98.25 107 PHE B C 1
ATOM 2875 O O . PHE B 1 107 ? 0.034 -23.578 1.675 1 98.25 107 PHE B O 1
ATOM 2882 N N . VAL B 1 108 ? -1.341 -22.312 0.392 1 98.25 108 VAL B N 1
ATOM 2883 C CA . VAL B 1 108 ? -1.713 -23.391 -0.52 1 98.25 108 VAL B CA 1
ATOM 2884 C C . VAL B 1 108 ? -1.583 -22.906 -1.965 1 98.25 108 VAL B C 1
ATOM 2886 O O . VAL B 1 108 ? -1.937 -21.766 -2.283 1 98.25 108 VAL B O 1
ATOM 2889 N N . VAL B 1 109 ? -1.047 -23.781 -2.775 1 98.25 109 VAL B N 1
ATOM 2890 C CA . VAL B 1 109 ? -0.882 -23.469 -4.195 1 98.25 109 VAL B CA 1
ATOM 2891 C C . VAL B 1 109 ? -1.6 -24.531 -5.031 1 98.25 109 VAL B C 1
ATOM 2893 O O . VAL B 1 109 ? -1.51 -25.719 -4.746 1 98.25 109 VAL B O 1
ATOM 2896 N N . LEU B 1 110 ? -2.359 -24.062 -5.949 1 97.69 110 LEU B N 1
ATOM 2897 C CA . LEU B 1 110 ? -2.791 -24.906 -7.051 1 97.69 110 LEU B CA 1
ATOM 2898 C C . LEU B 1 110 ? -1.868 -24.75 -8.258 1 97.69 110 LEU B C 1
ATOM 2900 O O . LEU B 1 110 ? -1.742 -23.656 -8.805 1 97.69 110 LEU B O 1
ATOM 2904 N N . SER B 1 111 ? -1.217 -25.828 -8.602 1 97.38 111 SER B N 1
ATOM 2905 C CA . SER B 1 111 ? -0.169 -25.703 -9.609 1 97.38 111 SER B CA 1
ATOM 2906 C C . SER B 1 111 ? -0.142 -26.906 -10.539 1 97.38 111 SER B C 1
ATOM 2908 O O . SER B 1 111 ? -0.838 -27.906 -10.297 1 97.38 111 SER B O 1
ATOM 2910 N N . THR B 1 112 ? 0.539 -26.766 -11.633 1 96.25 112 THR B N 1
ATOM 2911 C CA . THR B 1 112 ? 0.967 -27.875 -12.477 1 96.25 112 THR B CA 1
ATOM 2912 C C . THR B 1 112 ? 2.471 -28.109 -12.352 1 96.25 112 THR B C 1
ATOM 2914 O O . THR B 1 112 ? 3.262 -27.172 -12.508 1 96.25 112 THR B O 1
ATOM 2917 N N . ARG B 1 113 ? 2.838 -29.375 -12.078 1 96.56 113 ARG B N 1
ATOM 2918 C CA . ARG B 1 113 ? 4.254 -29.719 -11.977 1 96.56 113 ARG B CA 1
ATOM 2919 C C . ARG B 1 113 ? 4.867 -29.906 -13.359 1 96.56 113 ARG B C 1
ATOM 2921 O O . ARG B 1 113 ? 4.336 -30.656 -14.188 1 96.56 113 ARG B O 1
ATOM 2928 N N . LYS B 1 114 ? 5.934 -29.203 -13.492 1 96.94 114 LYS B N 1
ATOM 2929 C CA . LYS B 1 114 ? 6.621 -29.312 -14.773 1 96.94 114 LYS B CA 1
ATOM 2930 C C . LYS B 1 114 ? 7.664 -30.422 -14.758 1 96.94 114 LYS B C 1
ATOM 2932 O O . LYS B 1 114 ? 7.988 -30.953 -13.695 1 96.94 114 LYS B O 1
ATOM 2937 N N . GLN B 1 115 ? 8.094 -30.766 -15.953 1 96.19 115 GLN B N 1
ATOM 2938 C CA . GLN B 1 115 ? 9.109 -31.812 -16.078 1 96.19 115 GLN B CA 1
ATOM 2939 C C . GLN B 1 115 ? 10.508 -31.25 -15.805 1 96.19 115 GLN B C 1
ATOM 2941 O O . GLN B 1 115 ? 11.43 -32 -15.477 1 96.19 115 GLN B O 1
ATOM 2946 N N . TYR B 1 116 ? 10.602 -29.984 -15.984 1 97.81 116 TYR B N 1
ATOM 2947 C CA . TYR B 1 116 ? 11.852 -29.312 -15.648 1 97.81 116 TYR B CA 1
ATOM 2948 C C . TYR B 1 116 ? 11.82 -28.766 -14.227 1 97.81 116 TYR B C 1
ATOM 2950 O O . TYR B 1 116 ? 10.766 -28.75 -13.586 1 97.81 116 TYR B O 1
ATOM 2958 N N . SER B 1 117 ? 12.984 -28.359 -13.719 1 98.56 117 SER B N 1
ATOM 2959 C CA . SER B 1 117 ? 13.094 -27.906 -12.336 1 98.56 117 SER B CA 1
ATOM 2960 C C . SER B 1 117 ? 13.016 -26.391 -12.242 1 98.56 117 SER B C 1
ATOM 2962 O O . SER B 1 117 ? 13.102 -25.688 -13.25 1 98.56 117 SER B O 1
ATOM 2964 N N . THR B 1 118 ? 12.82 -25.938 -11.047 1 98.62 118 THR B N 1
ATOM 2965 C CA . THR B 1 118 ? 12.906 -24.5 -10.805 1 98.62 118 THR B CA 1
ATOM 2966 C C . THR B 1 118 ? 14.297 -23.969 -11.148 1 98.62 118 THR B C 1
ATOM 2968 O O . THR B 1 118 ? 14.438 -22.844 -11.648 1 98.62 118 THR B O 1
ATOM 2971 N N . PHE B 1 119 ? 15.305 -24.766 -10.906 1 98.62 119 PHE B N 1
ATOM 2972 C CA . PHE B 1 119 ? 16.672 -24.406 -11.258 1 98.62 119 PHE B CA 1
ATOM 2973 C C . PHE B 1 119 ? 16.797 -24.125 -12.75 1 98.62 119 PHE B C 1
ATOM 2975 O O . PHE B 1 119 ? 17.438 -23.156 -13.156 1 98.62 119 PHE B O 1
ATOM 2982 N N . SER B 1 120 ? 16.156 -24.922 -13.602 1 98.44 120 SER B N 1
ATOM 2983 C CA . SER B 1 120 ? 16.266 -24.844 -15.055 1 98.44 120 SER B CA 1
ATOM 2984 C C . SER B 1 120 ? 15.773 -23.516 -15.578 1 98.44 120 SER B C 1
ATOM 2986 O O . SER B 1 120 ? 16.266 -23.016 -16.594 1 98.44 120 SER B O 1
ATOM 2988 N N . VAL B 1 121 ? 14.836 -22.906 -14.812 1 98.62 121 VAL B N 1
ATOM 2989 C CA . VAL B 1 121 ? 14.172 -21.734 -15.367 1 98.62 121 VAL B CA 1
ATOM 2990 C C . VAL B 1 121 ? 14.383 -20.547 -14.438 1 98.62 121 VAL B C 1
ATOM 2992 O O . VAL B 1 121 ? 13.5 -19.688 -14.297 1 98.62 121 VAL B O 1
ATOM 2995 N N . THR B 1 122 ? 15.43 -20.531 -13.688 1 98.56 122 THR B N 1
ATOM 2996 C CA . THR B 1 122 ? 15.758 -19.438 -12.789 1 98.56 122 THR B CA 1
ATOM 2997 C C . THR B 1 122 ? 17.141 -18.875 -13.102 1 98.56 122 THR B C 1
ATOM 2999 O O . THR B 1 122 ? 18.141 -19.609 -13.086 1 98.56 122 THR B O 1
ATOM 3002 N N . HIS B 1 123 ? 17.156 -17.656 -13.43 1 98.44 123 HIS B N 1
ATOM 3003 C CA . HIS B 1 123 ? 18.422 -16.969 -13.664 1 98.44 123 HIS B CA 1
ATOM 3004 C C . HIS B 1 123 ? 19.312 -17.031 -12.43 1 98.44 123 HIS B C 1
ATOM 3006 O O . HIS B 1 123 ? 18.859 -16.781 -11.32 1 98.44 123 HIS B O 1
ATOM 3012 N N . PRO B 1 124 ? 20.594 -17.281 -12.578 1 97.69 124 PRO B N 1
ATOM 3013 C CA . PRO B 1 124 ? 21.484 -17.484 -11.438 1 97.69 124 PRO B CA 1
ATOM 3014 C C . PRO B 1 124 ? 21.578 -16.266 -10.523 1 97.69 124 PRO B C 1
ATOM 3016 O O . PRO B 1 124 ? 21.781 -16.422 -9.312 1 97.69 124 PRO B O 1
ATOM 3019 N N . ASN B 1 125 ? 21.422 -15.133 -11.023 1 98 125 ASN B N 1
ATOM 3020 C CA . ASN B 1 125 ? 21.531 -13.922 -10.219 1 98 125 ASN B CA 1
ATOM 3021 C C . ASN B 1 125 ? 20.5 -13.898 -9.094 1 98 125 ASN B C 1
ATOM 3023 O O . ASN B 1 125 ? 20.734 -13.297 -8.039 1 98 125 ASN B O 1
ATOM 3027 N N . MET B 1 126 ? 19.406 -14.531 -9.281 1 98.31 126 MET B N 1
ATOM 3028 C CA . MET B 1 126 ? 18.359 -14.531 -8.258 1 98.31 126 MET B CA 1
ATOM 3029 C C . MET B 1 126 ? 18.844 -15.242 -7 1 98.31 126 MET B C 1
ATOM 3031 O O . MET B 1 126 ? 18.484 -14.852 -5.887 1 98.31 126 MET B O 1
ATOM 3035 N N . TYR B 1 127 ? 19.734 -16.141 -7.145 1 98.19 127 TYR B N 1
ATOM 3036 C CA . TYR B 1 127 ? 20.203 -16.922 -6.016 1 98.19 127 TYR B CA 1
ATOM 3037 C C . TYR B 1 127 ? 21.062 -16.094 -5.078 1 98.19 127 TYR B C 1
ATOM 3039 O O . TYR B 1 127 ? 21.25 -16.438 -3.91 1 98.19 127 TYR B O 1
ATOM 3047 N N . SER B 1 128 ? 21.625 -15.031 -5.605 1 97.31 128 SER B N 1
ATOM 3048 C CA . SER B 1 128 ? 22.422 -14.141 -4.762 1 97.31 128 SER B CA 1
ATOM 3049 C C . SER B 1 128 ? 21.547 -13.383 -3.775 1 97.31 128 SER B C 1
ATOM 3051 O O . SER B 1 128 ? 22.016 -12.938 -2.729 1 97.31 128 SER B O 1
ATOM 3053 N N . TYR B 1 129 ? 20.281 -13.336 -4.125 1 97.44 129 TYR B N 1
ATOM 3054 C CA . TYR B 1 129 ? 19.328 -12.625 -3.283 1 97.44 129 TYR B CA 1
ATOM 3055 C C . TYR B 1 129 ? 18.5 -13.594 -2.451 1 97.44 129 TYR B C 1
ATOM 3057 O O . TYR B 1 129 ? 18.156 -13.305 -1.299 1 97.44 129 TYR B O 1
ATOM 3065 N N . ILE B 1 130 ? 18.125 -14.695 -3.094 1 98.12 130 ILE B N 1
ATOM 3066 C CA . ILE B 1 130 ? 17.344 -15.734 -2.424 1 98.12 130 ILE B CA 1
ATOM 3067 C C . ILE B 1 130 ? 18.141 -17.031 -2.379 1 98.12 130 ILE B C 1
ATOM 3069 O O . ILE B 1 130 ? 17.984 -17.891 -3.246 1 98.12 130 ILE B O 1
ATOM 3073 N N . PRO B 1 131 ? 18.906 -17.141 -1.303 1 96.56 131 PRO B N 1
ATOM 3074 C CA . PRO B 1 131 ? 19.672 -18.391 -1.191 1 96.56 131 PRO B CA 1
ATOM 3075 C C . PRO B 1 131 ? 18.797 -19.625 -1.043 1 96.56 131 PRO B C 1
ATOM 3077 O O . PRO B 1 131 ? 17.688 -19.531 -0.484 1 96.56 131 PRO B O 1
ATOM 3080 N N . THR B 1 132 ? 19.25 -20.719 -1.522 1 98.38 132 THR B N 1
ATOM 3081 C CA . THR B 1 132 ? 18.5 -21.969 -1.479 1 98.38 132 THR B CA 1
ATOM 3082 C C . THR B 1 132 ? 19.453 -23.172 -1.601 1 98.38 132 THR B C 1
ATOM 3084 O O . THR B 1 132 ? 20.656 -23 -1.804 1 98.38 132 THR B O 1
ATOM 3087 N N . ASP B 1 133 ? 18.938 -24.359 -1.294 1 98.31 133 ASP B N 1
ATOM 3088 C CA . ASP B 1 133 ? 19.656 -25.609 -1.543 1 98.31 133 ASP B CA 1
ATOM 3089 C C . ASP B 1 133 ? 19.609 -25.969 -3.023 1 98.31 133 ASP B C 1
ATOM 3091 O O . ASP B 1 133 ? 18.625 -26.547 -3.504 1 98.31 133 ASP B O 1
ATOM 3095 N N . MET B 1 134 ? 20.734 -25.812 -3.693 1 97.75 134 MET B N 1
ATOM 3096 C CA . MET B 1 134 ? 20.797 -25.953 -5.145 1 97.75 134 MET B CA 1
ATOM 3097 C C . MET B 1 134 ? 20.562 -27.406 -5.547 1 97.75 134 MET B C 1
ATOM 3099 O O . MET B 1 134 ? 19.906 -27.688 -6.555 1 97.75 134 MET B O 1
ATOM 3103 N N . THR B 1 135 ? 21.094 -28.281 -4.785 1 98.06 135 THR B N 1
ATOM 3104 C CA . THR B 1 135 ? 20.906 -29.703 -5.082 1 98.06 135 THR B CA 1
ATOM 3105 C C . THR B 1 135 ? 19.438 -30.094 -5.027 1 98.06 135 THR B C 1
ATOM 3107 O O . THR B 1 135 ? 18.922 -30.734 -5.949 1 98.06 135 THR B O 1
ATOM 3110 N N . LYS B 1 136 ? 18.781 -29.688 -4.051 1 98.5 136 LYS B N 1
ATOM 3111 C CA . LYS B 1 136 ? 17.359 -29.984 -3.904 1 98.5 136 LYS B CA 1
ATOM 3112 C C . LYS B 1 136 ? 16.531 -29.266 -4.961 1 98.5 136 LYS B C 1
ATOM 3114 O O . LYS B 1 136 ? 15.547 -29.812 -5.465 1 98.5 136 LYS B O 1
ATOM 3119 N N . LEU B 1 137 ? 16.938 -28.078 -5.277 1 98.69 137 LEU B N 1
ATOM 3120 C CA . LEU B 1 137 ? 16.203 -27.297 -6.266 1 98.69 137 LEU B CA 1
ATOM 3121 C C . LEU B 1 137 ? 16.281 -27.969 -7.641 1 98.69 137 LEU B C 1
ATOM 3123 O O . LEU B 1 137 ? 15.289 -27.969 -8.383 1 98.69 137 LEU B O 1
ATOM 3127 N N . MET B 1 138 ? 17.406 -28.562 -7.98 1 98.19 138 MET B N 1
ATOM 3128 C CA . MET B 1 138 ? 17.625 -29.219 -9.258 1 98.19 138 MET B CA 1
ATOM 3129 C C . MET B 1 138 ? 16.766 -30.484 -9.375 1 98.19 138 MET B C 1
ATOM 3131 O O . MET B 1 138 ? 16.438 -30.922 -10.477 1 98.19 138 MET B O 1
ATOM 3135 N N . GLU B 1 139 ? 16.391 -30.969 -8.266 1 97.25 139 GLU B N 1
ATOM 3136 C CA . GLU B 1 139 ? 15.617 -32.188 -8.234 1 97.25 139 GLU B CA 1
ATOM 3137 C C . GLU B 1 139 ? 14.117 -31.906 -8.148 1 97.25 139 GLU B C 1
ATOM 3139 O O . GLU B 1 139 ? 13.289 -32.781 -8.398 1 97.25 139 GLU B O 1
ATOM 3144 N N . SER B 1 140 ? 13.812 -30.719 -7.812 1 97.5 140 SER B N 1
ATOM 3145 C CA . SER B 1 140 ? 12.422 -30.375 -7.547 1 97.5 140 SER B CA 1
ATOM 3146 C C . SER B 1 140 ? 11.758 -29.781 -8.781 1 97.5 140 SER B C 1
ATOM 3148 O O . SER B 1 140 ? 12.281 -28.844 -9.391 1 97.5 140 SER B O 1
ATOM 3150 N N . SER B 1 141 ? 10.586 -30.281 -9.133 1 97.69 141 SER B N 1
ATOM 3151 C CA . SER B 1 141 ? 9.82 -29.781 -10.273 1 97.69 141 SER B CA 1
ATOM 3152 C C . SER B 1 141 ? 9.445 -28.312 -10.086 1 97.69 141 SER B C 1
ATOM 3154 O O . SER B 1 141 ? 9.148 -27.891 -8.977 1 97.69 141 SER B O 1
ATOM 3156 N N . HIS B 1 142 ? 9.508 -27.609 -11.203 1 98.56 142 HIS B N 1
ATOM 3157 C CA . HIS B 1 142 ? 8.945 -26.266 -11.188 1 98.56 142 HIS B CA 1
ATOM 3158 C C . HIS B 1 142 ? 7.426 -26.297 -11.109 1 98.56 142 HIS B C 1
ATOM 3160 O O . HIS B 1 142 ? 6.785 -27.109 -11.781 1 98.56 142 HIS B O 1
ATOM 3166 N N . LEU B 1 143 ? 6.883 -25.5 -10.266 1 98.31 143 LEU B N 1
ATOM 3167 C CA . LEU B 1 143 ? 5.438 -25.391 -10.125 1 98.31 143 LEU B CA 1
ATOM 3168 C C . LEU B 1 143 ? 4.906 -24.203 -10.914 1 98.31 143 LEU B C 1
ATOM 3170 O O . LEU B 1 143 ? 5.293 -23.062 -10.656 1 98.31 143 LEU B O 1
ATOM 3174 N N . ASN B 1 144 ? 4.145 -24.453 -11.914 1 97.12 144 ASN B N 1
ATOM 3175 C CA . ASN B 1 144 ? 3.35 -23.391 -12.539 1 97.12 144 ASN B CA 1
ATOM 3176 C C . ASN B 1 144 ? 2.113 -23.062 -11.711 1 97.12 144 ASN B C 1
ATOM 3178 O O . ASN B 1 144 ? 1.15 -23.828 -11.688 1 97.12 144 ASN B O 1
ATOM 3182 N N . MET B 1 145 ? 2.139 -21.953 -11.102 1 96.31 145 MET B N 1
ATOM 3183 C CA . MET B 1 145 ? 1.164 -21.641 -10.062 1 96.31 145 MET B CA 1
ATOM 3184 C C . MET B 1 145 ? 0.064 -20.734 -10.594 1 96.31 145 MET B C 1
ATOM 3186 O O . MET B 1 145 ? 0.33 -19.594 -10.984 1 96.31 145 MET B O 1
ATOM 3190 N N . ARG B 1 146 ? -1.153 -21.219 -10.562 1 95.06 146 ARG B N 1
ATOM 3191 C CA . ARG B 1 146 ? -2.262 -20.438 -11.102 1 95.06 146 ARG B CA 1
ATOM 3192 C C . ARG B 1 146 ? -3.107 -19.844 -9.977 1 95.06 146 ARG B C 1
ATOM 3194 O O . ARG B 1 146 ? -3.727 -18.797 -10.148 1 95.06 146 ARG B O 1
ATOM 3201 N N . VAL B 1 147 ? -3.162 -20.547 -8.898 1 97.62 147 VAL B N 1
ATOM 3202 C CA . VAL B 1 147 ? -3.947 -20.109 -7.754 1 97.62 147 VAL B CA 1
ATOM 3203 C C . VAL B 1 147 ? -3.098 -20.172 -6.488 1 97.62 147 VAL B C 1
ATOM 3205 O O . VAL B 1 147 ? -2.42 -21.172 -6.238 1 97.62 147 VAL B O 1
ATOM 3208 N N . LEU B 1 148 ? -3.055 -19.109 -5.785 1 98.44 148 LEU B N 1
ATOM 3209 C CA . LEU B 1 148 ? -2.428 -19.031 -4.469 1 98.44 148 LEU B CA 1
ATOM 3210 C C . LEU B 1 148 ? -3.461 -18.703 -3.393 1 98.44 148 LEU B C 1
ATOM 3212 O O . LEU B 1 148 ? -4.25 -17.781 -3.545 1 98.44 148 LEU B O 1
ATOM 3216 N N . ILE B 1 149 ? -3.533 -19.484 -2.389 1 98.5 149 ILE B N 1
ATOM 3217 C CA . ILE B 1 149 ? -4.359 -19.203 -1.217 1 98.5 149 ILE B CA 1
ATOM 3218 C C . ILE B 1 149 ? -3.465 -18.969 -0.002 1 98.5 149 ILE B C 1
ATOM 3220 O O . ILE B 1 149 ? -2.75 -19.875 0.437 1 98.5 149 ILE B O 1
ATOM 3224 N N . ILE B 1 150 ? -3.572 -17.766 0.523 1 98.38 150 ILE B N 1
ATOM 3225 C CA . ILE B 1 150 ? -2.559 -17.328 1.478 1 98.38 150 ILE B CA 1
ATOM 3226 C C . ILE B 1 150 ? -3.234 -16.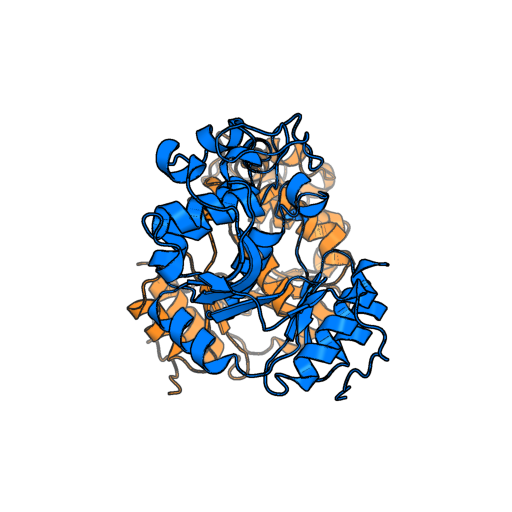766 2.727 1 98.38 150 ILE B C 1
ATOM 3228 O O . ILE B 1 150 ? -4.137 -15.938 2.627 1 98.38 150 ILE B O 1
ATOM 3232 N N . HIS B 1 151 ? -2.875 -17.25 3.852 1 96.75 151 HIS B N 1
ATOM 3233 C CA . HIS B 1 151 ? -3.26 -16.703 5.148 1 96.75 151 HIS B CA 1
ATOM 3234 C C . HIS B 1 151 ? -2.186 -15.766 5.691 1 96.75 151 HIS B C 1
ATOM 3236 O O . HIS B 1 151 ? -1.028 -16.156 5.84 1 96.75 151 HIS B O 1
ATOM 3242 N N . ASN B 1 152 ? -2.549 -14.594 5.984 1 91.56 152 ASN B N 1
ATOM 3243 C CA . ASN B 1 152 ? -1.615 -13.547 6.398 1 91.56 152 ASN B CA 1
ATOM 3244 C C . ASN B 1 152 ? -1.165 -13.742 7.844 1 91.56 152 ASN B C 1
ATOM 3246 O O . ASN B 1 152 ? -1.501 -12.938 8.711 1 91.56 152 ASN B O 1
ATOM 3250 N N . THR B 1 153 ? -0.368 -14.711 8.062 1 90.94 153 THR B N 1
ATOM 3251 C CA . THR B 1 153 ? 0.188 -14.93 9.398 1 90.94 153 THR B CA 1
ATOM 3252 C C . THR B 1 153 ? 1.563 -14.281 9.523 1 90.94 153 THR B C 1
ATOM 3254 O O . THR B 1 153 ? 2.191 -13.945 8.516 1 90.94 153 THR B O 1
ATOM 3257 N N . HIS B 1 154 ? 1.966 -14.125 10.727 1 88.12 154 HIS B N 1
ATOM 3258 C CA . HIS B 1 154 ? 3.295 -13.586 10.992 1 88.12 154 HIS B CA 1
ATOM 3259 C C . HIS B 1 154 ? 4.379 -14.445 10.352 1 88.12 154 HIS B C 1
ATOM 3261 O O . HIS B 1 154 ? 5.348 -13.922 9.805 1 88.12 154 HIS B O 1
ATOM 3267 N N . GLU B 1 155 ? 4.211 -15.727 10.422 1 93.12 155 GLU B N 1
ATOM 3268 C CA . GLU B 1 155 ? 5.184 -16.656 9.867 1 93.12 155 GLU B CA 1
ATOM 3269 C C . GLU B 1 155 ? 5.297 -16.5 8.352 1 93.12 155 GLU B C 1
ATOM 3271 O O . GLU B 1 155 ? 6.398 -16.484 7.805 1 93.12 155 GLU B O 1
ATOM 3276 N N . ILE B 1 156 ? 4.156 -16.359 7.711 1 94.88 156 ILE B N 1
ATOM 3277 C CA . ILE B 1 156 ? 4.133 -16.203 6.262 1 94.88 156 ILE B CA 1
ATOM 3278 C C . ILE B 1 156 ? 4.77 -14.867 5.879 1 94.88 156 ILE B C 1
ATOM 3280 O O . ILE B 1 156 ? 5.547 -14.789 4.926 1 94.88 156 ILE B O 1
ATOM 3284 N N . GLN B 1 157 ? 4.527 -13.859 6.617 1 92.12 157 GLN B N 1
ATOM 3285 C CA . GLN B 1 157 ? 5.078 -12.531 6.352 1 92.12 157 GLN B CA 1
ATOM 3286 C C . GLN B 1 157 ? 6.594 -12.523 6.52 1 92.12 157 GLN B C 1
ATOM 3288 O O . GLN B 1 157 ? 7.32 -12.062 5.637 1 92.12 157 GLN B O 1
ATOM 3293 N N . GLU B 1 158 ? 7.078 -13.117 7.57 1 90.38 158 GLU B N 1
ATOM 3294 C CA . GLU B 1 158 ? 8.492 -13.031 7.93 1 90.38 158 GLU B CA 1
ATOM 3295 C C . GLU B 1 158 ? 9.336 -13.961 7.062 1 90.38 158 GLU B C 1
ATOM 3297 O O . GLU B 1 158 ? 10.484 -13.641 6.738 1 90.38 158 GLU B O 1
ATOM 3302 N N . ASN B 1 159 ? 8.703 -15.031 6.668 1 94.88 159 ASN B N 1
ATOM 3303 C CA . ASN B 1 159 ? 9.539 -16.047 6.043 1 94.88 159 ASN B CA 1
ATOM 3304 C C . ASN B 1 159 ? 9.32 -16.109 4.535 1 94.88 159 ASN B C 1
ATOM 3306 O O . ASN B 1 159 ? 10.133 -16.672 3.807 1 94.88 159 ASN B O 1
ATOM 3310 N N . LEU B 1 160 ? 8.273 -15.523 4.043 1 96.56 160 LEU B N 1
ATOM 3311 C CA . LEU B 1 160 ? 7.984 -15.633 2.615 1 96.56 160 LEU B CA 1
ATOM 3312 C C . LEU B 1 160 ? 7.801 -14.25 1.991 1 96.56 160 LEU B C 1
ATOM 3314 O O . LEU B 1 160 ? 8.609 -13.836 1.158 1 96.56 160 LEU B O 1
ATOM 3318 N N . PHE B 1 161 ? 6.836 -13.508 2.42 1 95.75 161 PHE B N 1
ATOM 3319 C CA . PHE B 1 161 ? 6.441 -12.305 1.696 1 95.75 161 PHE B CA 1
ATOM 3320 C C . PHE B 1 161 ? 7.465 -11.188 1.895 1 95.75 161 PHE B C 1
ATOM 3322 O O . PHE B 1 161 ? 7.691 -10.383 0.994 1 95.75 161 PHE B O 1
ATOM 3329 N N . LYS B 1 162 ? 8.055 -11.156 3.051 1 93.75 162 LYS B N 1
ATOM 3330 C CA . LYS B 1 162 ? 9.148 -10.211 3.227 1 93.75 162 LYS B CA 1
ATOM 3331 C C . LYS B 1 162 ? 10.18 -10.344 2.109 1 93.75 162 LYS B C 1
ATOM 3333 O O . LYS B 1 162 ? 10.508 -9.367 1.439 1 93.75 162 LYS B O 1
ATOM 3338 N N . TRP B 1 163 ? 10.57 -11.523 1.854 1 96.31 163 TRP B N 1
ATOM 3339 C CA . TRP B 1 163 ? 11.617 -11.805 0.875 1 96.31 163 TRP B CA 1
ATOM 3340 C C . TRP B 1 163 ? 11.094 -11.641 -0.546 1 96.31 163 TRP B C 1
ATOM 3342 O O . TRP B 1 163 ? 11.805 -11.164 -1.43 1 96.31 163 TRP B O 1
ATOM 3352 N N . LEU B 1 164 ? 9.898 -12.062 -0.762 1 97.06 164 LEU B N 1
ATOM 3353 C CA . LEU B 1 164 ? 9.281 -11.914 -2.074 1 97.06 164 LEU B CA 1
ATOM 3354 C C . LEU B 1 164 ? 9.172 -10.438 -2.461 1 97.06 164 LEU B C 1
ATOM 3356 O O . LEU B 1 164 ? 9.469 -10.07 -3.596 1 97.06 164 LEU B O 1
ATOM 3360 N N . ILE B 1 165 ? 8.75 -9.625 -1.518 1 95.62 165 ILE B N 1
ATOM 3361 C CA . ILE B 1 165 ? 8.57 -8.195 -1.756 1 95.62 165 ILE B CA 1
ATOM 3362 C C . ILE B 1 165 ? 9.922 -7.535 -1.994 1 95.62 165 ILE B C 1
ATOM 3364 O O . ILE B 1 165 ? 10.086 -6.762 -2.941 1 95.62 165 ILE B O 1
ATOM 3368 N N . LEU B 1 166 ? 10.859 -7.852 -1.154 1 94.94 166 LEU B N 1
ATOM 3369 C CA . LEU B 1 166 ? 12.195 -7.289 -1.317 1 94.94 166 LEU B CA 1
ATOM 3370 C C . LEU B 1 166 ? 12.766 -7.633 -2.688 1 94.94 166 LEU B C 1
ATOM 3372 O O . LEU B 1 166 ? 13.367 -6.781 -3.348 1 94.94 166 LEU B O 1
ATOM 3376 N N . CYS B 1 167 ? 12.539 -8.844 -3.094 1 96.81 167 CYS B N 1
ATOM 3377 C CA . CYS B 1 167 ? 13.008 -9.25 -4.414 1 96.81 167 CYS B CA 1
ATOM 3378 C C . CYS B 1 167 ? 12.25 -8.508 -5.512 1 96.81 167 CYS B C 1
ATOM 3380 O O . CYS B 1 167 ? 12.844 -8.102 -6.512 1 96.81 167 CYS B O 1
ATOM 3382 N N . SER B 1 168 ? 10.992 -8.336 -5.367 1 95.44 168 SER B N 1
ATOM 3383 C CA . SER B 1 168 ? 10.164 -7.648 -6.352 1 95.44 168 SER B CA 1
ATOM 3384 C C . SER B 1 168 ? 10.594 -6.195 -6.516 1 95.44 168 SER B C 1
ATOM 3386 O O . SER B 1 168 ? 10.508 -5.641 -7.613 1 95.44 168 SER B O 1
ATOM 3388 N N . LEU B 1 169 ? 11.047 -5.633 -5.484 1 94.12 169 LEU B N 1
ATOM 3389 C CA . LEU B 1 169 ? 11.422 -4.223 -5.496 1 94.12 169 LEU B CA 1
ATOM 3390 C C . LEU B 1 169 ? 12.836 -4.043 -6.035 1 94.12 169 LEU B C 1
ATOM 3392 O O . LEU B 1 169 ? 13.258 -2.918 -6.312 1 94.12 169 LEU B O 1
ATOM 3396 N N . GLU B 1 170 ? 13.578 -5.133 -6.172 1 94.56 170 GLU B N 1
ATOM 3397 C CA . GLU B 1 170 ? 14.938 -5.137 -6.707 1 94.56 170 GLU B CA 1
ATOM 3398 C C . GLU B 1 170 ? 14.977 -5.762 -8.094 1 94.56 170 GLU B C 1
ATOM 3400 O O . GLU B 1 170 ? 14.977 -6.988 -8.234 1 94.56 170 GLU B O 1
ATOM 3405 N N . LYS B 1 171 ? 15.117 -4.887 -9.055 1 94.75 171 LYS B N 1
ATOM 3406 C CA . LYS B 1 171 ? 15.07 -5.348 -10.438 1 94.75 171 LYS B CA 1
ATOM 3407 C C . LYS B 1 171 ? 16.047 -6.496 -10.672 1 94.75 171 LYS B C 1
ATOM 3409 O O . LYS B 1 171 ? 15.688 -7.504 -11.281 1 94.75 171 LYS B O 1
ATOM 3414 N N . GLU B 1 172 ? 17.234 -6.391 -10.156 1 97 172 GLU B N 1
ATOM 3415 C CA . GLU B 1 172 ? 18.281 -7.383 -10.414 1 97 172 GLU B CA 1
ATOM 3416 C C . GLU B 1 172 ? 18 -8.68 -9.664 1 97 172 GLU B C 1
ATOM 3418 O O . GLU B 1 172 ? 18.656 -9.695 -9.914 1 97 172 GLU B O 1
ATOM 3423 N N . CYS B 1 173 ? 17.078 -8.664 -8.812 1 97.5 173 CYS B N 1
ATOM 3424 C CA . CYS B 1 173 ? 16.641 -9.898 -8.164 1 97.5 173 CYS B CA 1
ATOM 3425 C C . CYS B 1 173 ? 15.547 -10.586 -8.977 1 97.5 173 CYS B C 1
ATOM 3427 O O . CYS B 1 173 ? 15.703 -11.734 -9.391 1 97.5 173 CYS B O 1
ATOM 3429 N N . LEU B 1 174 ? 14.492 -9.852 -9.266 1 97.38 174 LEU B N 1
ATOM 3430 C CA . LEU B 1 174 ? 13.312 -10.508 -9.828 1 97.38 174 LEU B CA 1
ATOM 3431 C C . LEU B 1 174 ? 13.453 -10.656 -11.344 1 97.38 174 LEU B C 1
ATOM 3433 O O . LEU B 1 174 ? 12.992 -11.648 -11.914 1 97.38 174 LEU B O 1
ATOM 3437 N N . ALA B 1 175 ? 14.016 -9.648 -11.938 1 96.25 175 ALA B N 1
ATOM 3438 C CA . ALA B 1 175 ? 14.211 -9.641 -13.383 1 96.25 175 ALA B CA 1
ATOM 3439 C C . ALA B 1 175 ? 15.633 -9.227 -13.742 1 96.25 175 ALA B C 1
ATOM 3441 O O . ALA B 1 175 ? 15.844 -8.195 -14.391 1 96.25 175 ALA B O 1
ATOM 3442 N N . PRO B 1 176 ? 16.5 -10.086 -13.469 1 97.06 176 PRO B N 1
ATOM 3443 C CA . PRO B 1 176 ? 17.906 -9.727 -13.703 1 97.06 176 PRO B CA 1
ATOM 3444 C C . PRO B 1 176 ? 18.188 -9.352 -15.148 1 97.06 176 PRO B C 1
ATOM 3446 O O . PRO B 1 176 ? 17.547 -9.875 -16.062 1 97.06 176 PRO B O 1
ATOM 3449 N N . THR B 1 177 ? 19.141 -8.461 -15.281 1 95.94 177 THR B N 1
ATOM 3450 C CA . THR B 1 177 ? 19.562 -8.031 -16.609 1 95.94 177 THR B CA 1
ATOM 3451 C C . THR B 1 177 ? 19.922 -9.234 -17.469 1 95.94 177 THR B C 1
ATOM 3453 O O . THR B 1 177 ? 20.656 -10.117 -17.031 1 95.94 177 THR B O 1
ATOM 3456 N N . GLY B 1 178 ? 19.422 -9.297 -18.641 1 94.81 178 GLY B N 1
ATOM 3457 C CA . GLY B 1 178 ? 19.719 -10.367 -19.578 1 94.81 178 GLY B CA 1
ATOM 3458 C C . GLY B 1 178 ? 18.75 -11.523 -19.484 1 94.81 178 GLY B C 1
ATOM 3459 O O . GLY B 1 178 ? 18.781 -12.438 -20.312 1 94.81 178 GLY B O 1
ATOM 3460 N N . SER B 1 179 ? 17.922 -11.539 -18.5 1 95.44 179 SER B N 1
ATOM 3461 C CA . SER B 1 179 ? 16.938 -12.609 -18.375 1 95.44 179 SER B CA 1
ATOM 3462 C C . SER B 1 179 ? 15.891 -12.539 -19.484 1 95.44 179 SER B C 1
ATOM 3464 O O . SER B 1 179 ? 15.578 -11.453 -19.984 1 95.44 179 SER B O 1
ATOM 3466 N N . ARG B 1 180 ? 15.352 -13.727 -19.781 1 95.62 180 ARG B N 1
ATOM 3467 C CA . ARG B 1 180 ? 14.297 -13.828 -20.781 1 95.62 180 ARG B CA 1
ATOM 3468 C C . ARG B 1 180 ? 13.344 -14.984 -20.453 1 95.62 180 ARG B C 1
ATOM 3470 O O . ARG B 1 180 ? 13.719 -15.922 -19.75 1 95.62 180 ARG B O 1
ATOM 3477 N N . GLN B 1 181 ? 12.219 -14.977 -21.031 1 94.25 181 GLN B N 1
ATOM 3478 C CA . GLN B 1 181 ? 11.211 -16 -20.75 1 94.25 181 GLN B CA 1
ATOM 3479 C C . GLN B 1 181 ? 11.398 -17.203 -21.656 1 94.25 181 GLN B C 1
ATOM 3481 O O . GLN B 1 181 ? 11.078 -18.328 -21.281 1 94.25 181 GLN B O 1
ATOM 3486 N N . GLN B 1 182 ? 11.891 -16.969 -22.781 1 96.19 182 GLN B N 1
ATOM 3487 C CA . GLN B 1 182 ? 12.047 -18.047 -23.75 1 96.19 182 GLN B CA 1
ATOM 3488 C C . GLN B 1 182 ? 13.195 -18.969 -23.375 1 96.19 182 GLN B C 1
ATOM 3490 O O . GLN B 1 182 ? 14.344 -18.531 -23.266 1 96.19 182 GLN B O 1
ATOM 3495 N N . CYS B 1 183 ? 12.898 -20.234 -23.188 1 97.62 183 CYS B N 1
ATOM 3496 C CA . CYS B 1 183 ? 13.883 -21.203 -22.734 1 97.62 183 CYS B CA 1
ATOM 3497 C C . CYS B 1 183 ? 14.562 -21.891 -23.922 1 97.62 183 CYS B C 1
ATOM 3499 O O . CYS B 1 183 ? 14.008 -21.922 -25.031 1 97.62 183 CYS B O 1
ATOM 3501 N N . GLU B 1 184 ? 15.727 -22.344 -23.641 1 97.12 184 GLU B N 1
ATOM 3502 C CA . GLU B 1 184 ? 16.438 -23.188 -24.594 1 97.12 184 GLU B CA 1
ATOM 3503 C C . GLU B 1 184 ? 16.078 -24.656 -24.391 1 97.12 184 GLU B C 1
ATOM 3505 O O . GLU B 1 184 ? 16.109 -25.156 -23.266 1 97.12 184 GLU B O 1
ATOM 3510 N N . PHE B 1 185 ? 15.805 -25.344 -25.438 1 93.88 185 PHE B N 1
ATOM 3511 C CA . PHE B 1 185 ? 15.422 -26.75 -25.422 1 93.88 185 PHE B CA 1
ATOM 3512 C C . PHE B 1 185 ? 16.594 -27.625 -25.812 1 93.88 185 PHE B C 1
ATOM 3514 O O . PHE B 1 185 ? 17.484 -27.203 -26.562 1 93.88 185 PHE B O 1
ATOM 3521 N N . PRO B 1 186 ? 16.688 -28.781 -25.375 1 94.75 186 PRO B N 1
ATOM 3522 C CA . PRO B 1 186 ? 15.734 -29.391 -24.438 1 94.75 186 PRO B CA 1
ATOM 3523 C C . PRO B 1 186 ? 15.977 -28.984 -23 1 94.75 186 PRO B C 1
ATOM 3525 O O . PRO B 1 186 ? 17.109 -28.703 -22.609 1 94.75 186 PRO B O 1
ATOM 3528 N N . MET B 1 187 ? 14.906 -28.984 -22.25 1 93.88 187 MET B N 1
ATOM 3529 C CA . MET B 1 187 ? 15.016 -28.594 -20.844 1 93.88 187 MET B CA 1
ATOM 3530 C C . MET B 1 187 ? 15.234 -29.828 -19.953 1 93.88 187 MET B C 1
ATOM 3532 O O . MET B 1 187 ? 14.5 -30.812 -20.062 1 93.88 187 MET B O 1
ATOM 3536 N N . LYS B 1 188 ? 16.266 -29.688 -19.188 1 92.25 188 LYS B N 1
ATOM 3537 C CA . LYS B 1 188 ? 16.562 -30.719 -18.188 1 92.25 188 LYS B CA 1
ATOM 3538 C C . LYS B 1 188 ? 16.5 -30.141 -16.781 1 92.25 188 LYS B C 1
ATOM 3540 O O . LYS B 1 188 ? 16.609 -28.922 -16.594 1 92.25 188 LYS B O 1
ATOM 3545 N N . LYS B 1 189 ? 16.359 -31.031 -15.828 1 94.12 189 LYS B N 1
ATOM 3546 C CA . LYS B 1 189 ? 16.172 -30.594 -14.453 1 94.12 189 LYS B CA 1
ATOM 3547 C C . LYS B 1 189 ? 17.469 -29.984 -13.898 1 94.12 189 LYS B C 1
ATOM 3549 O O . LYS B 1 189 ? 17.422 -29.031 -13.125 1 94.12 189 LYS B O 1
ATOM 3554 N N . ASP B 1 190 ? 18.594 -30.438 -14.344 1 95.81 190 ASP B N 1
ATOM 3555 C CA . ASP B 1 190 ? 19.844 -30.062 -13.695 1 95.81 190 ASP B CA 1
ATOM 3556 C C . ASP B 1 190 ? 20.641 -29.109 -14.578 1 95.81 190 ASP B C 1
ATOM 3558 O O . ASP B 1 190 ? 21.844 -28.938 -14.398 1 95.81 190 ASP B O 1
ATOM 3562 N N . THR B 1 191 ? 19.969 -28.609 -15.586 1 96.56 191 THR B N 1
ATOM 3563 C CA . THR B 1 191 ? 20.625 -27.688 -16.5 1 96.56 191 THR B CA 1
ATOM 3564 C C . THR B 1 191 ? 19.844 -26.391 -16.641 1 96.56 191 THR B C 1
ATOM 3566 O O . THR B 1 191 ? 18.641 -26.422 -16.906 1 96.56 191 THR B O 1
ATOM 3569 N N . TYR B 1 192 ? 20.562 -25.328 -16.438 1 97.88 192 TYR B N 1
ATOM 3570 C CA . TYR B 1 192 ? 19.953 -24.016 -16.656 1 97.88 192 TYR B CA 1
ATOM 3571 C C . TYR B 1 192 ? 19.562 -23.828 -18.125 1 97.88 192 TYR B C 1
ATOM 3573 O O . TYR B 1 192 ? 20.391 -24.031 -19.016 1 97.88 192 TYR B O 1
ATOM 3581 N N . ALA B 1 193 ? 18.422 -23.422 -18.406 1 98.31 193 ALA B N 1
ATOM 3582 C CA . ALA B 1 193 ? 17.875 -23.375 -19.766 1 98.31 193 ALA B CA 1
ATOM 3583 C C . ALA B 1 193 ? 17.984 -21.969 -20.344 1 98.31 193 ALA B C 1
ATOM 3585 O O . ALA B 1 193 ? 17.328 -21.641 -21.328 1 98.31 193 ALA B O 1
ATOM 3586 N N . ASN B 1 194 ? 18.672 -21.094 -19.688 1 98.06 194 ASN B N 1
ATOM 3587 C CA . ASN B 1 194 ? 18.891 -19.719 -20.125 1 98.06 194 ASN B CA 1
ATOM 3588 C C . ASN B 1 194 ? 17.578 -18.953 -20.25 1 98.06 194 ASN B C 1
ATOM 3590 O O . ASN B 1 194 ? 17.344 -18.266 -21.25 1 98.06 194 ASN B O 1
ATOM 3594 N N . CYS B 1 195 ? 16.75 -19.172 -19.328 1 98.25 195 CYS B N 1
ATOM 3595 C CA . CYS B 1 195 ? 15.492 -18.438 -19.203 1 98.25 195 CYS B CA 1
ATOM 3596 C C . CYS B 1 195 ? 15.156 -18.188 -17.75 1 98.25 195 CYS B C 1
ATOM 3598 O O . CYS B 1 195 ? 15.883 -18.625 -16.844 1 98.25 195 CYS B O 1
ATOM 3600 N N . HIS B 1 196 ? 14.125 -17.438 -17.562 1 97.94 196 HIS B N 1
ATOM 3601 C CA . HIS B 1 196 ? 13.773 -17 -16.219 1 97.94 196 HIS B CA 1
ATOM 3602 C C . HIS B 1 196 ? 12.281 -16.734 -16.094 1 97.94 196 HIS B C 1
ATOM 3604 O O . HIS B 1 196 ? 11.695 -16.062 -16.938 1 97.94 196 HIS B O 1
ATOM 3610 N N . TYR B 1 197 ? 11.75 -17.25 -15.047 1 97.06 197 TYR B N 1
ATOM 3611 C CA . TYR B 1 197 ? 10.305 -17.125 -14.906 1 97.06 197 TYR B CA 1
ATOM 3612 C C . TYR B 1 197 ? 9.945 -16.125 -13.805 1 97.06 197 TYR B C 1
ATOM 3614 O O . TYR B 1 197 ? 8.859 -16.203 -13.219 1 97.06 197 TYR B O 1
ATOM 3622 N N . TYR B 1 198 ? 10.875 -15.281 -13.5 1 96.69 198 TYR B N 1
ATOM 3623 C CA . TYR B 1 198 ? 10.664 -14.047 -12.742 1 96.69 198 TYR B CA 1
ATOM 3624 C C . TYR B 1 198 ? 9.992 -14.344 -11.406 1 96.69 198 TYR B C 1
ATOM 3626 O O . TYR B 1 198 ? 10.539 -15.078 -10.578 1 96.69 198 TYR B O 1
ATOM 3634 N N . GLU B 1 199 ? 8.773 -13.773 -11.156 1 96.81 199 GLU B N 1
ATOM 3635 C CA . GLU B 1 199 ? 8.148 -13.906 -9.844 1 96.81 199 GLU B CA 1
ATOM 3636 C C . GLU B 1 199 ? 7.777 -15.359 -9.555 1 96.81 199 GLU B C 1
ATOM 3638 O O . GLU B 1 199 ? 7.789 -15.789 -8.398 1 96.81 199 GLU B O 1
ATOM 3643 N N . GLU B 1 200 ? 7.469 -16.078 -10.578 1 97.19 200 GLU B N 1
ATOM 3644 C CA . GLU B 1 200 ? 7.133 -17.484 -10.359 1 97.19 200 GLU B CA 1
ATOM 3645 C C . GLU B 1 200 ? 8.336 -18.266 -9.852 1 97.19 200 GLU B C 1
ATOM 3647 O O . GLU B 1 200 ? 8.195 -19.156 -9.008 1 97.19 200 GLU B O 1
ATOM 3652 N N . SER B 1 201 ? 9.508 -17.938 -10.375 1 98.38 201 SER B N 1
ATOM 3653 C CA . SER B 1 201 ? 10.734 -18.547 -9.859 1 98.38 201 SER B CA 1
ATOM 3654 C C . SER B 1 201 ? 10.938 -18.188 -8.391 1 98.38 201 SER B C 1
ATOM 3656 O O . SER B 1 201 ? 11.258 -19.047 -7.57 1 98.38 201 SER B O 1
ATOM 3658 N N . ALA B 1 202 ? 10.719 -16.953 -8.086 1 98.62 202 ALA B N 1
ATOM 3659 C CA . ALA B 1 202 ? 10.883 -16.5 -6.703 1 98.62 202 ALA B CA 1
ATOM 3660 C C . ALA B 1 202 ? 9.914 -17.234 -5.773 1 98.62 202 ALA B C 1
ATOM 3662 O O . ALA B 1 202 ? 10.312 -17.719 -4.715 1 98.62 202 ALA B O 1
ATOM 3663 N N . PHE B 1 203 ? 8.648 -17.344 -6.176 1 98.62 203 PHE B N 1
ATOM 3664 C CA . PHE B 1 203 ? 7.66 -18.062 -5.391 1 98.62 203 PHE B CA 1
ATOM 3665 C C . PHE B 1 203 ? 8.094 -19.516 -5.168 1 98.62 203 PHE B C 1
ATOM 3667 O O . PHE B 1 203 ? 8.047 -20.016 -4.047 1 98.62 203 PHE B O 1
ATOM 3674 N N . ASN B 1 204 ? 8.523 -20.125 -6.242 1 98.81 204 ASN B N 1
ATOM 3675 C CA . ASN B 1 204 ? 8.961 -21.5 -6.148 1 98.81 204 ASN B CA 1
ATOM 3676 C C . ASN B 1 204 ? 10.086 -21.672 -5.129 1 98.81 204 ASN B C 1
ATOM 3678 O O . ASN B 1 204 ? 10 -22.516 -4.234 1 98.81 204 ASN B O 1
ATOM 3682 N N . ILE B 1 205 ? 11.094 -20.891 -5.254 1 98.81 205 ILE B N 1
ATOM 3683 C CA . ILE B 1 205 ? 12.266 -21.031 -4.398 1 98.81 205 ILE B CA 1
ATOM 3684 C C . ILE B 1 205 ? 11.875 -20.781 -2.941 1 98.81 205 ILE B C 1
ATOM 3686 O O . ILE B 1 205 ? 12.203 -21.578 -2.062 1 98.81 205 ILE B O 1
ATOM 3690 N N . LEU B 1 206 ? 11.172 -19.781 -2.664 1 98.69 206 LEU B N 1
ATOM 3691 C CA . LEU B 1 206 ? 10.852 -19.391 -1.294 1 98.69 206 LEU B CA 1
ATOM 3692 C C . LEU B 1 206 ? 9.906 -20.406 -0.644 1 98.69 206 LEU B C 1
ATOM 3694 O O . LEU B 1 206 ? 10.07 -20.734 0.529 1 98.69 206 LEU B O 1
ATOM 3698 N N . LEU B 1 207 ? 8.914 -20.859 -1.397 1 98.69 207 LEU B N 1
ATOM 3699 C CA . LEU B 1 207 ? 7.996 -21.844 -0.854 1 98.69 207 LEU B CA 1
ATOM 3700 C C . LEU B 1 207 ? 8.719 -23.172 -0.582 1 98.69 207 LEU B C 1
ATOM 3702 O O . LEU B 1 207 ? 8.516 -23.781 0.465 1 98.69 207 LEU B O 1
ATOM 3706 N N . LYS B 1 208 ? 9.531 -23.562 -1.523 1 98.75 208 LYS B N 1
ATOM 3707 C CA . LYS B 1 208 ? 10.289 -24.797 -1.324 1 98.75 208 LYS B CA 1
ATOM 3708 C C . LYS B 1 208 ? 11.219 -24.672 -0.118 1 98.75 208 LYS B C 1
ATOM 3710 O O . LYS B 1 208 ? 11.305 -25.594 0.697 1 98.75 208 LYS B O 1
ATOM 3715 N N . ASN B 1 209 ? 11.914 -23.5 -0.007 1 98.5 209 ASN B N 1
ATOM 3716 C CA . ASN B 1 209 ? 12.727 -23.25 1.178 1 98.5 209 ASN B CA 1
ATOM 3717 C C . ASN B 1 209 ? 11.906 -23.344 2.457 1 98.5 209 ASN B C 1
ATOM 3719 O O . ASN B 1 209 ? 12.289 -24.047 3.395 1 98.5 209 ASN B O 1
ATOM 3723 N N . TYR B 1 210 ? 10.812 -22.688 2.498 1 97.88 210 TYR B N 1
ATOM 3724 C CA . TYR B 1 210 ? 9.992 -22.547 3.701 1 97.88 210 TYR B CA 1
ATOM 3725 C C . TYR B 1 210 ? 9.438 -23.891 4.141 1 97.88 210 TYR B C 1
ATOM 3727 O O . TYR B 1 210 ? 9.383 -24.188 5.336 1 97.88 210 TYR B O 1
ATOM 3735 N N . PHE B 1 211 ? 9.047 -24.719 3.189 1 97.75 211 PHE B N 1
ATOM 3736 C CA . PHE B 1 211 ? 8.422 -26 3.502 1 97.75 211 PHE B CA 1
ATOM 3737 C C . PHE B 1 211 ? 9.438 -27.141 3.381 1 97.75 211 PHE B C 1
ATOM 3739 O O . PHE B 1 211 ? 9.062 -28.297 3.193 1 97.75 211 PHE B O 1
ATOM 3746 N N . SER B 1 212 ? 10.703 -26.812 3.354 1 97.81 212 SER B N 1
ATOM 3747 C CA . SER B 1 212 ? 11.805 -27.766 3.379 1 97.81 212 SER B CA 1
ATOM 3748 C C . SER B 1 212 ? 11.727 -28.734 2.203 1 97.81 212 SER B C 1
ATOM 3750 O O . SER B 1 212 ? 11.953 -29.938 2.363 1 97.81 212 SER B O 1
ATOM 3752 N N . PHE B 1 213 ? 11.242 -28.297 1.089 1 98.19 213 PHE B N 1
ATOM 3753 C CA . PHE B 1 213 ? 11.172 -29 -0.191 1 98.19 213 PHE B CA 1
ATOM 3754 C C . PHE B 1 213 ? 10.172 -30.141 -0.133 1 98.19 213 PHE B C 1
ATOM 3756 O O . PHE B 1 213 ? 10.242 -31.078 -0.933 1 98.19 213 PHE B O 1
ATOM 3763 N N . ARG B 1 214 ? 9.219 -30.062 0.789 1 97.56 214 ARG B N 1
ATOM 3764 C CA . ARG B 1 214 ? 8.078 -30.969 0.812 1 97.56 214 ARG B CA 1
ATOM 3765 C C . ARG B 1 214 ? 6.887 -30.375 0.074 1 97.56 214 ARG B C 1
ATOM 3767 O O . ARG B 1 214 ? 6.023 -29.734 0.688 1 97.56 214 ARG B O 1
ATOM 3774 N N . LEU B 1 215 ? 6.859 -30.594 -1.17 1 97.06 215 LEU B N 1
ATOM 3775 C CA . LEU B 1 215 ? 5.883 -29.953 -2.041 1 97.06 215 LEU B CA 1
ATOM 3776 C C . LEU B 1 215 ? 4.461 -30.297 -1.603 1 97.06 215 LEU B C 1
ATOM 3778 O O . LEU B 1 215 ? 3.557 -29.469 -1.726 1 97.06 215 LEU B O 1
ATOM 3782 N N . GLU B 1 216 ? 4.258 -31.469 -1.061 1 95.5 216 GLU B N 1
ATOM 3783 C CA . GLU B 1 216 ? 2.928 -31.938 -0.673 1 95.5 216 GLU B CA 1
ATOM 3784 C C . GLU B 1 216 ? 2.375 -31.109 0.485 1 95.5 216 GLU B C 1
ATOM 3786 O O . GLU B 1 216 ? 1.168 -31.109 0.741 1 95.5 216 GLU B O 1
ATOM 3791 N N . SER B 1 217 ? 3.248 -30.422 1.18 1 96.38 217 SER B N 1
ATOM 3792 C CA . SER B 1 217 ? 2.842 -29.641 2.342 1 96.38 217 SER B CA 1
ATOM 3793 C C . SER B 1 217 ? 2.061 -28.391 1.927 1 96.38 217 SER B C 1
ATOM 3795 O O . SER B 1 217 ? 1.333 -27.812 2.734 1 96.38 217 SER B O 1
ATOM 3797 N N . PHE B 1 218 ? 2.217 -27.969 0.603 1 97.69 218 PHE B N 1
ATOM 3798 C CA . PHE B 1 218 ? 1.564 -26.719 0.243 1 97.69 218 PHE B CA 1
ATOM 3799 C C . PHE B 1 218 ? 0.976 -26.797 -1.16 1 97.69 218 PHE B C 1
ATOM 3801 O O . PHE B 1 218 ? 0.186 -25.938 -1.557 1 97.69 218 PHE B O 1
ATOM 3808 N N . ASN B 1 219 ? 1.326 -27.734 -1.908 1 97.44 219 ASN B N 1
ATOM 3809 C CA . ASN B 1 219 ? 0.962 -27.797 -3.32 1 97.44 219 ASN B CA 1
ATOM 3810 C C . ASN B 1 219 ? -0.136 -28.828 -3.574 1 97.44 219 ASN B C 1
ATOM 3812 O O . ASN B 1 219 ? -0.088 -29.938 -3.041 1 97.44 219 ASN B O 1
ATOM 3816 N N . HIS B 1 220 ? -1.105 -28.469 -4.336 1 96.25 220 HIS B N 1
ATOM 3817 C CA . HIS B 1 220 ? -2.127 -29.344 -4.898 1 96.25 220 HIS B CA 1
ATOM 3818 C C . HIS B 1 220 ? -2.154 -29.25 -6.422 1 96.25 220 HIS B C 1
ATOM 3820 O O . HIS B 1 220 ? -1.975 -28.172 -6.984 1 96.25 220 HIS B O 1
ATOM 3826 N N . GLU B 1 221 ? -2.365 -30.344 -7.016 1 95.44 221 GLU B N 1
ATOM 3827 C CA . GLU B 1 221 ? -2.545 -30.312 -8.469 1 95.44 221 GLU B CA 1
ATOM 3828 C C . GLU B 1 221 ? -3.762 -29.484 -8.859 1 95.44 221 GLU B C 1
ATOM 3830 O O . GLU B 1 221 ? -4.809 -29.562 -8.211 1 95.44 221 GLU B O 1
ATOM 3835 N N . ASP B 1 222 ? -3.561 -28.734 -9.859 1 96 222 ASP B N 1
ATOM 3836 C CA . ASP B 1 222 ? -4.625 -27.828 -10.266 1 96 222 ASP B CA 1
ATOM 3837 C C . ASP B 1 222 ? -5.68 -28.547 -11.094 1 96 222 ASP B C 1
ATOM 3839 O O . ASP B 1 222 ? -5.469 -28.812 -12.281 1 96 222 ASP B O 1
ATOM 3843 N N . SER B 1 223 ? -6.75 -28.891 -10.531 1 95.62 223 SER B N 1
ATOM 3844 C CA . SER B 1 223 ? -7.938 -29.391 -11.211 1 95.62 223 SER B CA 1
ATOM 3845 C C . SER B 1 223 ? -9.102 -28.406 -11.086 1 95.62 223 SER B C 1
ATOM 3847 O O . SER B 1 223 ? -10.242 -28.734 -11.391 1 95.62 223 SER B O 1
ATOM 3849 N N . PHE B 1 224 ? -8.797 -27.234 -10.695 1 96.88 224 PHE B N 1
ATOM 3850 C CA . PHE B 1 224 ? -9.836 -26.266 -10.344 1 96.88 224 PHE B CA 1
ATOM 3851 C C . PHE B 1 224 ? -9.922 -25.156 -11.391 1 96.88 224 PHE B C 1
ATOM 3853 O O . PHE B 1 224 ? -10.852 -24.359 -11.383 1 96.88 224 PHE B O 1
ATOM 3860 N N . THR B 1 225 ? -8.953 -25.078 -12.266 1 97.12 225 THR B N 1
ATOM 3861 C CA . THR B 1 225 ? -8.945 -24 -13.242 1 97.12 225 THR B CA 1
ATOM 3862 C C . THR B 1 225 ? -8.617 -24.531 -14.633 1 97.12 225 THR B C 1
ATOM 3864 O O . THR B 1 225 ? -8.156 -25.656 -14.781 1 97.12 225 THR B O 1
ATOM 3867 N N . MET B 1 226 ? -8.93 -23.766 -15.609 1 96 226 MET B N 1
ATOM 3868 C CA . MET B 1 226 ? -8.516 -23.953 -17 1 96 226 MET B CA 1
ATOM 3869 C C . MET B 1 226 ? -8 -22.641 -17.594 1 96 226 MET B C 1
ATOM 3871 O O . MET B 1 226 ? -8.172 -21.578 -17 1 96 226 MET B O 1
ATOM 3875 N N . ASN B 1 227 ? -7.367 -22.766 -18.766 1 94.5 227 ASN B N 1
ATOM 3876 C CA . ASN B 1 227 ? -6.969 -21.562 -19.469 1 94.5 227 ASN B CA 1
ATOM 3877 C C . ASN B 1 227 ? -8.18 -20.828 -20.047 1 94.5 227 ASN B C 1
ATOM 3879 O O . ASN B 1 227 ? -8.992 -21.422 -20.75 1 94.5 227 ASN B O 1
ATOM 3883 N N . SER B 1 228 ? -8.164 -19.547 -19.672 1 93.62 228 SER B N 1
ATOM 3884 C CA . SER B 1 228 ? -9.273 -18.734 -20.172 1 93.62 228 SER B CA 1
ATOM 3885 C C . SER B 1 228 ? -9.352 -18.781 -21.688 1 93.62 228 SER B C 1
ATOM 3887 O O . SER B 1 228 ? -10.445 -18.734 -22.25 1 93.62 228 SER B O 1
ATOM 3889 N N . ALA B 1 229 ? -8.211 -18.922 -22.328 1 91.81 229 ALA B N 1
ATOM 3890 C CA . ALA B 1 229 ? -8.141 -18.938 -23.781 1 91.81 229 ALA B CA 1
ATOM 3891 C C . ALA B 1 229 ? -8.867 -20.156 -24.344 1 91.81 229 ALA B C 1
ATOM 3893 O O . ALA B 1 229 ? -9.359 -20.141 -25.469 1 91.81 229 ALA B O 1
ATOM 3894 N N . ASP B 1 230 ? -8.992 -21.188 -23.578 1 93.69 230 ASP B N 1
ATOM 3895 C CA . ASP B 1 230 ? -9.594 -22.438 -24.031 1 93.69 230 ASP B CA 1
ATOM 3896 C C . ASP B 1 230 ? -11.102 -22.438 -23.797 1 93.69 230 ASP B C 1
ATOM 3898 O O . ASP B 1 230 ? -11.805 -23.344 -24.25 1 93.69 230 ASP B O 1
ATOM 3902 N N . TRP B 1 231 ? -11.578 -21.469 -23.109 1 92.56 231 TRP B N 1
ATOM 3903 C CA . TRP B 1 231 ? -13.008 -21.375 -22.812 1 92.56 231 TRP B CA 1
ATOM 3904 C C . TRP B 1 231 ? -13.734 -20.594 -23.906 1 92.56 231 TRP B C 1
ATOM 3906 O O . TRP B 1 231 ? -13.359 -19.453 -24.219 1 92.56 231 TRP B O 1
ATOM 3916 N N . LYS B 1 232 ? -14.812 -21.141 -24.547 1 90.75 232 LYS B N 1
ATOM 3917 C CA . LYS B 1 232 ? -15.492 -20.547 -25.703 1 90.75 232 LYS B CA 1
ATOM 3918 C C . LYS B 1 232 ? -16.906 -20.109 -25.344 1 90.75 232 LYS B C 1
ATOM 3920 O O . LYS B 1 232 ? -17.719 -19.844 -26.219 1 90.75 232 LYS B O 1
ATOM 3925 N N . GLY B 1 233 ? -17.203 -20.062 -24.141 1 91.56 233 GLY B N 1
ATOM 3926 C CA . GLY B 1 233 ? -18.547 -19.672 -23.734 1 91.56 233 GLY B CA 1
ATOM 3927 C C . GLY B 1 233 ? -18.766 -18.172 -23.75 1 91.56 233 GLY B C 1
ATOM 3928 O O . GLY B 1 233 ? -17.891 -17.406 -24.141 1 91.56 233 GLY B O 1
ATOM 3929 N N . GLN B 1 234 ? -20 -17.766 -23.406 1 93.56 234 GLN B N 1
ATOM 3930 C CA . GLN B 1 234 ? -20.359 -16.359 -23.312 1 93.56 234 GLN B CA 1
ATOM 3931 C C . GLN B 1 234 ? -20.172 -15.828 -21.891 1 93.56 234 GLN B C 1
ATOM 3933 O O . GLN B 1 234 ? -20.469 -16.531 -20.922 1 93.56 234 GLN B O 1
ATOM 3938 N N . ILE B 1 235 ? -19.688 -14.664 -21.812 1 93.88 235 ILE B N 1
ATOM 3939 C CA . ILE B 1 235 ? -19.484 -14.031 -20.516 1 93.88 235 ILE B CA 1
ATOM 3940 C C . ILE B 1 235 ? -20.828 -13.539 -19.969 1 93.88 235 ILE B C 1
ATOM 3942 O O . ILE B 1 235 ? -21.531 -12.781 -20.641 1 93.88 235 ILE B O 1
ATOM 3946 N N . ASN B 1 236 ? -21.25 -13.961 -18.828 1 94.44 236 ASN B N 1
ATOM 3947 C CA . ASN B 1 236 ? -22.469 -13.57 -18.156 1 94.44 236 ASN B CA 1
ATOM 3948 C C . ASN B 1 236 ? -22.203 -13.039 -16.75 1 94.44 236 ASN B C 1
ATOM 3950 O O . ASN B 1 236 ? -22.531 -13.68 -15.758 1 94.44 236 ASN B O 1
ATOM 3954 N N . ILE B 1 237 ? -21.766 -11.859 -16.656 1 96 237 ILE B N 1
ATOM 3955 C CA . ILE B 1 237 ? -21.453 -11.242 -15.367 1 96 237 ILE B CA 1
ATOM 3956 C C . ILE B 1 237 ? -22.734 -10.789 -14.688 1 96 237 ILE B C 1
ATOM 3958 O O . ILE B 1 237 ? -23.547 -10.086 -15.297 1 96 237 ILE B O 1
ATOM 3962 N N . ARG B 1 238 ? -22.984 -11.258 -13.469 1 96.06 238 ARG B N 1
ATOM 3963 C CA . ARG B 1 238 ? -24.109 -10.789 -12.664 1 96.06 238 ARG B CA 1
ATOM 3964 C C . ARG B 1 238 ? -23.859 -9.383 -12.141 1 96.06 238 ARG B C 1
ATOM 3966 O O . ARG B 1 238 ? -22.828 -9.109 -11.539 1 96.06 238 ARG B O 1
ATOM 3973 N N . ARG B 1 239 ? -24.766 -8.508 -12.445 1 95.12 239 ARG B N 1
ATOM 3974 C CA . ARG B 1 239 ? -24.625 -7.121 -12.023 1 95.12 239 ARG B CA 1
ATOM 3975 C C . ARG B 1 239 ? -25.656 -6.762 -10.969 1 95.12 239 ARG B C 1
ATOM 3977 O O . ARG B 1 239 ? -26.797 -7.227 -11.023 1 95.12 239 ARG B O 1
ATOM 3984 N N . CYS B 1 240 ? -25.156 -6.133 -9.844 1 86.38 240 CYS B N 1
ATOM 3985 C CA . CYS B 1 240 ? -26.047 -5.75 -8.766 1 86.38 240 CYS B CA 1
ATOM 3986 C C . CYS B 1 240 ? -26 -4.246 -8.523 1 86.38 240 CYS B C 1
ATOM 3988 O O . CYS B 1 240 ? -24.969 -3.611 -8.734 1 86.38 240 CYS B O 1
ATOM 3990 N N . GLN B 1 241 ? -26.922 -3.336 -8.914 1 66.25 241 GLN B N 1
ATOM 3991 C CA . GLN B 1 241 ? -27.031 -1.897 -8.695 1 66.25 241 GLN B CA 1
ATOM 3992 C C . GLN B 1 241 ? -27.047 -1.567 -7.207 1 66.25 241 GLN B C 1
ATOM 3994 O O . GLN B 1 241 ? -27.516 -2.367 -6.391 1 66.25 241 GLN B O 1
#

Foldseek 3Di:
DVLLVLQLQQLLQCCVLPVPDAAEAEDADDDPVSQVVQQQFPRYHYDYDPPVVADPCCPPDPLNLVVLVVVVVVCVVPQKDKDFASQKGFDHNPCVVVLVLCVVLFKAFAWDFDQAFLQQAADPLLCVLVPADLVLRLVATQTHTGMMIGGPDPLCVVQASVSLNVQSRPCCNQPNPQAAADFAPPHHSNHHRRHHNGSSSSNRRSVCRSVVNPCVSHYDHHPTIDGNVPDDDDRDGHGDD/DVLLVLQLQQLLQCCVLPVPDAAEAEDADDDPVSQVVQQQFPRYHYDYDPCVVADPCCPPDPLNLVVLVVVVVVCVVPQKDKDFASQKGFDHNPCVVVLVLCVVLFKAFAWDFDQAFLQQAADPLLCVLVPADLVLRLVATQTHTGMMIGGPDPLCVVQASVSLNVQSRPCCNQPNPQAAADFAPPGHSNHHRRHHNGSSSSNRRSVCRSVVNPCVSHYDHHPTIDGNVPDDDDRD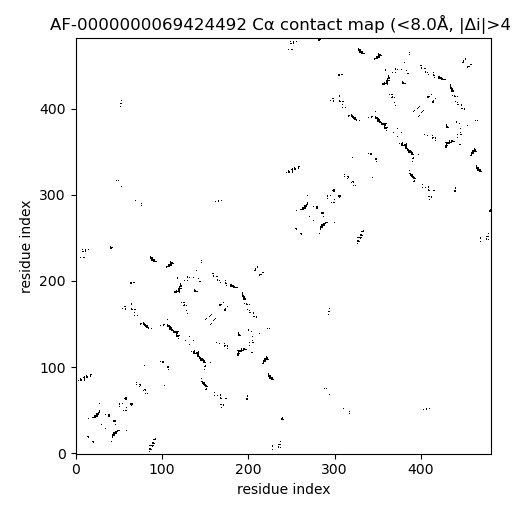GHGDD

InterPro domains:
  IPR012444 Protein of unknown function DUF1647 [PF07801] (4-71)